Protein AF-A0A2G9SN33-F1 (afdb_monomer)

Secondary structure (DSSP, 8-state):
-HHHHHHHHHHHS-HHHHHHHHHHHHHTT-HHHHHHHHHHHHHHHTT--TTTTHHHHHHHHHSS---GGGHHHHHHHHHHHHHHHHHHHHHHHHHHHHHH-HHHHHHHHHHHHHHTT-HHHHHHHHHHHHHHHHHTT-HHHHHHHHHHHHHHHHHHPPP-HHHHHHHHHHHHHHHHHHHHHHHHHHHHHHHHHHHHHHHHHHTT--GGG--------------HHHHHHHHHHHHHH--THHHHHHHHHHHHHHHT----SHHHHHHHHHHHHHHHHHHHHTT-HHHHHHHHHHHHHHHHHTTPPPPHHHHHHHHHHHHHTT-HHHHHHHHHHHHHHHTTSHHHHHHHHHHHHHHHHHTT-HHHHHHHS-S--TTS-HHHHHHHHHHHHHHHHHTT-HHHHHHHHHHHHHHHHHTTT-GGGHHHHHHHHHHHHHHHHHHH-SSS--HHHHHHHHHHHHHHHHTTSS-TT-HHHHHHHHHHHHHH--

Solvent-accessible surface area (backbone atoms only — not comparable to full-atom values): 26130 Å² total; per-residue (Å²): 109,48,58,65,46,32,52,50,57,57,68,70,46,50,74,66,55,48,57,49,50,55,51,50,33,60,73,70,66,38,62,68,51,41,52,53,52,52,48,52,55,52,29,55,76,69,76,49,49,65,76,85,38,40,55,61,52,40,26,71,77,69,75,42,82,64,50,82,92,52,46,63,61,57,42,48,51,32,41,56,42,34,54,50,52,50,55,50,50,53,51,50,52,50,50,49,48,45,74,57,25,66,63,58,41,52,46,54,48,45,52,53,27,56,78,70,65,38,59,68,64,34,61,74,43,47,64,61,52,38,53,55,23,52,70,38,67,37,26,69,58,25,34,52,48,50,53,52,50,54,53,47,46,74,75,73,55,72,94,43,74,68,54,52,50,50,52,50,51,52,50,56,48,38,52,53,33,46,40,42,33,50,31,32,54,51,23,44,52,49,22,52,51,24,47,50,52,41,52,41,47,75,74,68,50,57,73,92,80,53,81,75,83,83,72,77,85,69,92,50,62,89,44,60,65,27,54,17,24,45,26,42,16,48,26,39,70,43,70,69,76,62,15,53,55,26,28,49,51,18,40,57,39,46,71,70,48,74,43,79,35,66,74,50,45,51,52,51,40,50,39,36,39,49,42,14,47,52,28,43,78,69,68,39,39,70,64,14,41,56,28,36,52,50,29,52,52,51,23,63,77,68,74,46,86,78,56,59,67,58,53,53,50,41,35,52,32,30,46,74,71,69,37,31,68,60,25,46,51,53,48,64,76,43,38,74,66,30,57,72,41,70,75,47,28,58,53,49,51,54,52,49,37,49,31,28,47,77,69,65,40,31,75,60,28,56,70,71,51,74,88,76,62,91,83,57,53,72,70,56,54,55,50,51,51,51,50,50,29,52,32,26,46,75,70,66,37,48,65,60,18,43,51,48,36,53,52,48,52,54,51,48,64,78,47,63,87,43,78,84,44,58,47,52,54,55,49,41,54,47,52,43,53,55,44,51,53,46,68,70,38,94,56,71,78,43,25,83,75,41,44,64,54,44,54,50,53,51,50,34,36,76,69,66,62,37,69,72,85,41,70,72,47,46,50,51,53,51,54,44,47,66,34,42,74,107

Nearest PDB structures (foldseek):
  4y6c-assembly1_A-2  TM=5.580E-01  e=1.634E-02  Podospora anserina
  4y6w-assembly1_A-2  TM=5.568E-01  e=2.562E-02  Podospora anserina
  1hz4-assembly1_A  TM=3.535E-01  e=3.274E-02  Escherichia coli
  9e8q-assembly1_X  TM=4.563E-01  e=1.028E-01  Homo sapiens
  3sf4-assembly3_C  TM=2.877E-01  e=6.559E-02  Homo sapiens

Mean predicted aligned error: 7.84 Å

Radius of gyration: 30.41 Å; Cα contacts (8 Å, |Δi|>4): 474; chains: 1; bounding box: 80×42×98 Å

Foldseek 3Di:
DLQVLLLVLLVPDDPVLLVVLLVVCVVVVVVLLNLVSVVSVVQVVVVHGCVRCVQVNCCSRPVDGDDPVCVVVVSVSSVVNSVSSVVSVVVVVVVVLCVQPPLVVLLVVLVVCLVVVVLVVNVVSLVVSLVVCVLLLVLVSNLSSLVSVLVSLVVPPDDDPVSVVVSVVSVVVSVQSVLSVVLLVLLQVLLVQLQVVLVCVVVVNDPVVDDRPPPDDSPGDDDLSSLLSNLSSQLSNDDDPSNLVSLVSSLVSLVPNPHLRPVSLVVNLVSLQVNLVNCVVVVVLVSSLVSLVVSVVSCVVSVHDDDLVSLLSNLLSCVSVVVLVVSLVSCVVCVVVLPPDPVSNLSSLLSNLLSCLSVLVLVVSVVSQDPDDPPDDPVSVLSVLLSQLSSCVSVVVLVSSLVSLVVSLVVLVVVVPDPVCQQVNVLSVLSNVLSVLCVPDPDLQDLVSLVVSLVVLVVCCVVVVHPCSDSSSVSVNVVSCVSNVD

pLDDT: mean 90.35, std 8.87, range [52.84, 98.44]

Sequence (486 aa):
MALLYVEKLFKALSVEERKQLASELRQSRSAMLLTLYEMLTEFERESKTLYCSKALAFKRLYGRAYSQKEDYLFRSECHALADKIEQFLARKAHQKEFEQNRYRRELCLLESLLERRLWKEFKSRYEKSLKTALSACEFDIAFAIERLYLKYLSQTSVQSVETLQTTRAVLGQSVRTLEHALATHYARLKSIDAVTLHYMQHYGITADELAPISLEHIASPENALTQYFLAKAQAFRQLNSIQVNAAKRALETIMQVENDTPAVLYEKMAIITNVGLTYMLKMDYAAARDYYAQAVAFCEQHALSIDTSLILNLISVEMKLEHYEAALELLKIHWSGLAETETTLLRAEVMHVFSLIFLGRSAEAQRCIPKVDANNSDFLRRYYRYAQIAIYYLAKDYEAALRETMSFAKYLRRHKTNPDTIYDVRLVSFYNRFLNTIYRATSPKQPALFAPLHKEFDTMIDNNLLPKDTQPVIWLRRELRKLTSN

Structure (mmCIF, N/CA/C/O backbone):
data_AF-A0A2G9SN33-F1
#
_entry.id   AF-A0A2G9SN33-F1
#
loop_
_atom_site.group_PDB
_atom_site.id
_atom_site.type_symbol
_atom_site.label_atom_id
_atom_site.label_alt_id
_atom_site.label_comp_id
_atom_site.label_asym_id
_atom_site.label_entity_id
_atom_site.label_seq_id
_atom_site.pdbx_PDB_ins_code
_atom_site.Cartn_x
_atom_site.Cartn_y
_atom_site.Cartn_z
_atom_site.occupancy
_atom_site.B_iso_or_equiv
_atom_site.auth_seq_id
_atom_site.auth_comp_id
_atom_site.auth_asym_id
_atom_site.auth_atom_id
_atom_site.pdbx_PDB_model_num
ATOM 1 N N . MET A 1 1 ? -24.231 14.861 -7.166 1.00 68.50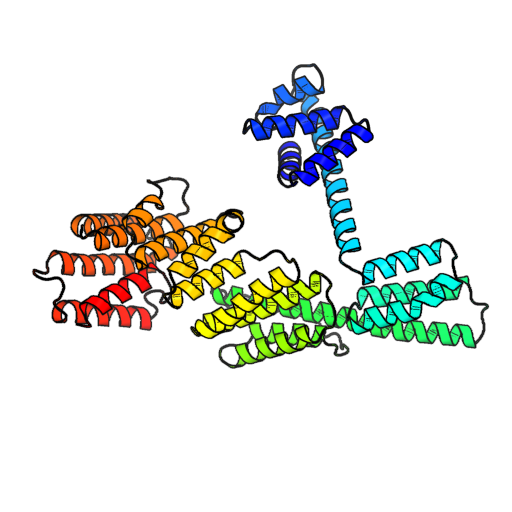 1 MET A N 1
ATOM 2 C CA . MET A 1 1 ? -23.300 14.301 -6.165 1.00 68.50 1 MET A CA 1
ATOM 3 C C . MET A 1 1 ? -23.822 13.006 -5.558 1.00 68.50 1 MET A C 1
ATOM 5 O O . MET A 1 1 ? -23.157 12.005 -5.756 1.00 68.50 1 MET A O 1
ATOM 9 N N . ALA A 1 2 ? -25.015 12.975 -4.946 1.00 77.25 2 ALA A N 1
ATOM 10 C CA . ALA A 1 2 ? -25.590 11.766 -4.325 1.00 77.25 2 ALA A CA 1
ATOM 11 C C . ALA A 1 2 ? -25.580 10.500 -5.210 1.00 77.25 2 ALA A C 1
ATOM 13 O O . ALA A 1 2 ? -25.116 9.456 -4.773 1.00 77.25 2 ALA A O 1
ATOM 14 N N . LEU A 1 3 ? -26.027 10.609 -6.472 1.00 87.31 3 LEU A N 1
ATOM 15 C CA . LEU A 1 3 ? -26.081 9.476 -7.410 1.00 87.31 3 LEU A CA 1
ATOM 16 C C . LEU A 1 3 ? -24.686 8.885 -7.664 1.00 87.31 3 LEU A C 1
ATOM 18 O O . LEU A 1 3 ? -24.469 7.699 -7.467 1.00 87.31 3 LEU A O 1
ATOM 22 N N . LEU A 1 4 ? -23.720 9.733 -8.028 1.00 88.06 4 LEU A N 1
ATOM 23 C CA . LEU A 1 4 ? -22.341 9.297 -8.272 1.00 88.06 4 LEU A CA 1
ATOM 24 C C . LEU A 1 4 ? -21.697 8.711 -7.012 1.00 88.06 4 LEU A C 1
ATOM 26 O O . LEU A 1 4 ? -20.850 7.831 -7.107 1.00 88.06 4 LEU A O 1
ATOM 30 N N . TYR A 1 5 ? -22.069 9.219 -5.837 1.00 92.44 5 TYR A N 1
ATOM 31 C CA . TYR A 1 5 ? -21.528 8.749 -4.571 1.00 92.44 5 TYR A CA 1
ATOM 32 C C . TYR A 1 5 ? -22.013 7.337 -4.230 1.00 92.44 5 TYR A C 1
ATOM 34 O O . TYR A 1 5 ? -21.183 6.458 -4.010 1.00 92.44 5 TYR A O 1
ATOM 42 N N . VAL A 1 6 ? -23.327 7.087 -4.284 1.00 94.69 6 VAL A N 1
ATOM 43 C CA . VAL A 1 6 ? -23.877 5.748 -4.015 1.00 94.69 6 VAL A CA 1
ATOM 44 C C . VAL A 1 6 ? -23.388 4.718 -5.039 1.00 94.69 6 VAL A C 1
ATOM 46 O O . VAL A 1 6 ? -23.078 3.591 -4.665 1.00 94.69 6 VAL A O 1
ATOM 49 N N . GLU A 1 7 ? -23.220 5.107 -6.309 1.00 92.56 7 GLU A N 1
ATOM 50 C CA . GLU A 1 7 ? -22.624 4.239 -7.334 1.00 92.56 7 GLU A CA 1
ATOM 51 C C . GLU A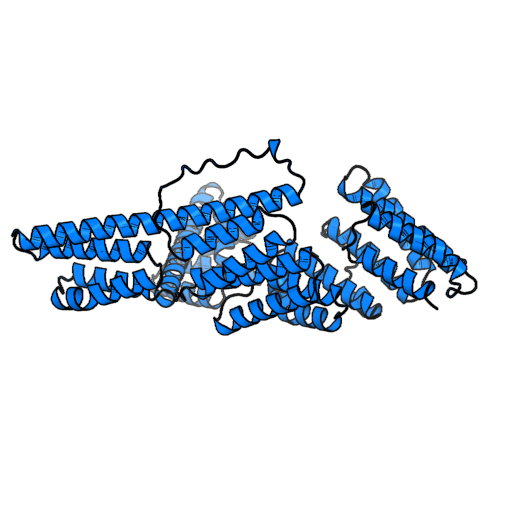 1 7 ? -21.177 3.875 -7.023 1.00 92.56 7 GLU A C 1
ATOM 53 O O . GLU A 1 7 ? -20.790 2.720 -7.178 1.00 92.56 7 GLU A O 1
ATOM 58 N N . LYS A 1 8 ? -20.367 4.850 -6.595 1.00 92.31 8 LYS A N 1
ATOM 59 C CA . LYS A 1 8 ? -18.971 4.608 -6.215 1.00 92.31 8 LYS A CA 1
ATOM 60 C C . LYS A 1 8 ? -18.881 3.666 -5.021 1.00 92.31 8 LYS A C 1
ATOM 62 O O . LYS A 1 8 ? -18.117 2.709 -5.079 1.00 92.31 8 LYS A O 1
ATOM 67 N N . LEU A 1 9 ? -19.683 3.907 -3.983 1.00 94.62 9 LEU A N 1
ATOM 68 C CA . LEU A 1 9 ? -19.740 3.037 -2.809 1.00 94.62 9 LEU A CA 1
ATOM 69 C C . LEU A 1 9 ? -20.169 1.617 -3.184 1.00 94.62 9 LEU A C 1
ATOM 71 O O . LEU A 1 9 ? -19.519 0.661 -2.781 1.00 94.62 9 LEU A O 1
ATOM 75 N N . PHE A 1 10 ? -21.214 1.471 -4.002 1.00 94.75 10 PHE A N 1
ATOM 76 C CA . PHE A 1 10 ? -21.674 0.168 -4.481 1.00 94.75 10 PHE A CA 1
ATOM 77 C C . PHE A 1 10 ? -20.594 -0.569 -5.283 1.00 94.75 10 PHE A C 1
ATOM 79 O O . PHE A 1 10 ? -20.359 -1.755 -5.057 1.00 94.75 10 PHE A O 1
ATOM 86 N N . LYS A 1 11 ? -19.905 0.136 -6.190 1.00 92.12 11 LYS A N 1
ATOM 87 C CA . LYS A 1 11 ? -18.834 -0.441 -7.012 1.00 92.12 11 LYS A CA 1
ATOM 88 C C . LYS A 1 11 ? -17.635 -0.901 -6.189 1.00 92.12 11 LYS A C 1
ATOM 90 O O . LYS A 1 11 ? -17.020 -1.893 -6.560 1.00 92.12 11 LYS A O 1
ATOM 95 N N . ALA A 1 12 ? -17.347 -0.221 -5.081 1.00 91.12 12 ALA A N 1
ATOM 96 C CA . ALA A 1 12 ? -16.264 -0.578 -4.169 1.00 91.12 12 ALA A CA 1
ATOM 97 C C . ALA A 1 12 ? -16.535 -1.860 -3.360 1.00 91.12 12 ALA A C 1
ATOM 99 O O . ALA A 1 12 ? -15.597 -2.423 -2.804 1.00 91.12 12 ALA A O 1
ATOM 100 N N . LEU A 1 13 ? -17.786 -2.333 -3.287 1.00 93.38 13 LEU A N 1
ATOM 101 C CA . LEU A 1 13 ? -18.115 -3.579 -2.595 1.00 93.38 13 LEU A CA 1
ATOM 102 C C . LEU A 1 13 ? -17.671 -4.799 -3.409 1.00 93.38 13 LEU A C 1
ATOM 104 O O . LEU A 1 13 ? -18.013 -4.922 -4.591 1.00 93.38 13 LEU A O 1
ATOM 108 N N . SER A 1 14 ? -17.021 -5.748 -2.737 1.00 91.38 14 SER A N 1
ATOM 109 C CA . SER A 1 14 ? -16.761 -7.093 -3.263 1.00 91.38 14 SER A CA 1
ATOM 110 C C . SER A 1 14 ? -18.057 -7.859 -3.554 1.00 91.38 14 SER A C 1
ATOM 112 O O . SER A 1 14 ? -19.147 -7.518 -3.083 1.00 91.38 14 SER A O 1
ATOM 114 N N . VAL A 1 15 ? -17.956 -8.942 -4.328 1.00 91.38 15 VAL A N 1
ATOM 115 C CA . VAL A 1 15 ? -19.105 -9.799 -4.666 1.00 91.38 15 VAL A CA 1
ATOM 116 C C . VAL A 1 15 ? -19.754 -10.378 -3.401 1.00 91.38 15 VAL A C 1
ATOM 118 O O . VAL A 1 15 ? -20.981 -10.442 -3.293 1.00 91.38 15 VAL A O 1
ATOM 121 N N . GLU A 1 16 ? -18.943 -10.767 -2.425 1.00 92.50 16 GLU A N 1
ATOM 122 C CA . GLU A 1 16 ? -19.363 -11.305 -1.134 1.00 92.50 16 GLU A CA 1
ATOM 123 C C . GLU A 1 16 ? -20.073 -10.238 -0.294 1.00 92.50 16 GLU A C 1
ATOM 125 O O . GLU A 1 16 ? -21.161 -10.489 0.232 1.00 92.50 16 GLU A O 1
ATOM 130 N N . GLU A 1 17 ? -19.510 -9.032 -0.214 1.00 95.06 17 GLU A N 1
ATOM 131 C CA . GLU A 1 17 ? -20.115 -7.902 0.500 1.00 95.06 17 GLU A CA 1
ATOM 132 C C . GLU A 1 17 ? -21.451 -7.490 -0.113 1.00 95.06 17 GLU A C 1
ATOM 134 O O . GLU A 1 17 ? -22.421 -7.263 0.608 1.00 95.06 17 GLU A O 1
ATOM 139 N N . ARG A 1 18 ? -21.543 -7.477 -1.445 1.00 95.31 18 ARG A N 1
ATOM 140 C CA . ARG A 1 18 ? -22.791 -7.223 -2.172 1.00 95.31 18 ARG A CA 1
ATOM 141 C C . ARG A 1 18 ? -23.870 -8.238 -1.801 1.00 95.31 18 ARG A C 1
ATOM 143 O O . ARG A 1 18 ? -24.977 -7.845 -1.436 1.00 95.31 18 ARG A O 1
ATOM 150 N N . LYS A 1 19 ? -23.547 -9.536 -1.823 1.00 94.75 19 LYS A N 1
ATOM 151 C CA . LYS A 1 19 ? -24.486 -10.601 -1.425 1.00 94.75 19 LYS A CA 1
ATOM 152 C C . LYS A 1 19 ? -24.976 -10.422 0.015 1.00 94.75 19 LYS A C 1
ATOM 154 O O . LYS A 1 19 ? -26.169 -10.585 0.275 1.00 94.75 19 LYS A O 1
ATOM 159 N N . GLN A 1 20 ? -24.077 -10.071 0.934 1.00 94.94 20 GLN A N 1
ATOM 160 C CA . GLN A 1 20 ? -24.418 -9.854 2.341 1.00 94.94 20 GLN A CA 1
ATOM 161 C C . GLN A 1 20 ? -25.300 -8.615 2.529 1.00 94.94 20 GLN A C 1
ATOM 163 O O . GLN A 1 20 ? -26.359 -8.722 3.146 1.00 94.94 20 GLN A O 1
ATOM 168 N N . LEU A 1 21 ? -24.943 -7.480 1.922 1.00 95.62 21 LEU A N 1
ATOM 169 C CA . LEU A 1 21 ? -25.746 -6.259 1.982 1.00 95.62 21 LEU A CA 1
ATOM 170 C C . LEU A 1 21 ? -27.152 -6.472 1.404 1.00 95.62 21 LEU A C 1
ATOM 172 O O . LEU A 1 21 ? -28.137 -6.050 2.007 1.00 95.62 21 LEU A O 1
ATOM 176 N N . ALA A 1 22 ? -27.275 -7.184 0.280 1.00 94.56 22 ALA A N 1
ATOM 177 C CA . ALA A 1 22 ? -28.574 -7.530 -0.295 1.00 94.56 22 ALA A CA 1
ATOM 178 C C . ALA A 1 22 ? -29.432 -8.364 0.674 1.00 94.56 22 ALA A C 1
ATOM 180 O O . ALA A 1 22 ? -30.642 -8.159 0.774 1.00 94.56 22 ALA A O 1
ATOM 181 N N . SER A 1 23 ? -28.816 -9.297 1.410 1.00 93.81 23 SER A N 1
ATOM 182 C CA . SER A 1 23 ? -29.501 -10.066 2.456 1.00 93.81 23 SER A CA 1
ATOM 183 C C . SER A 1 23 ? -29.973 -9.168 3.603 1.00 93.81 23 SER A C 1
ATOM 185 O O . SER A 1 23 ? -31.114 -9.298 4.044 1.00 93.81 23 SER A O 1
ATOM 187 N N . GLU A 1 24 ? -29.139 -8.231 4.059 1.00 94.25 24 GLU A N 1
ATOM 188 C CA . GLU A 1 24 ? -29.505 -7.288 5.122 1.00 94.25 24 GLU A CA 1
ATOM 189 C C . GLU A 1 24 ? -30.662 -6.369 4.708 1.00 94.25 24 GLU A C 1
ATOM 191 O O . GLU A 1 24 ? -31.605 -6.196 5.479 1.00 94.25 24 GLU A O 1
ATOM 196 N N . LEU A 1 25 ? -30.652 -5.851 3.474 1.00 94.50 25 LEU A N 1
ATOM 197 C CA . LEU A 1 25 ? -31.727 -5.003 2.941 1.00 94.50 25 LEU A CA 1
ATOM 198 C C . LEU A 1 25 ? -33.069 -5.747 2.833 1.00 94.50 25 LEU A C 1
ATOM 200 O O . LEU A 1 25 ? -34.130 -5.161 3.072 1.00 94.50 25 LEU A O 1
ATOM 204 N N . ARG A 1 26 ? -33.037 -7.049 2.513 1.00 92.81 26 ARG A N 1
ATOM 205 C CA . ARG A 1 26 ? -34.232 -7.911 2.531 1.00 92.81 26 ARG A CA 1
ATOM 206 C C . ARG A 1 26 ? -34.765 -8.096 3.950 1.00 92.81 26 ARG A C 1
ATOM 208 O O . ARG A 1 26 ? -35.969 -7.982 4.170 1.00 92.81 26 ARG A O 1
ATOM 215 N N . GLN A 1 27 ? -33.882 -8.349 4.916 1.00 91.19 27 GLN A N 1
ATOM 216 C CA . GLN A 1 27 ? -34.258 -8.558 6.318 1.00 91.19 27 GLN A CA 1
ATOM 217 C C . GLN A 1 27 ? -34.787 -7.279 6.980 1.00 91.19 27 GLN A C 1
ATOM 219 O O . GLN A 1 27 ? -35.760 -7.339 7.731 1.00 91.19 27 GLN A O 1
ATOM 224 N N . SER A 1 28 ? -34.219 -6.113 6.654 1.00 86.62 28 SER A N 1
ATOM 225 C CA . SER A 1 28 ? -34.659 -4.811 7.174 1.00 86.62 28 SER A CA 1
ATOM 226 C C . SER A 1 28 ? -35.971 -4.308 6.558 1.00 86.62 28 SER A C 1
ATOM 228 O O . SER A 1 28 ? -36.399 -3.195 6.868 1.00 86.62 28 SER A O 1
ATOM 230 N N . ARG A 1 29 ? -36.602 -5.094 5.667 1.00 81.00 29 ARG A N 1
ATOM 231 C CA . ARG A 1 29 ? -37.842 -4.760 4.939 1.00 81.00 29 ARG A CA 1
ATOM 232 C C . ARG A 1 29 ? -37.783 -3.403 4.223 1.00 81.00 29 ARG A C 1
ATOM 234 O O . ARG A 1 29 ? -38.801 -2.743 4.030 1.00 81.00 29 ARG A O 1
ATOM 241 N N . SER A 1 30 ? -36.591 -2.971 3.813 1.00 83.56 30 SER A N 1
ATOM 242 C CA . SER A 1 30 ? -36.369 -1.676 3.162 1.00 83.56 30 SER A CA 1
ATOM 243 C C . SER A 1 30 ? -36.603 -1.789 1.651 1.00 83.56 30 SER A C 1
ATOM 245 O O . SER A 1 30 ? -35.662 -1.732 0.865 1.00 83.56 30 SER A O 1
ATOM 247 N N . ALA A 1 31 ? -37.862 -1.989 1.242 1.00 87.88 31 ALA A N 1
ATOM 248 C CA . ALA A 1 31 ? -38.227 -2.345 -0.135 1.00 87.88 31 ALA A CA 1
ATOM 249 C C . ALA A 1 31 ? -37.713 -1.353 -1.199 1.00 87.88 31 ALA A C 1
ATOM 251 O O . ALA A 1 31 ? -37.208 -1.779 -2.238 1.00 87.88 31 ALA A O 1
ATOM 252 N N . MET A 1 32 ? -37.778 -0.041 -0.932 1.00 91.38 32 MET A N 1
ATOM 253 C CA . MET A 1 32 ? -37.268 0.981 -1.860 1.00 91.38 32 MET A CA 1
ATOM 254 C C . MET A 1 32 ? -35.742 0.918 -2.015 1.00 91.38 32 MET A C 1
ATOM 256 O O . MET A 1 32 ? -35.243 0.931 -3.139 1.00 91.38 32 MET A O 1
ATOM 260 N N . LEU A 1 33 ? -35.002 0.753 -0.914 1.00 93.94 33 LEU A N 1
ATOM 261 C CA . LEU A 1 33 ? -33.539 0.637 -0.946 1.00 93.94 33 LEU A CA 1
ATOM 262 C C . LEU A 1 33 ? -33.081 -0.651 -1.631 1.00 93.94 33 LEU A C 1
ATOM 264 O O . LEU A 1 33 ? -32.123 -0.623 -2.397 1.00 93.94 33 LEU A O 1
ATOM 268 N N . LEU A 1 34 ? -33.784 -1.763 -1.395 1.00 94.56 34 LEU A N 1
ATOM 269 C CA . LEU A 1 34 ? -33.522 -3.021 -2.090 1.00 94.56 34 LEU A CA 1
ATOM 270 C C . LEU A 1 34 ? -33.750 -2.871 -3.598 1.00 94.56 34 LEU A C 1
ATOM 272 O O . LEU A 1 34 ? -32.901 -3.278 -4.382 1.00 94.56 34 LEU A O 1
ATOM 276 N N . THR A 1 35 ? -34.840 -2.215 -4.002 1.00 93.94 35 THR A N 1
ATOM 277 C CA . THR A 1 35 ? -35.125 -1.951 -5.421 1.00 93.94 35 THR A CA 1
ATOM 278 C C . THR A 1 35 ? -34.029 -1.084 -6.049 1.00 93.94 35 THR A C 1
ATOM 280 O O . THR A 1 35 ? -33.553 -1.378 -7.144 1.00 93.94 35 THR A O 1
ATOM 283 N N . LEU A 1 36 ? -33.578 -0.031 -5.353 1.00 94.44 36 LEU A N 1
ATOM 284 C CA . LEU A 1 36 ? -32.468 0.818 -5.804 1.00 94.44 36 LEU A CA 1
ATOM 285 C C . LEU A 1 36 ? -31.147 0.043 -5.917 1.00 94.44 36 LEU A C 1
ATOM 287 O O . LEU A 1 36 ? -30.417 0.210 -6.893 1.00 94.44 36 LEU A O 1
ATOM 291 N N . TYR A 1 37 ? -30.863 -0.836 -4.959 1.00 96.06 37 TYR A N 1
ATOM 292 C CA . TYR A 1 37 ? -29.703 -1.725 -4.974 1.00 96.06 37 TYR A CA 1
ATOM 293 C C . TYR A 1 37 ? -29.741 -2.722 -6.151 1.00 96.06 37 TYR A C 1
ATOM 295 O O . TYR A 1 37 ? -28.737 -2.938 -6.837 1.00 96.06 37 TYR A O 1
ATOM 303 N N . GLU A 1 38 ? -30.901 -3.315 -6.429 1.00 94.75 38 GLU A N 1
ATOM 304 C CA . GLU A 1 38 ? -31.090 -4.231 -7.559 1.00 94.75 38 GLU A CA 1
ATOM 305 C C . GLU A 1 38 ? -30.918 -3.502 -8.898 1.00 94.75 38 GLU A C 1
ATOM 307 O O . GLU A 1 38 ? -30.240 -4.014 -9.790 1.00 94.75 38 GLU A O 1
ATOM 312 N N . MET A 1 39 ? -31.419 -2.267 -9.009 1.00 94.25 39 MET A N 1
ATOM 313 C CA . MET A 1 39 ? -31.175 -1.415 -10.178 1.00 94.25 39 MET A CA 1
ATOM 314 C C . MET A 1 39 ? -29.694 -1.087 -10.372 1.00 94.25 39 MET A C 1
ATOM 316 O O . MET A 1 39 ? -29.218 -1.119 -11.500 1.00 94.25 39 MET A O 1
ATOM 320 N N . LEU A 1 40 ? -28.950 -0.793 -9.301 1.00 94.31 40 LEU A N 1
ATOM 321 C CA . LEU A 1 40 ? -27.500 -0.581 -9.377 1.00 94.31 40 LEU A CA 1
ATOM 322 C C . LEU A 1 40 ? -26.769 -1.814 -9.921 1.00 94.31 40 LEU A C 1
ATOM 324 O O . LEU A 1 40 ? -25.884 -1.687 -10.766 1.00 94.31 40 LEU A O 1
ATOM 328 N N . THR A 1 41 ? -27.185 -3.001 -9.479 1.00 93.81 41 THR A N 1
ATOM 329 C CA . THR A 1 41 ? -26.641 -4.279 -9.955 1.00 93.81 41 THR A CA 1
ATOM 330 C C . THR A 1 41 ? -26.949 -4.503 -11.439 1.00 93.81 41 THR A C 1
ATOM 332 O O . THR A 1 41 ? -26.076 -4.914 -12.201 1.00 93.81 41 THR A O 1
ATOM 335 N N . GLU A 1 42 ? -28.180 -4.219 -11.870 1.00 93.81 42 GLU A N 1
ATOM 336 C CA . GLU A 1 42 ? -28.596 -4.299 -13.275 1.00 93.81 42 GLU A CA 1
ATOM 337 C C . GLU A 1 42 ? -27.815 -3.305 -14.146 1.00 93.81 42 GLU A C 1
ATOM 339 O O . GLU A 1 42 ? -27.230 -3.685 -15.158 1.00 93.81 42 GLU A O 1
ATOM 344 N N . PHE A 1 43 ? -27.737 -2.042 -13.723 1.00 93.00 43 PHE A N 1
ATOM 345 C CA . PHE A 1 43 ? -27.064 -0.990 -14.479 1.00 93.00 43 PHE A CA 1
ATOM 346 C C . PHE A 1 43 ? -25.573 -1.253 -14.635 1.00 93.00 43 PHE A C 1
ATOM 348 O O . PHE A 1 43 ? -25.044 -1.036 -15.720 1.00 93.00 43 PHE A O 1
ATOM 355 N N . GLU A 1 44 ? -24.897 -1.771 -13.613 1.00 89.56 44 GLU A N 1
ATOM 356 C CA . GLU A 1 44 ? -23.493 -2.152 -13.746 1.00 89.56 44 GLU A CA 1
ATOM 357 C C . GLU A 1 44 ? -23.299 -3.267 -14.787 1.00 89.56 44 GLU A C 1
ATOM 359 O O . GLU A 1 44 ? -22.410 -3.153 -15.631 1.00 89.56 44 GLU A O 1
ATOM 364 N N . ARG A 1 45 ? -24.168 -4.292 -14.807 1.00 90.00 45 ARG A N 1
ATOM 365 C CA . ARG A 1 45 ? -24.125 -5.362 -15.826 1.00 90.00 45 ARG A CA 1
ATOM 366 C C . ARG A 1 45 ? -24.348 -4.830 -17.240 1.00 90.00 45 ARG A C 1
ATOM 368 O O . ARG A 1 45 ? -23.756 -5.339 -18.186 1.00 90.00 45 ARG A O 1
ATOM 375 N N . GLU A 1 46 ? -25.182 -3.808 -17.379 1.00 91.38 46 GLU A N 1
ATOM 376 C CA . GLU A 1 46 ? -25.469 -3.144 -18.653 1.00 91.38 46 GLU A CA 1
ATOM 377 C C . GLU A 1 46 ? -24.476 -2.023 -18.999 1.00 91.38 46 GLU A C 1
ATOM 379 O O . GLU A 1 46 ? -24.666 -1.329 -19.998 1.00 91.38 46 GLU A O 1
ATOM 384 N N . SER A 1 47 ? -23.429 -1.813 -18.190 1.00 88.69 47 SER A N 1
ATOM 385 C CA . SER A 1 47 ? -22.490 -0.688 -18.334 1.00 88.69 47 SER A CA 1
ATOM 386 C C . SER A 1 47 ? -23.177 0.690 -18.361 1.00 88.69 47 SER A C 1
ATOM 388 O O . SER A 1 47 ? -22.714 1.629 -19.010 1.00 88.69 47 SER A O 1
ATOM 390 N N . LYS A 1 48 ? -24.293 0.828 -17.639 1.00 89.94 48 LYS A N 1
ATOM 391 C CA . LYS A 1 48 ? -25.053 2.068 -17.447 1.00 89.94 48 LYS A CA 1
ATOM 392 C C . LYS A 1 48 ? -24.749 2.697 -16.089 1.00 89.94 48 LYS A C 1
ATOM 394 O O . LYS A 1 48 ? -24.254 2.053 -15.168 1.00 89.94 48 LYS A O 1
ATOM 399 N N . THR A 1 49 ? -25.093 3.976 -15.958 1.00 88.81 49 THR A N 1
ATOM 400 C CA . THR A 1 49 ? -25.055 4.702 -14.682 1.00 88.81 49 THR A CA 1
ATOM 401 C C . THR A 1 49 ? -26.456 5.145 -14.268 1.00 88.81 49 THR A C 1
ATOM 403 O O . THR A 1 49 ? -27.323 5.396 -15.115 1.00 88.81 49 THR A O 1
ATOM 406 N N . LEU A 1 50 ? -26.674 5.300 -12.962 1.00 87.81 50 LEU A N 1
ATOM 407 C CA . LEU A 1 50 ? -27.829 5.964 -12.361 1.00 87.81 50 LEU A CA 1
ATOM 408 C C . LEU A 1 50 ? -27.996 7.376 -12.910 1.00 87.81 50 LEU A C 1
ATOM 410 O O . LEU A 1 50 ? -29.126 7.818 -13.098 1.00 87.81 50 LEU A O 1
ATOM 414 N N . TYR A 1 51 ? -26.897 8.087 -13.181 1.00 86.12 51 TYR A N 1
ATOM 415 C CA . TYR A 1 51 ? -26.967 9.427 -13.759 1.00 86.12 51 TYR A CA 1
ATOM 416 C C . TYR A 1 51 ? -27.592 9.407 -15.162 1.00 86.12 51 TYR A C 1
ATOM 418 O O . TYR A 1 51 ? -28.562 10.127 -15.407 1.00 86.12 51 TYR A O 1
ATOM 426 N N . CYS A 1 52 ? -27.099 8.541 -16.055 1.00 85.62 52 CYS A N 1
ATOM 427 C CA . CYS A 1 52 ? -27.619 8.414 -17.420 1.00 85.62 52 CYS A CA 1
ATOM 428 C C . CYS A 1 52 ? -29.017 7.775 -17.466 1.00 85.62 52 CYS A C 1
ATOM 430 O O . CYS A 1 52 ? -29.786 8.037 -18.387 1.00 85.62 52 CYS A O 1
ATOM 432 N N . SER A 1 53 ? -29.371 6.977 -16.456 1.00 90.50 53 SER A N 1
ATOM 433 C CA . SER A 1 53 ? -30.637 6.232 -16.389 1.00 90.50 53 SER A CA 1
ATOM 434 C C . SER A 1 53 ? -31.610 6.793 -15.348 1.00 90.50 53 SER A C 1
ATOM 436 O O . SER A 1 53 ? -32.530 6.100 -14.913 1.00 90.50 53 SER A O 1
ATOM 438 N N . LYS A 1 54 ? -31.440 8.057 -14.940 1.00 89.88 54 LYS A N 1
ATOM 439 C CA . LYS A 1 54 ? -32.175 8.654 -13.815 1.00 89.88 54 LYS A CA 1
ATOM 440 C C . LYS A 1 54 ? -33.691 8.614 -13.987 1.00 89.88 54 LYS A C 1
ATOM 442 O O . LYS A 1 54 ? -34.406 8.251 -13.059 1.00 89.88 54 LYS A O 1
ATOM 447 N N . ALA A 1 55 ? -34.191 8.972 -15.170 1.00 90.19 55 ALA A N 1
ATOM 448 C CA . ALA A 1 55 ? -35.629 8.981 -15.438 1.00 90.19 55 ALA A CA 1
ATOM 449 C C . ALA A 1 55 ? -36.240 7.569 -15.366 1.00 90.19 55 ALA A C 1
ATOM 451 O O . ALA A 1 55 ? -37.342 7.395 -14.846 1.00 90.19 55 ALA A O 1
ATOM 452 N N . LEU A 1 56 ? -35.495 6.562 -15.837 1.00 91.31 56 LEU A N 1
ATOM 453 C CA . LEU A 1 56 ? -35.881 5.156 -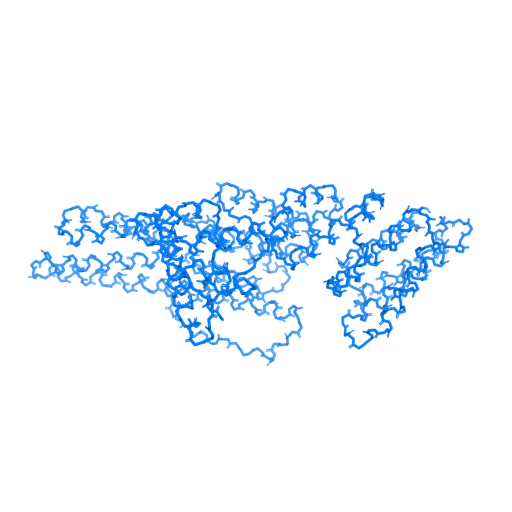15.757 1.00 91.31 56 LEU A CA 1
ATOM 454 C C . LEU A 1 56 ? -35.885 4.668 -14.302 1.00 91.31 56 LEU A C 1
ATOM 456 O O . LEU A 1 56 ? -36.868 4.074 -13.863 1.00 91.31 56 LEU A O 1
ATOM 460 N N . ALA A 1 57 ? -34.824 4.966 -13.549 1.00 91.25 57 ALA A N 1
ATOM 461 C CA . ALA A 1 57 ? -34.707 4.592 -12.142 1.00 91.25 57 ALA A CA 1
ATOM 462 C C . ALA A 1 57 ? -35.813 5.229 -11.285 1.00 91.25 57 ALA A C 1
ATOM 464 O O . ALA A 1 57 ? -36.447 4.549 -10.482 1.00 91.25 57 ALA A O 1
ATOM 465 N N . PHE A 1 58 ? -36.116 6.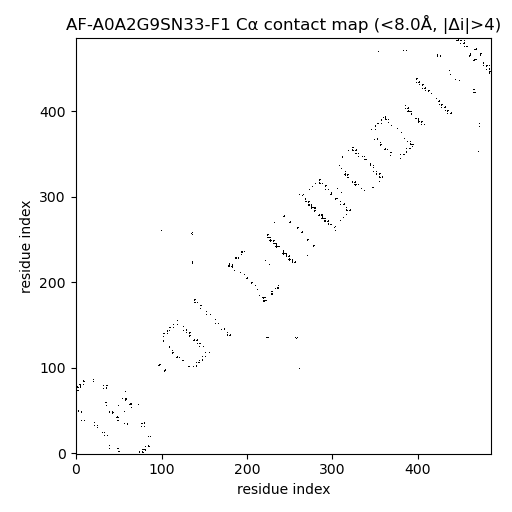510 -11.518 1.00 94.12 58 PHE A N 1
ATOM 466 C CA . PHE A 1 58 ? -37.209 7.208 -10.840 1.00 94.12 58 PHE A CA 1
ATOM 467 C C . PHE A 1 58 ? -38.561 6.540 -11.101 1.00 94.12 58 PHE A C 1
ATOM 469 O O . PHE A 1 58 ? -39.321 6.286 -10.168 1.00 94.12 58 PHE A O 1
ATOM 476 N N . LYS A 1 59 ? -38.850 6.207 -12.367 1.00 93.31 59 LYS A N 1
ATOM 477 C CA . LYS A 1 59 ? -40.100 5.541 -12.743 1.00 93.31 59 LYS A CA 1
ATOM 478 C C . LYS A 1 59 ? -40.239 4.167 -12.090 1.00 93.31 59 LYS A C 1
ATOM 480 O O . LYS A 1 59 ? -41.343 3.816 -11.689 1.00 93.31 59 LYS A O 1
ATOM 485 N N . ARG A 1 60 ? -39.147 3.407 -11.957 1.00 92.19 60 ARG A N 1
ATOM 486 C CA . ARG A 1 60 ? -39.159 2.095 -11.287 1.00 92.19 60 ARG A CA 1
ATOM 487 C C . ARG A 1 60 ? -39.361 2.208 -9.775 1.00 92.19 60 ARG A C 1
ATOM 489 O O . ARG A 1 60 ? -40.103 1.402 -9.232 1.00 92.19 60 ARG A O 1
ATOM 496 N N . LEU A 1 61 ? -38.767 3.207 -9.114 1.00 92.25 61 LEU A N 1
ATOM 497 C CA . LEU A 1 61 ? -38.960 3.415 -7.671 1.00 92.25 61 LEU A CA 1
ATOM 498 C C . LEU A 1 61 ? -40.351 3.944 -7.315 1.00 92.25 61 LEU A C 1
ATOM 500 O O . LEU A 1 61 ? -40.948 3.486 -6.348 1.00 92.25 61 LEU A O 1
ATOM 504 N N . TYR A 1 62 ? -40.858 4.918 -8.074 1.00 92.56 62 TYR A N 1
ATOM 505 C CA . TYR A 1 62 ? -42.045 5.691 -7.687 1.00 92.56 62 TYR A CA 1
ATOM 506 C C . TYR A 1 62 ? -43.280 5.433 -8.556 1.00 92.56 62 TYR A C 1
ATOM 508 O O . TYR A 1 62 ? -44.327 6.030 -8.318 1.00 92.56 62 TYR A O 1
ATOM 516 N N . GLY A 1 63 ? -43.172 4.612 -9.605 1.00 92.69 63 GLY A N 1
ATOM 517 C CA . GLY A 1 63 ? -44.281 4.293 -10.511 1.00 92.69 63 GLY A CA 1
ATOM 518 C C . GLY A 1 63 ? -44.746 5.446 -11.412 1.00 92.69 63 GLY A C 1
ATOM 519 O O . GLY A 1 63 ? -45.752 5.311 -12.103 1.00 92.69 63 GLY A O 1
ATOM 520 N N . ARG A 1 64 ? -44.035 6.583 -11.438 1.00 93.19 64 ARG A N 1
ATOM 521 C CA . ARG A 1 64 ? -44.426 7.806 -12.168 1.00 93.19 64 ARG A CA 1
ATOM 522 C C . ARG A 1 64 ? -43.254 8.464 -12.894 1.00 93.19 64 ARG A C 1
ATOM 524 O O . ARG A 1 64 ? -42.097 8.162 -12.619 1.00 93.19 64 ARG A O 1
ATOM 531 N N . ALA A 1 65 ? -43.552 9.330 -13.862 1.00 92.62 65 ALA A N 1
ATOM 532 C CA . ALA A 1 65 ? -42.527 9.994 -14.665 1.00 92.62 65 ALA A CA 1
ATOM 533 C C . ALA A 1 65 ? -41.661 10.934 -13.814 1.00 92.62 65 ALA A C 1
ATOM 535 O O . ALA A 1 65 ? -42.150 11.606 -12.910 1.00 92.62 65 ALA A O 1
ATOM 536 N N . TYR A 1 66 ? -40.370 10.985 -14.134 1.00 93.19 66 TYR A N 1
ATOM 537 C CA . TYR A 1 66 ? -39.428 11.889 -13.489 1.00 93.19 66 TYR A CA 1
ATOM 538 C C . TYR A 1 66 ? -39.777 13.355 -13.769 1.00 93.19 66 TYR A C 1
ATOM 540 O O . TYR A 1 66 ? -40.036 13.731 -14.913 1.00 93.19 66 TYR A O 1
ATOM 548 N N . SER A 1 67 ? -39.680 14.194 -12.737 1.00 91.69 67 SER A N 1
ATOM 549 C CA . SER A 1 67 ? -39.718 15.648 -12.866 1.00 91.69 67 SER A CA 1
ATOM 550 C C . SER A 1 67 ? -38.571 16.288 -12.086 1.00 91.69 67 SER A C 1
ATOM 552 O O . SER A 1 67 ? -38.147 15.790 -11.042 1.00 91.69 67 SER A O 1
ATOM 554 N N . GLN A 1 68 ? -38.072 17.431 -12.562 1.00 90.19 68 GLN A N 1
ATOM 555 C CA . GLN A 1 68 ? -36.986 18.142 -11.880 1.00 90.19 68 GLN A CA 1
ATOM 556 C C . GLN A 1 68 ? -37.385 18.613 -10.472 1.00 90.19 68 GLN A C 1
ATOM 558 O O . GLN A 1 68 ? -36.543 18.654 -9.579 1.00 90.19 68 GLN A O 1
ATOM 563 N N . LYS A 1 69 ? -38.674 18.914 -10.256 1.00 90.00 69 LYS A N 1
ATOM 564 C CA . LYS A 1 69 ? -39.213 19.314 -8.947 1.00 90.00 69 LYS A CA 1
ATOM 565 C C . LYS A 1 69 ? -39.141 18.194 -7.909 1.00 90.00 69 LYS A C 1
ATOM 567 O O . LYS A 1 69 ? -39.064 18.486 -6.726 1.00 90.00 69 LYS A O 1
ATOM 572 N N . GLU A 1 70 ? -39.130 16.937 -8.343 1.00 90.19 70 GLU A N 1
ATOM 573 C CA . GLU A 1 70 ? -39.119 15.753 -7.474 1.00 90.19 70 GLU A CA 1
ATOM 574 C C . GLU A 1 70 ? -37.747 15.069 -7.416 1.00 90.19 70 GLU A C 1
ATOM 576 O O . GLU A 1 70 ? -37.590 14.024 -6.787 1.00 90.19 70 GLU A O 1
ATOM 581 N N . ASP A 1 71 ? -36.720 15.674 -8.022 1.00 89.31 71 ASP A N 1
ATOM 582 C CA . ASP A 1 71 ? -35.346 15.159 -8.003 1.00 89.31 71 ASP A CA 1
ATOM 583 C C . ASP A 1 71 ? -34.823 14.957 -6.571 1.00 89.31 71 ASP A C 1
ATOM 585 O O . ASP A 1 71 ? -34.020 14.057 -6.326 1.00 89.31 71 ASP A O 1
ATOM 589 N N . TYR A 1 72 ? -35.310 15.759 -5.616 1.00 92.06 72 TYR A N 1
ATOM 590 C CA . TYR A 1 72 ? -34.948 15.645 -4.204 1.00 92.06 72 TYR A CA 1
ATOM 591 C C . TYR A 1 72 ? -35.376 14.304 -3.589 1.00 92.06 72 TYR A C 1
ATOM 593 O O . TYR A 1 72 ? -34.610 13.752 -2.805 1.00 92.06 72 TYR A O 1
ATOM 601 N N . LEU A 1 73 ? -36.529 13.740 -3.980 1.00 91.38 73 LEU A N 1
ATOM 602 C CA . LEU A 1 73 ? -36.992 12.433 -3.493 1.00 91.38 73 LEU A CA 1
ATOM 603 C C . LEU A 1 73 ? -36.019 11.333 -3.917 1.00 91.38 73 LEU A C 1
ATOM 605 O O . LEU A 1 73 ? -35.585 10.511 -3.118 1.00 91.38 73 LEU A O 1
ATOM 609 N N . PHE A 1 74 ? -35.599 11.360 -5.181 1.00 91.38 74 PHE A N 1
ATOM 610 C CA . PHE A 1 74 ? -34.641 10.387 -5.696 1.00 91.38 74 PHE A CA 1
ATOM 611 C C . PHE A 1 74 ? -33.261 10.520 -5.058 1.00 91.38 74 PHE A C 1
ATOM 613 O O . PHE A 1 74 ? -32.635 9.517 -4.718 1.00 91.38 74 PHE A O 1
ATOM 620 N N . ARG A 1 75 ? -32.787 11.757 -4.859 1.00 92.44 75 ARG A N 1
ATOM 621 C CA . ARG A 1 75 ? -31.532 12.005 -4.137 1.00 92.44 75 ARG A CA 1
ATOM 622 C C . ARG A 1 75 ? -31.611 11.522 -2.693 1.00 92.44 75 ARG A C 1
ATOM 624 O O . ARG A 1 75 ? -30.628 10.965 -2.223 1.00 92.44 75 ARG A O 1
ATOM 631 N N . SER A 1 76 ? -32.750 11.709 -2.029 1.00 94.00 76 SER A N 1
ATOM 632 C CA . SER A 1 76 ? -32.990 11.231 -0.664 1.00 94.00 76 SER A CA 1
ATOM 633 C C . SER A 1 76 ? -32.851 9.712 -0.572 1.00 94.00 76 SER A C 1
ATOM 635 O O . SER A 1 76 ? -32.123 9.228 0.285 1.00 94.00 76 SER A O 1
ATOM 637 N N . GLU A 1 77 ? -33.451 8.956 -1.496 1.00 94.00 77 GLU A N 1
ATOM 638 C CA . GLU A 1 77 ? -33.293 7.491 -1.529 1.00 94.00 77 GLU A CA 1
ATOM 639 C C . GLU A 1 77 ? -31.854 7.062 -1.851 1.00 94.00 77 GLU A C 1
ATOM 641 O O . GLU A 1 77 ? -31.331 6.128 -1.245 1.00 94.00 77 GLU A O 1
ATOM 646 N N . CYS A 1 78 ? -31.167 7.772 -2.755 1.00 94.56 78 CYS A N 1
ATOM 647 C CA . CYS A 1 78 ? -29.742 7.531 -3.009 1.00 94.56 78 CYS A CA 1
ATOM 648 C C . CYS A 1 78 ? -28.886 7.772 -1.757 1.00 94.56 78 CYS A C 1
ATOM 650 O O . CYS A 1 78 ? -27.966 7.000 -1.504 1.00 94.56 78 CYS A O 1
ATOM 652 N N . HIS A 1 79 ? -29.181 8.820 -0.981 1.00 95.38 79 HIS A N 1
ATOM 653 C CA . HIS A 1 79 ? -28.509 9.090 0.290 1.00 95.38 79 HIS A CA 1
ATOM 654 C C . HIS A 1 79 ? -28.803 8.002 1.318 1.00 95.38 79 HIS A C 1
ATOM 656 O O . HIS A 1 79 ? -27.871 7.453 1.887 1.00 95.38 79 HIS A O 1
ATOM 662 N N . ALA A 1 80 ? -30.064 7.604 1.479 1.00 95.06 80 ALA A N 1
ATOM 663 C CA . ALA A 1 80 ? -30.434 6.540 2.405 1.00 95.06 80 ALA A CA 1
ATOM 664 C C . ALA A 1 80 ? -29.743 5.203 2.073 1.00 95.06 80 ALA A C 1
ATOM 666 O O . ALA A 1 80 ? -29.309 4.487 2.977 1.00 95.06 80 ALA A O 1
ATOM 667 N N . LEU A 1 81 ? -29.595 4.865 0.785 1.00 95.94 81 LEU A N 1
ATOM 668 C CA . LEU A 1 81 ? -28.824 3.688 0.382 1.00 95.94 81 LEU A CA 1
ATOM 669 C C . LEU A 1 81 ? -27.319 3.876 0.627 1.00 95.94 81 LEU A C 1
ATOM 671 O O . LEU A 1 81 ? -26.674 2.941 1.098 1.00 95.94 81 LEU A O 1
ATOM 675 N N . ALA A 1 82 ? -26.762 5.057 0.342 1.00 96.75 82 ALA A N 1
ATOM 676 C CA . ALA A 1 82 ? -25.362 5.364 0.638 1.00 96.75 82 ALA A CA 1
ATOM 677 C C . ALA A 1 82 ? -25.063 5.207 2.137 1.00 96.75 82 ALA A C 1
ATOM 679 O O . ALA A 1 82 ? -24.157 4.455 2.485 1.00 96.75 82 ALA A O 1
ATOM 680 N N . ASP A 1 83 ? -25.889 5.787 3.011 1.00 95.56 83 ASP A N 1
ATOM 681 C CA . ASP A 1 83 ? -25.776 5.667 4.470 1.00 95.56 83 ASP A CA 1
ATOM 682 C C . ASP A 1 83 ? -25.827 4.197 4.917 1.00 95.56 83 ASP A C 1
ATOM 684 O O . ASP A 1 83 ? -25.108 3.777 5.828 1.00 95.56 83 ASP A O 1
ATOM 688 N N . LYS A 1 84 ? -26.658 3.369 4.265 1.00 95.38 84 LYS A N 1
ATOM 689 C CA . LYS A 1 84 ? -26.700 1.925 4.537 1.00 95.38 84 LYS A CA 1
ATOM 690 C C . LYS A 1 84 ? -25.429 1.203 4.111 1.00 95.38 84 LYS A C 1
ATOM 692 O O . LYS A 1 84 ? -24.968 0.339 4.860 1.00 95.38 84 LYS A O 1
ATOM 697 N N . ILE A 1 85 ? -24.854 1.550 2.960 1.00 96.81 85 ILE A N 1
ATOM 698 C CA . ILE A 1 85 ? -23.567 1.000 2.519 1.00 96.81 85 ILE A CA 1
ATOM 699 C C . ILE A 1 85 ? -22.449 1.435 3.478 1.00 96.81 85 ILE A C 1
ATOM 701 O O . ILE A 1 85 ? -21.652 0.599 3.894 1.00 96.81 85 ILE A O 1
ATOM 705 N N . GLU A 1 86 ? -22.422 2.697 3.905 1.00 96.38 86 GLU A N 1
ATOM 706 C CA . GLU A 1 86 ? -21.446 3.207 4.876 1.00 96.38 86 GLU A CA 1
ATOM 707 C C . GLU A 1 86 ? -21.540 2.489 6.227 1.00 96.38 86 GLU A C 1
ATOM 709 O O . GLU A 1 86 ? -20.531 2.018 6.749 1.00 96.38 86 GLU A O 1
ATOM 714 N N . GLN A 1 87 ? -22.749 2.327 6.779 1.00 95.31 87 GLN A N 1
ATOM 715 C CA . GLN A 1 87 ? -22.973 1.574 8.022 1.00 95.31 87 GLN A CA 1
ATOM 716 C C . GLN A 1 87 ? -22.545 0.108 7.896 1.00 95.31 87 GLN A C 1
ATOM 718 O O . GLN A 1 87 ? -22.073 -0.496 8.863 1.00 95.31 87 GLN A O 1
ATOM 723 N N . PHE A 1 88 ? -22.748 -0.497 6.726 1.00 95.75 88 PHE A N 1
ATOM 724 C CA . PHE A 1 88 ? -22.282 -1.849 6.440 1.00 95.75 88 PHE A CA 1
ATOM 725 C C . PHE A 1 88 ? -20.748 -1.914 6.417 1.00 95.75 88 PHE A C 1
ATOM 727 O O . PHE A 1 88 ? -20.168 -2.720 7.146 1.00 95.75 88 PHE A O 1
ATOM 734 N N . LEU A 1 89 ? -20.091 -1.019 5.674 1.00 94.75 89 LEU A N 1
ATOM 735 C CA . LEU A 1 89 ? -18.631 -0.935 5.585 1.00 94.75 89 LEU A CA 1
ATOM 736 C C . LEU A 1 89 ? -17.981 -0.661 6.948 1.00 94.75 89 LEU A C 1
ATOM 738 O O . LEU A 1 89 ? -17.024 -1.339 7.315 1.00 94.75 89 LEU A O 1
ATOM 742 N N . ALA A 1 90 ? -18.528 0.266 7.738 1.00 94.19 90 ALA A N 1
ATOM 743 C CA . ALA A 1 90 ? -18.031 0.575 9.077 1.00 94.19 90 ALA A CA 1
ATOM 744 C C . ALA A 1 90 ? -18.129 -0.636 10.021 1.00 94.19 90 ALA A C 1
ATOM 746 O O . ALA A 1 90 ? -17.172 -0.951 10.730 1.00 94.19 90 ALA A O 1
ATOM 747 N N . ARG A 1 91 ? -19.254 -1.369 9.994 1.00 94.25 91 ARG A N 1
ATOM 748 C CA . ARG A 1 91 ? -19.407 -2.612 10.770 1.00 94.25 91 ARG A CA 1
ATOM 749 C C . ARG A 1 91 ? -18.424 -3.688 10.322 1.00 94.25 91 ARG A C 1
ATOM 751 O O . ARG A 1 91 ? -17.854 -4.361 11.175 1.00 94.25 91 ARG A O 1
ATOM 758 N N . LYS A 1 92 ? -18.190 -3.835 9.015 1.00 92.38 92 LYS A N 1
ATOM 759 C CA . LYS A 1 92 ? -17.201 -4.779 8.476 1.00 92.38 92 LYS A CA 1
ATOM 760 C C . LYS A 1 92 ? -15.776 -4.430 8.875 1.00 92.38 92 LYS A C 1
ATOM 762 O O . LYS A 1 92 ? -15.044 -5.317 9.307 1.00 92.38 92 LYS A O 1
ATOM 767 N N . ALA A 1 93 ? -15.403 -3.155 8.797 1.00 89.06 93 ALA A N 1
ATOM 768 C CA . ALA A 1 93 ? -14.103 -2.680 9.250 1.00 89.06 93 ALA A CA 1
ATOM 769 C C . ALA A 1 93 ? -13.899 -2.968 10.745 1.00 89.06 93 ALA A C 1
ATOM 771 O O . ALA A 1 93 ? -12.874 -3.532 11.123 1.00 89.06 93 ALA A O 1
ATOM 772 N N . HIS A 1 94 ? -14.904 -2.677 11.577 1.00 90.56 94 HIS A N 1
ATOM 773 C CA . HIS A 1 94 ? -14.847 -2.958 13.010 1.00 90.56 94 HIS A CA 1
ATOM 774 C C . HIS A 1 94 ? -14.779 -4.460 13.318 1.00 90.56 94 HIS A C 1
ATOM 776 O O . HIS A 1 94 ? -13.981 -4.882 14.150 1.00 90.56 94 HIS A O 1
ATOM 782 N N . GLN A 1 95 ? -15.576 -5.282 12.628 1.00 90.94 95 GLN A N 1
ATOM 783 C CA . GLN A 1 95 ? -15.533 -6.738 12.772 1.00 90.94 95 GLN A CA 1
ATOM 784 C C . GLN A 1 95 ? -14.145 -7.284 12.416 1.00 90.94 95 GLN A C 1
ATOM 786 O O . GLN A 1 95 ? -13.585 -8.070 13.174 1.00 90.94 95 GLN A O 1
ATOM 791 N N . LYS A 1 96 ? -13.568 -6.829 11.299 1.00 89.19 96 LYS A N 1
ATOM 792 C CA . LYS A 1 96 ? -12.224 -7.222 10.870 1.00 89.19 96 LYS A CA 1
ATOM 793 C C . LYS A 1 96 ? -11.165 -6.814 11.894 1.00 89.19 96 LYS A C 1
ATOM 795 O O . LYS A 1 96 ? -10.324 -7.632 12.255 1.00 89.19 96 LYS A O 1
ATOM 800 N N . GLU A 1 97 ? -11.215 -5.578 12.390 1.00 86.19 97 GLU A N 1
ATOM 801 C CA . GLU A 1 97 ? -10.310 -5.104 13.442 1.00 86.19 97 GLU A CA 1
ATOM 802 C C . GLU A 1 97 ? -10.432 -5.964 14.705 1.00 86.19 97 GLU A C 1
ATOM 804 O O . GLU A 1 97 ? -9.422 -6.395 15.259 1.00 86.19 97 GLU A O 1
ATOM 809 N N . PHE A 1 98 ? -11.659 -6.270 15.130 1.00 89.50 98 PHE A N 1
ATOM 810 C CA . PHE A 1 98 ? -11.916 -7.132 16.277 1.00 89.50 98 PHE A CA 1
ATOM 811 C C . PHE A 1 98 ? -11.352 -8.542 16.057 1.00 89.50 98 PHE A C 1
ATOM 813 O O . PHE A 1 98 ? -10.652 -9.064 16.915 1.00 89.50 98 PHE A O 1
ATOM 820 N N . GLU A 1 99 ? -11.588 -9.169 14.907 1.00 90.38 99 GLU A N 1
ATOM 821 C CA . GLU A 1 99 ? -11.089 -10.518 14.613 1.00 90.38 99 GLU A CA 1
ATOM 822 C C . GLU A 1 99 ? -9.553 -10.584 14.573 1.00 90.38 99 GLU A C 1
ATOM 824 O O . GLU A 1 99 ? -8.962 -11.548 15.070 1.00 90.38 99 GLU A O 1
ATOM 829 N N . GLN A 1 100 ? -8.908 -9.545 14.037 1.00 89.06 100 GLN A N 1
ATOM 830 C CA . GLN A 1 100 ? -7.464 -9.515 13.794 1.00 89.06 100 GLN A CA 1
ATOM 831 C C . GLN A 1 100 ? -6.645 -8.942 14.962 1.00 89.06 100 GLN A C 1
ATOM 833 O O . GLN A 1 100 ? -5.470 -9.276 15.107 1.00 89.06 100 GLN A O 1
ATOM 838 N N . ASN A 1 101 ? -7.231 -8.112 15.829 1.00 92.75 101 ASN A N 1
ATOM 839 C CA . ASN A 1 101 ? -6.535 -7.503 16.961 1.00 92.75 101 ASN A CA 1
ATOM 840 C C . ASN A 1 101 ? -6.932 -8.172 18.287 1.00 92.75 101 ASN A C 1
ATOM 842 O O . ASN A 1 101 ? -7.914 -7.815 18.941 1.00 92.75 101 ASN A O 1
ATOM 846 N N . ARG A 1 102 ? -6.122 -9.145 18.729 1.00 93.56 102 ARG A N 1
ATOM 847 C CA . ARG A 1 102 ? -6.337 -9.856 20.005 1.00 93.56 102 ARG A CA 1
ATOM 848 C C . ARG A 1 102 ? -6.393 -8.930 21.223 1.00 93.56 102 ARG A C 1
ATOM 850 O O . ARG A 1 102 ? -7.177 -9.189 22.129 1.00 93.56 102 ARG A O 1
ATOM 857 N N . TYR A 1 103 ? -5.612 -7.853 21.236 1.00 95.00 103 TYR A N 1
ATOM 858 C CA . TYR A 1 103 ? -5.561 -6.922 22.362 1.00 95.00 103 TYR A CA 1
ATOM 859 C C . TYR A 1 103 ? -6.841 -6.089 22.437 1.00 95.00 103 TYR A C 1
ATOM 861 O O . TYR A 1 103 ? -7.391 -5.892 23.519 1.00 95.00 103 TYR A O 1
ATOM 869 N N . ARG A 1 104 ? -7.375 -5.679 21.278 1.00 94.81 104 ARG A N 1
ATOM 870 C CA . ARG A 1 104 ? -8.669 -4.996 21.192 1.00 94.81 104 ARG A CA 1
ATOM 871 C C . ARG A 1 104 ? -9.813 -5.893 21.665 1.00 94.81 104 ARG A C 1
ATOM 873 O O . ARG A 1 104 ? -10.684 -5.417 22.386 1.00 94.81 104 ARG A O 1
ATOM 880 N N . ARG A 1 105 ? -9.789 -7.190 21.329 1.00 94.94 105 ARG A N 1
ATOM 881 C CA . ARG A 1 105 ? -1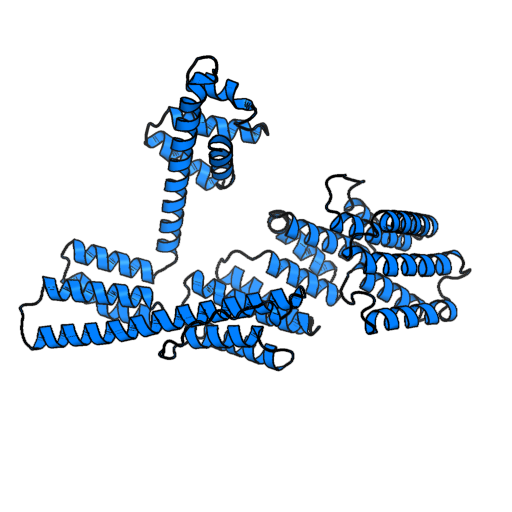0.779 -8.161 21.837 1.00 94.94 105 ARG A CA 1
ATOM 882 C C . ARG A 1 105 ? -10.764 -8.266 23.354 1.00 94.94 105 ARG A C 1
ATOM 884 O O . ARG A 1 105 ? -11.827 -8.218 23.966 1.00 94.94 105 ARG A O 1
ATOM 891 N N . GLU A 1 106 ? -9.580 -8.393 23.953 1.00 96.06 106 GLU A N 1
ATOM 892 C CA . GLU A 1 106 ? -9.460 -8.453 25.413 1.00 96.06 106 GLU A CA 1
ATOM 893 C C . GLU A 1 106 ? -9.916 -7.143 26.071 1.00 96.06 106 GLU A C 1
ATOM 895 O O . GLU A 1 106 ? -10.621 -7.193 27.076 1.00 96.06 106 GLU A O 1
ATOM 900 N N . LEU A 1 107 ? -9.613 -5.979 25.480 1.00 97.19 107 LEU A N 1
ATOM 901 C CA . LEU A 1 107 ? -10.140 -4.695 25.954 1.00 97.19 107 LEU A CA 1
ATOM 902 C C . LEU A 1 107 ? -11.676 -4.680 25.947 1.00 97.19 107 LEU A C 1
ATOM 904 O O . LEU A 1 107 ? -12.279 -4.429 26.987 1.00 97.19 107 LEU A O 1
ATOM 908 N N . CYS A 1 108 ? -12.314 -5.016 24.824 1.00 96.25 108 CYS A N 1
ATOM 909 C CA . CYS A 1 108 ? -13.778 -5.041 24.725 1.00 96.25 108 CYS A CA 1
ATOM 910 C C . CYS A 1 108 ? -14.423 -6.069 25.670 1.00 96.25 108 CYS A C 1
ATOM 912 O O . CYS A 1 108 ? -15.523 -5.847 26.188 1.00 96.25 108 CYS A O 1
ATOM 914 N N . LEU A 1 109 ? -13.747 -7.193 25.929 1.00 97.19 109 LEU A N 1
ATOM 915 C CA . LEU A 1 109 ? -14.187 -8.160 26.930 1.00 97.19 109 LEU A CA 1
ATOM 916 C C . LEU A 1 109 ? -14.119 -7.562 28.340 1.00 97.19 109 LEU A C 1
ATOM 918 O O . LEU A 1 109 ? -15.091 -7.666 29.084 1.00 97.19 109 LEU A O 1
ATOM 922 N N . LEU A 1 110 ? -13.011 -6.912 28.705 1.00 98.31 110 LEU A N 1
ATOM 923 C CA . LEU A 1 110 ? -12.867 -6.238 29.998 1.00 98.31 110 LEU A CA 1
ATOM 924 C C . LEU A 1 110 ? -13.916 -5.134 30.185 1.00 98.31 110 LEU A C 1
ATOM 926 O O . LEU A 1 110 ? -14.529 -5.068 31.251 1.00 98.31 110 LEU A O 1
ATOM 930 N N . GLU A 1 111 ? -14.181 -4.326 29.154 1.00 98.12 111 GLU A N 1
ATOM 931 C CA . GLU A 1 111 ? -15.273 -3.340 29.142 1.00 98.12 111 GLU A CA 1
ATOM 932 C C . GLU A 1 111 ? -16.618 -4.019 29.429 1.00 98.12 111 GLU A C 1
ATOM 934 O O . GLU A 1 111 ? -17.335 -3.632 30.353 1.00 98.12 111 GLU A O 1
ATOM 939 N N . SER A 1 112 ? -16.914 -5.101 28.705 1.00 97.75 112 SER A N 1
ATOM 940 C CA . SER A 1 112 ? -18.170 -5.843 28.828 1.00 97.75 112 SER A CA 1
ATOM 941 C C . SER A 1 112 ? -18.367 -6.483 30.206 1.00 97.75 112 SER A C 1
ATOM 943 O O . SER A 1 112 ? -19.493 -6.483 30.717 1.00 97.75 112 SER A O 1
ATOM 945 N N . LEU A 1 113 ? -17.301 -7.033 30.802 1.00 98.25 113 LEU A N 1
ATOM 946 C CA . LEU A 1 113 ? -17.309 -7.605 32.153 1.00 98.25 113 LEU A CA 1
ATOM 947 C C . LEU A 1 113 ? -17.559 -6.515 33.201 1.00 98.25 113 LEU A C 1
ATOM 949 O O . LEU A 1 113 ? -18.379 -6.703 34.102 1.00 98.25 113 LEU A O 1
ATOM 953 N N . LEU A 1 114 ? -16.897 -5.365 33.054 1.00 97.50 114 LEU A N 1
ATOM 954 C CA . LEU A 1 114 ? -17.036 -4.231 33.961 1.00 97.50 114 LEU A CA 1
ATOM 955 C C . LEU A 1 114 ? -18.458 -3.649 33.927 1.00 97.50 114 LEU A C 1
ATOM 957 O O . LEU A 1 114 ? -19.069 -3.440 34.973 1.00 97.50 114 LEU A O 1
ATOM 961 N N . GLU A 1 115 ? -19.022 -3.432 32.738 1.00 97.25 115 GLU A N 1
ATOM 962 C CA . GLU A 1 115 ? -20.389 -2.915 32.569 1.00 97.25 115 GLU A CA 1
ATOM 963 C C . GLU A 1 115 ? -21.451 -3.823 33.194 1.00 97.25 115 GLU A C 1
ATOM 965 O O . GLU A 1 115 ? -22.416 -3.346 33.793 1.00 97.25 115 GLU A O 1
ATOM 970 N N . ARG A 1 116 ? -21.248 -5.141 33.098 1.00 97.88 116 ARG A N 1
ATOM 971 C CA . ARG A 1 116 ? -22.146 -6.166 33.653 1.00 97.88 116 ARG A CA 1
ATOM 972 C C . ARG A 1 116 ? -21.880 -6.479 35.120 1.00 97.88 116 ARG A C 1
ATOM 974 O O . ARG A 1 116 ? -22.550 -7.340 35.681 1.00 97.88 116 ARG A O 1
ATOM 981 N N . ARG A 1 117 ? -20.937 -5.775 35.750 1.00 97.69 117 ARG A N 1
ATOM 982 C CA . ARG A 1 117 ? -20.571 -5.946 37.161 1.00 97.69 117 ARG A CA 1
ATOM 983 C C . ARG A 1 117 ? -19.992 -7.323 37.508 1.00 97.69 117 ARG A C 1
ATOM 985 O O . ARG A 1 117 ? -20.111 -7.789 38.639 1.00 97.69 117 ARG A O 1
ATOM 992 N N . LEU A 1 118 ? -19.331 -7.966 36.546 1.00 97.69 118 LEU A N 1
ATOM 993 C CA . LEU A 1 118 ? -18.652 -9.257 36.705 1.00 97.69 118 LEU A CA 1
ATOM 994 C C . LEU A 1 118 ? -17.231 -9.049 37.257 1.00 97.69 118 LEU A C 1
ATOM 996 O O . LEU A 1 118 ? -16.222 -9.162 36.560 1.00 97.69 118 LEU A O 1
ATOM 1000 N N . TRP A 1 119 ? -17.168 -8.650 38.528 1.00 96.69 119 TRP A N 1
ATOM 1001 C CA . TRP A 1 119 ? -15.960 -8.157 39.199 1.00 96.69 119 TRP A CA 1
ATOM 1002 C C . TRP A 1 119 ? -14.833 -9.181 39.319 1.00 96.69 119 TRP A C 1
ATOM 1004 O O . TRP A 1 119 ? -13.665 -8.838 39.126 1.00 96.69 119 TRP A O 1
ATOM 1014 N N . LYS A 1 120 ? -15.167 -10.435 39.643 1.00 96.81 120 LYS A N 1
ATOM 1015 C CA . LYS A 1 120 ? -14.171 -11.498 39.846 1.00 96.81 120 LYS A CA 1
ATOM 1016 C C . LYS A 1 120 ? -13.505 -11.861 38.523 1.00 96.81 120 LYS A C 1
ATOM 1018 O O . LYS A 1 120 ? -12.281 -11.947 38.446 1.00 96.81 120 LYS A O 1
ATOM 1023 N N . GLU A 1 121 ? -14.315 -12.005 37.483 1.00 97.94 121 GLU A N 1
ATOM 1024 C CA . GLU A 1 121 ? -13.905 -12.301 36.117 1.00 97.94 121 GLU A CA 1
ATOM 1025 C C . GLU A 1 121 ? -13.029 -11.170 35.575 1.00 97.94 121 GLU A C 1
ATOM 1027 O O . GLU A 1 121 ? -11.936 -11.433 35.068 1.00 97.94 121 GLU A O 1
ATOM 1032 N N . PHE A 1 122 ? -13.458 -9.916 35.760 1.00 98.19 122 PHE A N 1
ATOM 1033 C CA . PHE A 1 122 ? -12.685 -8.735 35.382 1.00 98.19 122 PHE A CA 1
ATOM 1034 C C . PHE A 1 122 ? -11.304 -8.727 36.0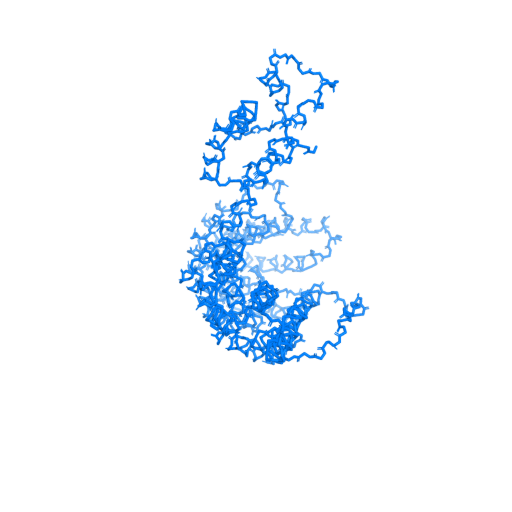55 1.00 98.19 122 PHE A C 1
ATOM 1036 O O . PHE A 1 122 ? -10.281 -8.684 35.368 1.00 98.19 122 PHE A O 1
ATOM 1043 N N . LYS A 1 123 ? -11.259 -8.850 37.392 1.00 95.50 123 LYS A N 1
ATOM 1044 C CA . LYS A 1 123 ? -10.000 -8.829 38.155 1.00 95.50 123 LYS A CA 1
ATOM 1045 C C . LYS A 1 123 ? -9.060 -9.960 37.733 1.00 95.50 123 LYS A C 1
ATOM 1047 O O . LYS A 1 123 ? -7.869 -9.721 37.572 1.00 95.50 123 LYS A O 1
ATOM 1052 N N . SER A 1 124 ? -9.588 -11.163 37.492 1.00 96.38 124 SER A N 1
ATOM 1053 C CA . SER A 1 124 ? -8.780 -12.321 37.076 1.00 96.38 124 SER A CA 1
ATOM 1054 C C . SER A 1 124 ? -8.089 -12.146 35.716 1.00 96.38 124 SER A C 1
ATOM 1056 O O . SER A 1 124 ? -7.066 -12.778 35.457 1.00 96.38 124 SER A O 1
ATOM 1058 N N . ARG A 1 125 ? -8.635 -11.292 34.839 1.00 97.38 125 ARG A N 1
ATOM 1059 C CA . ARG A 1 125 ? -8.122 -11.067 33.479 1.00 97.38 125 ARG A CA 1
ATOM 1060 C C . ARG A 1 125 ? -7.261 -9.818 33.343 1.00 97.38 125 ARG A C 1
ATOM 1062 O O . ARG A 1 125 ? -6.404 -9.786 32.458 1.00 97.38 125 ARG A O 1
ATOM 1069 N N . TYR A 1 126 ? -7.482 -8.813 34.188 1.00 97.12 126 TYR A N 1
ATOM 1070 C CA . TYR A 1 126 ? -6.851 -7.497 34.090 1.00 97.12 126 TYR A CA 1
ATOM 1071 C C . TYR A 1 126 ? -5.320 -7.567 33.978 1.00 97.12 126 TYR A C 1
ATOM 1073 O O . TYR A 1 126 ? -4.765 -7.119 32.976 1.00 97.12 126 TYR A O 1
ATOM 1081 N N . GLU A 1 127 ? -4.638 -8.175 34.954 1.00 95.81 127 GLU A N 1
ATOM 1082 C CA . GLU A 1 127 ? -3.168 -8.147 35.026 1.00 95.81 127 GLU A CA 1
ATOM 1083 C C . GLU A 1 127 ? -2.519 -8.828 33.819 1.00 95.81 127 GLU A C 1
ATOM 1085 O O . GLU A 1 127 ? -1.575 -8.305 33.223 1.00 95.81 127 GLU A O 1
ATOM 1090 N N . LYS A 1 128 ? -3.069 -9.978 33.410 1.00 97.06 128 LYS A N 1
ATOM 1091 C CA . LYS A 1 128 ? -2.600 -10.710 32.231 1.00 97.06 128 LYS A CA 1
ATOM 1092 C C . LYS A 1 128 ? -2.788 -9.883 30.960 1.00 97.06 128 LYS A C 1
ATOM 1094 O O . LYS A 1 128 ? -1.872 -9.823 30.141 1.00 97.06 128 LYS A O 1
ATOM 1099 N N . SER A 1 129 ? -3.951 -9.255 30.800 1.00 97.44 129 SER A N 1
ATOM 1100 C CA . SER A 1 129 ? -4.279 -8.457 29.612 1.00 97.44 129 SER A CA 1
ATOM 1101 C C . SER A 1 129 ? -3.389 -7.220 29.515 1.00 97.44 129 SER A C 1
ATOM 1103 O O . SER A 1 129 ? -2.816 -6.965 28.458 1.00 97.44 129 SER A O 1
ATOM 1105 N N . LEU A 1 130 ? -3.191 -6.514 30.634 1.00 97.69 130 LEU A N 1
ATOM 1106 C CA . LEU A 1 130 ? -2.306 -5.355 30.711 1.00 97.69 130 LEU A CA 1
ATOM 1107 C C . LEU A 1 130 ? -0.858 -5.731 30.377 1.00 97.69 130 LEU A C 1
ATOM 1109 O O . LEU A 1 130 ? -0.249 -5.119 29.504 1.00 97.69 130 LEU A O 1
ATOM 1113 N N . LYS A 1 131 ? -0.321 -6.778 31.018 1.00 96.50 131 LYS A N 1
ATOM 1114 C CA . LYS A 1 131 ? 1.048 -7.249 30.764 1.00 96.50 131 LYS A CA 1
ATOM 1115 C C . LYS A 1 131 ? 1.259 -7.616 29.294 1.00 96.50 131 LYS A C 1
ATOM 1117 O O . LYS A 1 131 ? 2.281 -7.259 28.722 1.00 96.50 131 LYS A O 1
ATOM 1122 N N . THR A 1 132 ? 0.282 -8.299 28.698 1.00 95.69 132 THR A N 1
ATOM 1123 C CA . THR A 1 132 ? 0.328 -8.742 27.297 1.00 95.69 132 THR A CA 1
ATOM 1124 C C . THR A 1 132 ? 0.270 -7.561 26.321 1.00 95.69 132 THR A C 1
ATOM 1126 O O . THR A 1 132 ? 0.971 -7.571 25.314 1.00 95.69 132 THR A O 1
ATOM 1129 N N . ALA A 1 133 ? -0.527 -6.527 26.611 1.00 96.12 133 ALA A N 1
ATOM 1130 C CA . ALA A 1 133 ? -0.568 -5.309 25.798 1.00 96.12 133 ALA A CA 1
ATOM 1131 C C . ALA A 1 133 ? 0.739 -4.501 25.908 1.00 96.12 133 ALA A C 1
ATOM 1133 O O . ALA A 1 133 ? 1.281 -4.067 24.893 1.00 96.12 133 ALA A O 1
ATOM 1134 N N . LEU A 1 134 ? 1.287 -4.351 27.121 1.00 95.50 134 LEU A N 1
ATOM 1135 C CA . LEU A 1 134 ? 2.548 -3.639 27.352 1.00 95.50 134 LEU A CA 1
ATOM 1136 C C . LEU A 1 134 ? 3.737 -4.318 26.658 1.00 95.50 134 LEU A C 1
ATOM 1138 O O . LEU A 1 134 ? 4.523 -3.634 26.003 1.00 95.50 134 LEU A O 1
ATOM 1142 N N . SER A 1 135 ? 3.857 -5.649 26.743 1.00 93.62 135 SER A N 1
ATOM 1143 C CA . SER A 1 135 ? 4.941 -6.387 26.073 1.00 93.62 135 SER A CA 1
ATOM 1144 C C . SER A 1 135 ? 4.864 -6.290 24.549 1.00 93.62 135 SER A C 1
ATOM 1146 O O . SER A 1 135 ? 5.890 -6.289 23.879 1.00 93.62 135 SER A O 1
ATOM 1148 N N . ALA A 1 136 ? 3.655 -6.159 24.004 1.00 94.44 136 ALA A N 1
ATOM 1149 C CA . ALA A 1 136 ? 3.413 -5.973 22.578 1.00 94.44 136 ALA A CA 1
ATOM 1150 C C . ALA A 1 136 ? 3.540 -4.513 22.104 1.00 94.44 136 ALA A C 1
ATOM 1152 O O . ALA A 1 136 ? 3.280 -4.227 20.934 1.00 94.44 136 ALA A O 1
ATOM 1153 N N . CYS A 1 137 ? 3.894 -3.586 23.001 1.00 95.56 137 CYS A N 1
ATOM 1154 C CA . CYS A 1 137 ? 3.922 -2.143 22.744 1.00 95.56 137 CYS A CA 1
ATOM 1155 C C . CYS A 1 137 ? 2.567 -1.557 22.282 1.00 95.56 137 CYS A C 1
ATOM 1157 O O . CYS A 1 137 ? 2.526 -0.531 21.607 1.00 95.56 137 CYS A O 1
ATOM 1159 N N . GLU A 1 138 ? 1.443 -2.170 22.669 1.00 95.69 138 GLU A N 1
ATOM 1160 C CA . GLU A 1 138 ? 0.081 -1.668 22.423 1.00 95.69 138 GLU A CA 1
ATOM 1161 C C . GLU A 1 138 ? -0.315 -0.657 23.511 1.00 95.69 138 GLU A C 1
ATOM 1163 O O . GLU A 1 138 ? -1.232 -0.882 24.307 1.00 95.69 138 GLU A O 1
ATOM 1168 N N . PHE A 1 139 ? 0.425 0.452 23.593 1.00 95.81 139 PHE A N 1
ATOM 1169 C CA . PHE A 1 139 ? 0.322 1.402 24.706 1.00 95.81 139 PHE A CA 1
ATOM 1170 C C . PHE A 1 139 ? -1.054 2.076 24.809 1.00 95.81 139 PHE A C 1
ATOM 1172 O O . PHE A 1 139 ? -1.551 2.261 25.917 1.00 95.81 139 PHE A O 1
ATOM 1179 N N . ASP A 1 140 ? -1.717 2.364 23.684 1.00 95.88 140 ASP A N 1
ATOM 1180 C CA . ASP A 1 140 ? -3.076 2.928 23.684 1.00 95.88 140 ASP A CA 1
ATOM 1181 C C . ASP A 1 140 ? -4.097 1.957 24.309 1.00 95.88 140 ASP A C 1
ATOM 1183 O O . ASP A 1 140 ? -4.983 2.359 25.069 1.00 95.88 140 ASP A O 1
ATOM 1187 N N . ILE A 1 141 ? -3.949 0.655 24.034 1.00 96.75 141 ILE A N 1
ATOM 1188 C CA . ILE A 1 141 ? -4.804 -0.393 24.604 1.00 96.75 141 ILE A CA 1
ATOM 1189 C C . ILE A 1 141 ? -4.464 -0.612 26.079 1.00 96.75 141 ILE A C 1
ATOM 1191 O O . ILE A 1 141 ? -5.375 -0.699 26.901 1.00 96.75 141 ILE A O 1
ATOM 1195 N N . ALA A 1 142 ? -3.178 -0.662 26.433 1.00 97.69 142 ALA A N 1
ATOM 1196 C CA . ALA A 1 142 ? -2.736 -0.781 27.821 1.00 97.69 142 ALA A CA 1
ATOM 1197 C C . ALA A 1 142 ? -3.286 0.366 28.687 1.00 97.69 142 ALA A C 1
ATOM 1199 O O . ALA A 1 142 ? -3.878 0.114 29.737 1.00 97.69 142 ALA A O 1
ATOM 1200 N N . PHE A 1 143 ? -3.204 1.606 28.195 1.00 97.94 143 PHE A N 1
ATOM 1201 C CA . PHE A 1 143 ? -3.761 2.779 28.865 1.00 97.94 143 PHE A CA 1
ATOM 1202 C C . PHE A 1 143 ? -5.285 2.675 29.040 1.00 97.94 143 PHE A C 1
ATOM 1204 O O . PHE A 1 143 ? -5.825 2.986 30.105 1.00 97.94 143 PHE A O 1
ATOM 1211 N N . ALA A 1 144 ? -6.006 2.194 28.022 1.00 98.06 144 ALA A N 1
ATOM 1212 C CA . ALA A 1 144 ? -7.443 1.955 28.131 1.00 98.06 144 ALA A CA 1
ATOM 1213 C C . ALA A 1 144 ? -7.777 0.884 29.190 1.00 98.06 144 ALA A C 1
ATOM 1215 O O . ALA A 1 144 ? -8.687 1.089 29.995 1.00 98.06 144 ALA A O 1
ATOM 1216 N N . ILE A 1 145 ? -7.012 -0.212 29.252 1.00 98.44 145 ILE A N 1
ATOM 1217 C CA . ILE A 1 145 ? -7.164 -1.269 30.266 1.00 98.44 145 ILE A CA 1
ATOM 1218 C C . ILE A 1 145 ? -6.952 -0.709 31.684 1.00 98.44 145 ILE A C 1
ATOM 1220 O O . ILE A 1 145 ? -7.747 -0.986 32.585 1.00 98.44 145 ILE A O 1
ATOM 1224 N N . GLU A 1 146 ? -5.926 0.116 31.894 1.00 98.12 146 GLU A N 1
ATOM 1225 C CA . GLU A 1 146 ? -5.646 0.754 33.190 1.00 98.12 146 GLU A CA 1
ATOM 1226 C C . GLU A 1 146 ? -6.784 1.690 33.624 1.00 98.12 146 GLU A C 1
ATOM 1228 O O . GLU A 1 146 ? -7.210 1.668 34.783 1.00 98.12 146 GLU A O 1
ATOM 1233 N N . ARG A 1 147 ? -7.370 2.446 32.685 1.00 97.75 147 ARG A N 1
ATOM 1234 C CA . ARG A 1 147 ? -8.557 3.278 32.953 1.00 97.75 147 ARG A CA 1
ATOM 1235 C C . ARG A 1 147 ? -9.770 2.455 33.383 1.00 97.75 147 ARG A C 1
ATOM 1237 O O . ARG A 1 147 ? -10.509 2.885 34.272 1.00 97.75 147 ARG A O 1
ATOM 1244 N N . LEU A 1 148 ? -9.978 1.276 32.794 1.00 98.06 148 LEU A N 1
ATOM 1245 C CA . LEU A 1 148 ? -11.035 0.362 33.238 1.00 98.06 148 LEU A CA 1
ATOM 1246 C C . LEU A 1 148 ? -10.775 -0.142 34.655 1.00 98.06 148 LEU A C 1
ATOM 1248 O O . LEU A 1 148 ? -11.714 -0.235 35.443 1.00 98.06 148 LEU A O 1
ATOM 1252 N N . TYR A 1 149 ? -9.518 -0.410 35.009 1.00 97.75 149 TYR A N 1
ATOM 1253 C CA . TYR A 1 149 ? -9.164 -0.826 36.364 1.00 97.75 149 TYR A CA 1
ATOM 1254 C C . TYR A 1 149 ? -9.375 0.289 37.393 1.00 97.75 149 TYR A C 1
ATOM 1256 O O . TYR A 1 149 ? -9.900 0.035 38.474 1.00 97.75 149 TYR A O 1
ATOM 1264 N N . LEU A 1 150 ? -9.085 1.546 37.048 1.00 96.62 150 LEU A N 1
ATOM 1265 C CA . LEU A 1 150 ? -9.427 2.695 37.897 1.00 96.62 150 LEU A CA 1
ATOM 1266 C C . LEU A 1 150 ? -10.944 2.816 38.118 1.00 96.62 150 LEU A C 1
ATOM 1268 O O . LEU A 1 150 ? -11.387 3.050 39.244 1.00 96.62 150 LEU A O 1
ATOM 1272 N N . LYS A 1 151 ? -11.751 2.603 37.068 1.00 96.44 151 LYS A N 1
ATOM 1273 C CA . LYS A 1 151 ? -13.221 2.560 37.175 1.00 96.44 151 LYS A CA 1
ATOM 1274 C C . LYS A 1 151 ? -13.703 1.375 38.021 1.00 96.44 151 LYS A C 1
ATOM 1276 O O . LYS A 1 151 ? -14.640 1.523 38.796 1.00 96.44 151 LYS A O 1
ATOM 1281 N N . TYR A 1 152 ? -13.055 0.220 37.915 1.00 96.88 152 TYR A N 1
ATOM 1282 C CA . TYR A 1 152 ? -13.313 -0.927 38.784 1.00 96.88 152 TYR A CA 1
ATOM 1283 C C . TYR A 1 152 ? -13.031 -0.601 40.256 1.00 96.88 152 TYR A C 1
ATOM 1285 O O . TYR A 1 152 ? -13.875 -0.862 41.115 1.00 96.88 152 TYR A O 1
ATOM 1293 N N . LEU A 1 153 ? -11.873 -0.000 40.554 1.00 95.00 153 LEU A N 1
ATOM 1294 C CA . LEU A 1 153 ? -11.489 0.356 41.920 1.00 95.00 153 LEU A CA 1
ATOM 1295 C C . LEU A 1 153 ? -12.503 1.323 42.534 1.00 95.00 153 LEU A C 1
ATOM 1297 O O . LEU A 1 153 ? -12.964 1.071 43.646 1.00 95.00 153 LEU A O 1
ATOM 1301 N N . SER A 1 154 ? -12.923 2.358 41.799 1.00 93.00 154 SER A N 1
ATOM 1302 C CA . SER A 1 154 ? -13.902 3.332 42.300 1.00 93.00 154 SER A CA 1
ATOM 1303 C C . SER A 1 154 ? -15.296 2.744 42.548 1.00 93.00 154 SER A C 1
ATOM 1305 O O . SER A 1 154 ? -16.033 3.266 43.379 1.00 93.00 154 SER A O 1
ATOM 1307 N N . GLN A 1 155 ? -15.659 1.658 41.858 1.00 93.25 155 GLN A N 1
ATOM 1308 C CA . GLN A 1 155 ? -16.958 0.990 41.996 1.00 93.25 155 GLN A CA 1
ATOM 1309 C C . GLN A 1 155 ? -16.981 -0.132 43.041 1.00 93.25 155 GLN A C 1
ATOM 1311 O O . GLN A 1 155 ? -18.059 -0.494 43.508 1.00 93.25 155 GLN A O 1
ATOM 1316 N N . THR A 1 156 ? -15.827 -0.711 43.383 1.00 92.00 156 THR A N 1
ATOM 1317 C CA . THR A 1 156 ? -15.753 -1.930 44.214 1.00 92.00 156 THR A CA 1
ATOM 1318 C C . THR A 1 156 ? -14.985 -1.761 45.519 1.00 92.00 156 THR A C 1
ATOM 1320 O O . THR A 1 156 ? -15.139 -2.588 46.418 1.00 92.00 156 THR A O 1
ATOM 1323 N N . SER A 1 157 ? -14.169 -0.714 45.650 1.00 87.69 157 SER A N 1
ATOM 1324 C CA . SER A 1 157 ? -13.296 -0.535 46.812 1.00 87.69 157 SER A CA 1
ATOM 1325 C C . SER A 1 157 ? -13.953 0.344 47.869 1.00 87.69 157 SER A C 1
ATOM 1327 O O . SER A 1 157 ? -14.439 1.435 47.572 1.00 87.69 157 SER A O 1
ATOM 1329 N N . VAL A 1 158 ? -13.909 -0.099 49.126 1.00 88.25 158 VAL A N 1
ATOM 1330 C CA . VAL A 1 158 ? -14.174 0.778 50.274 1.00 88.25 158 VAL A CA 1
ATOM 1331 C C . VAL A 1 158 ? -12.968 1.696 50.444 1.00 88.25 158 VAL A C 1
ATOM 1333 O O . VAL A 1 158 ? -11.831 1.223 50.407 1.00 88.25 158 VAL A O 1
ATOM 1336 N N . GLN A 1 159 ? -13.201 2.999 50.619 1.00 86.94 159 GLN A N 1
ATOM 1337 C CA . GLN A 1 159 ? -12.114 3.961 50.787 1.00 86.94 159 GLN A CA 1
ATOM 1338 C C . GLN A 1 159 ? -11.271 3.613 52.018 1.00 86.94 159 GLN A C 1
ATOM 1340 O O . GLN A 1 159 ? -11.759 3.572 53.145 1.00 86.94 159 GLN A O 1
ATOM 1345 N N . SER A 1 160 ? -9.991 3.362 51.776 1.00 91.12 160 SER A N 1
ATOM 1346 C CA . SER A 1 160 ? -8.979 3.028 52.769 1.00 91.12 160 SER A CA 1
ATOM 1347 C C . SER A 1 160 ? -7.625 3.549 52.291 1.00 91.12 160 SER A C 1
ATOM 1349 O O . SER A 1 160 ? -7.440 3.847 51.110 1.00 91.12 160 SER A O 1
ATOM 1351 N N . VAL A 1 161 ? -6.649 3.654 53.193 1.00 91.31 161 VAL A N 1
ATOM 1352 C CA . VAL A 1 161 ? -5.289 4.074 52.813 1.00 91.31 161 VAL A CA 1
ATOM 1353 C C . VAL A 1 161 ? -4.707 3.140 51.743 1.00 91.31 161 VAL A C 1
ATOM 1355 O O . VAL A 1 161 ? -4.157 3.613 50.754 1.00 91.31 161 VAL A O 1
ATOM 1358 N N . GLU A 1 162 ? -4.904 1.830 51.887 1.00 91.38 162 GLU A N 1
ATOM 1359 C CA . GLU A 1 162 ? -4.407 0.812 50.954 1.00 91.38 162 GLU A CA 1
ATOM 1360 C C . GLU A 1 162 ? -5.045 0.924 49.556 1.00 91.38 162 GLU A C 1
ATOM 1362 O O . GLU A 1 162 ? -4.360 0.864 48.530 1.00 91.38 162 GLU A O 1
ATOM 1367 N N . THR A 1 163 ? -6.361 1.145 49.489 1.00 90.06 163 THR A N 1
ATOM 1368 C CA . THR A 1 163 ? -7.083 1.279 48.211 1.00 90.06 163 THR A CA 1
ATOM 1369 C C . THR A 1 163 ? -6.739 2.591 47.506 1.00 90.06 163 THR A C 1
ATOM 1371 O O . THR A 1 163 ? -6.582 2.614 46.281 1.00 90.06 163 THR A O 1
ATOM 1374 N N . LEU A 1 164 ? -6.520 3.674 48.258 1.00 92.19 164 LEU A N 1
ATOM 1375 C CA . LEU A 1 164 ? -6.024 4.947 47.726 1.00 92.19 164 LEU A CA 1
ATOM 1376 C C . LEU A 1 164 ? -4.571 4.845 47.240 1.00 92.19 164 LEU A C 1
ATOM 1378 O O . LEU A 1 164 ? -4.247 5.383 46.181 1.00 92.19 164 LEU A O 1
ATOM 1382 N N . GLN A 1 165 ? -3.702 4.125 47.957 1.00 94.81 165 GLN A N 1
ATOM 1383 C CA . GLN A 1 165 ? -2.331 3.842 47.517 1.00 94.81 165 GLN A CA 1
ATOM 1384 C C . GLN A 1 165 ? -2.316 3.020 46.226 1.00 94.81 165 GLN A C 1
ATOM 1386 O O . GLN A 1 165 ? -1.608 3.376 45.286 1.00 94.81 165 GLN A O 1
ATOM 1391 N N . THR A 1 166 ? -3.154 1.984 46.144 1.00 93.75 166 THR A N 1
ATOM 1392 C CA . THR A 1 166 ? -3.328 1.177 44.928 1.00 93.75 166 THR A CA 1
ATOM 1393 C C . THR A 1 166 ? -3.807 2.042 43.764 1.00 93.75 166 THR A C 1
ATOM 1395 O O . THR A 1 166 ? -3.217 2.017 42.686 1.00 93.75 166 THR A O 1
ATOM 1398 N N . THR A 1 167 ? -4.827 2.875 43.988 1.00 94.88 167 THR A N 1
ATOM 1399 C CA . THR A 1 167 ? -5.349 3.804 42.973 1.00 94.88 167 THR A CA 1
ATOM 1400 C C . THR A 1 167 ? -4.260 4.764 42.490 1.00 94.88 167 THR A C 1
ATOM 1402 O O . THR A 1 167 ? -4.079 4.943 41.287 1.00 94.88 167 THR A O 1
ATOM 1405 N N . ARG A 1 168 ? -3.475 5.340 43.410 1.00 95.62 168 ARG A N 1
ATOM 1406 C CA . ARG A 1 168 ? -2.355 6.229 43.076 1.00 95.62 168 ARG A CA 1
ATOM 1407 C C . ARG A 1 168 ? -1.253 5.511 42.294 1.00 95.62 168 ARG A C 1
ATOM 1409 O O . ARG A 1 168 ? -0.698 6.101 41.371 1.00 95.62 168 ARG A O 1
ATOM 1416 N N . ALA A 1 169 ? -0.944 4.261 42.633 1.00 95.69 169 ALA A N 1
ATOM 1417 C CA . ALA A 1 169 ? 0.040 3.462 41.907 1.00 95.69 169 ALA A CA 1
ATOM 1418 C C . ALA A 1 169 ? -0.409 3.192 40.461 1.00 95.69 169 ALA A C 1
ATOM 1420 O O . ALA A 1 169 ? 0.374 3.395 39.533 1.00 95.69 169 ALA A O 1
ATOM 1421 N N . VAL A 1 170 ? -1.680 2.822 40.262 1.00 95.56 170 VAL A N 1
ATOM 1422 C CA . VAL A 1 170 ? -2.268 2.620 38.926 1.00 95.56 170 VAL A CA 1
ATOM 1423 C C . VAL A 1 170 ? -2.280 3.923 38.129 1.00 95.56 170 VAL A C 1
ATOM 1425 O O . VAL A 1 170 ? -1.924 3.910 36.955 1.00 95.56 170 VAL A O 1
ATOM 1428 N N . LEU A 1 171 ? -2.617 5.059 38.752 1.00 96.44 171 LEU A N 1
ATOM 1429 C CA . LEU A 1 171 ? -2.535 6.374 38.106 1.00 96.44 171 LEU A CA 1
ATOM 1430 C C . LEU A 1 171 ? -1.106 6.696 37.654 1.00 96.44 171 LEU A C 1
ATOM 1432 O O . LEU A 1 171 ? -0.902 7.089 36.510 1.00 96.44 171 LEU A O 1
ATOM 1436 N N . GLY A 1 172 ? -0.111 6.489 38.522 1.00 95.44 172 GLY A N 1
ATOM 1437 C CA . GLY A 1 172 ? 1.295 6.704 38.174 1.00 95.44 172 GLY A CA 1
ATOM 1438 C C . GLY A 1 172 ? 1.771 5.798 37.035 1.00 95.44 172 GLY A C 1
ATOM 1439 O O . GLY A 1 172 ? 2.530 6.240 36.177 1.00 95.44 172 GLY A O 1
ATOM 1440 N N . GLN A 1 173 ? 1.299 4.550 36.991 1.00 94.94 173 GLN A N 1
ATOM 1441 C CA . GLN A 1 173 ? 1.551 3.654 35.865 1.00 94.94 173 GLN A CA 1
ATOM 1442 C C . GLN A 1 173 ? 0.850 4.136 34.584 1.00 94.94 173 GLN A C 1
ATOM 1444 O O . GLN A 1 173 ? 1.491 4.176 33.540 1.00 94.94 173 GLN A O 1
ATOM 1449 N N . SER A 1 174 ? -0.404 4.590 34.679 1.00 95.81 174 SER A N 1
ATOM 1450 C CA . SER A 1 174 ? -1.179 5.100 33.537 1.00 95.81 174 SER A CA 1
ATOM 1451 C C . SER A 1 174 ? -0.517 6.307 32.877 1.00 95.81 174 SER A C 1
ATOM 1453 O O . SER A 1 174 ? -0.521 6.420 31.654 1.00 95.81 174 SER A O 1
ATOM 1455 N N . VAL A 1 175 ? 0.082 7.197 33.677 1.00 94.31 175 VAL A N 1
ATOM 1456 C CA . VAL A 1 175 ? 0.865 8.333 33.165 1.00 94.31 175 VAL A CA 1
ATOM 1457 C C . VAL A 1 175 ? 2.065 7.838 32.355 1.00 94.31 175 VAL A C 1
ATOM 1459 O O . VAL A 1 175 ? 2.231 8.270 31.220 1.00 94.31 175 VAL A O 1
ATOM 1462 N N . ARG A 1 176 ? 2.837 6.871 32.869 1.00 93.00 176 ARG A N 1
ATOM 1463 C CA . ARG A 1 176 ? 3.971 6.287 32.128 1.00 93.00 176 ARG A CA 1
ATOM 1464 C C . ARG A 1 176 ? 3.532 5.603 30.833 1.00 93.00 176 ARG A C 1
ATOM 1466 O O . ARG A 1 176 ? 4.165 5.778 29.796 1.00 93.00 176 ARG A O 1
ATOM 1473 N N . THR A 1 177 ? 2.443 4.836 30.866 1.00 95.25 177 THR A N 1
ATOM 1474 C CA . THR A 1 177 ? 1.891 4.183 29.668 1.00 95.25 177 THR A CA 1
ATOM 1475 C C . THR A 1 177 ? 1.485 5.219 28.614 1.00 95.25 177 THR A C 1
ATOM 1477 O O . THR A 1 177 ? 1.792 5.051 27.433 1.00 95.25 177 THR A O 1
ATOM 1480 N N . LEU A 1 178 ? 0.861 6.325 29.033 1.00 93.38 178 LEU A N 1
ATOM 1481 C CA . LEU A 1 178 ? 0.509 7.435 28.148 1.00 93.38 178 LEU A CA 1
ATOM 1482 C C . LEU A 1 178 ? 1.751 8.127 27.561 1.00 93.38 178 LEU A C 1
ATOM 1484 O O . LEU A 1 178 ? 1.768 8.427 26.369 1.00 93.38 178 LEU A O 1
ATOM 1488 N N . GLU A 1 179 ? 2.802 8.336 28.356 1.00 92.69 179 GLU A N 1
ATOM 1489 C CA . GLU A 1 179 ? 4.086 8.866 27.873 1.00 92.69 179 GLU A CA 1
ATOM 1490 C C . GLU A 1 179 ? 4.690 7.964 26.783 1.00 92.69 179 GLU A C 1
ATOM 1492 O O . GLU A 1 179 ? 5.110 8.464 25.740 1.00 92.69 179 GLU A O 1
ATOM 1497 N N . HIS A 1 180 ? 4.667 6.637 26.958 1.00 93.50 180 HIS A N 1
ATOM 1498 C CA . HIS A 1 180 ? 5.107 5.688 25.925 1.00 93.50 180 HIS A CA 1
ATOM 1499 C C . HIS A 1 180 ? 4.250 5.744 24.649 1.00 93.50 180 HIS A C 1
ATOM 1501 O O . HIS A 1 180 ? 4.797 5.679 23.541 1.00 93.50 180 HIS A O 1
ATOM 1507 N N . ALA A 1 181 ? 2.925 5.875 24.775 1.00 93.44 181 ALA A N 1
ATOM 1508 C CA . ALA A 1 181 ? 2.028 6.018 23.628 1.00 93.44 181 ALA A CA 1
ATOM 1509 C C . ALA A 1 181 ? 2.349 7.295 22.833 1.00 93.44 181 ALA A C 1
ATOM 1511 O O . ALA A 1 181 ? 2.590 7.238 21.624 1.00 93.44 181 ALA A O 1
ATOM 1512 N N . LEU A 1 182 ? 2.441 8.437 23.522 1.00 91.69 182 LEU A N 1
ATOM 1513 C CA . LEU A 1 182 ? 2.775 9.730 22.921 1.00 91.69 182 LEU A CA 1
ATOM 1514 C C . LEU A 1 182 ? 4.151 9.707 22.246 1.00 91.69 182 LEU A C 1
ATOM 1516 O O . LEU A 1 182 ? 4.275 10.153 21.105 1.00 91.69 182 LEU A O 1
ATOM 1520 N N . ALA A 1 183 ? 5.158 9.126 22.903 1.00 90.88 183 ALA A N 1
ATOM 1521 C CA . ALA A 1 183 ? 6.500 8.944 22.355 1.00 90.88 183 ALA A CA 1
ATOM 1522 C C . ALA A 1 183 ? 6.490 8.185 21.023 1.00 90.88 183 ALA A C 1
ATOM 1524 O O . ALA A 1 183 ? 7.143 8.581 20.053 1.00 90.88 183 ALA A O 1
ATOM 1525 N N . THR A 1 184 ? 5.718 7.100 20.977 1.00 92.56 184 THR A N 1
ATOM 1526 C CA . THR A 1 184 ? 5.618 6.223 19.810 1.00 92.56 184 THR A CA 1
ATOM 1527 C C . THR A 1 184 ? 4.945 6.943 18.643 1.00 92.56 184 THR A C 1
ATOM 1529 O O . THR A 1 184 ? 5.472 6.940 17.529 1.00 92.56 184 THR A O 1
ATOM 1532 N N . HIS A 1 185 ? 3.820 7.624 18.896 1.00 92.00 185 HIS A N 1
ATOM 1533 C CA . HIS A 1 185 ? 3.118 8.420 17.880 1.00 92.00 185 HIS A CA 1
ATOM 1534 C C . HIS A 1 185 ? 3.984 9.567 17.358 1.00 92.00 185 HIS A C 1
ATOM 1536 O O . HIS A 1 185 ? 4.072 9.784 16.150 1.00 92.00 185 HIS A O 1
ATOM 1542 N N . TYR A 1 186 ? 4.694 10.254 18.250 1.00 89.94 186 TYR A N 1
ATOM 1543 C CA . TYR A 1 186 ? 5.627 11.315 17.890 1.00 89.94 186 TYR A CA 1
ATOM 1544 C C . TYR A 1 186 ? 6.767 10.810 16.993 1.00 89.94 186 TYR A C 1
ATOM 1546 O O . TYR A 1 186 ? 7.056 11.401 15.949 1.00 89.94 186 TYR A O 1
ATOM 1554 N N . ALA A 1 187 ? 7.399 9.689 17.354 1.00 90.94 187 ALA A N 1
ATOM 1555 C CA . ALA A 1 187 ? 8.450 9.082 16.543 1.00 90.94 187 ALA A CA 1
ATOM 1556 C C . ALA A 1 187 ? 7.918 8.630 15.173 1.00 90.94 187 ALA A C 1
ATOM 1558 O O . ALA A 1 187 ? 8.574 8.849 14.150 1.00 90.94 187 ALA A O 1
ATOM 1559 N N . ARG A 1 188 ? 6.703 8.069 15.125 1.00 92.81 188 ARG A N 1
ATOM 1560 C CA . ARG A 1 188 ? 6.036 7.696 13.873 1.00 92.81 188 ARG A CA 1
ATOM 1561 C C . ARG A 1 188 ? 5.841 8.901 12.958 1.00 92.81 188 ARG A C 1
ATOM 1563 O O . ARG A 1 188 ? 6.223 8.824 11.790 1.00 92.81 188 ARG A O 1
ATOM 1570 N N . LEU A 1 189 ? 5.326 10.015 13.479 1.00 91.38 189 LEU A N 1
ATOM 1571 C CA . LEU A 1 189 ? 5.166 11.256 12.714 1.00 91.38 189 LEU A CA 1
ATOM 1572 C C . LEU A 1 189 ? 6.507 11.774 12.184 1.00 91.38 189 LEU A C 1
ATOM 1574 O O . LEU A 1 189 ? 6.600 12.101 11.004 1.00 91.38 189 LEU A O 1
ATOM 1578 N N . LYS A 1 190 ? 7.573 11.745 12.996 1.00 88.25 190 LYS A N 1
ATOM 1579 C CA . LYS A 1 190 ? 8.935 12.069 12.532 1.00 88.25 190 LYS A CA 1
ATOM 1580 C C . LYS A 1 190 ? 9.411 11.179 11.388 1.00 88.25 190 LYS A C 1
ATOM 1582 O O . LYS A 1 190 ? 10.116 11.652 10.500 1.00 88.25 190 LYS A O 1
ATOM 1587 N N . SER A 1 191 ? 9.062 9.895 11.411 1.00 90.62 191 SER A N 1
ATOM 1588 C CA . SER A 1 191 ? 9.421 8.980 10.326 1.00 90.62 191 SER A CA 1
ATOM 1589 C C . SER A 1 191 ? 8.676 9.305 9.029 1.00 90.62 191 SER A C 1
ATOM 1591 O O . SER A 1 191 ? 9.285 9.276 7.964 1.00 90.62 191 SER A O 1
ATOM 1593 N N . ILE A 1 192 ? 7.398 9.687 9.113 1.00 90.88 192 ILE A N 1
ATOM 1594 C CA . ILE A 1 192 ? 6.586 10.095 7.956 1.00 90.88 192 ILE A CA 1
ATOM 1595 C C . ILE A 1 192 ? 7.103 11.417 7.377 1.00 90.88 192 ILE A C 1
ATOM 1597 O O . ILE A 1 192 ? 7.253 11.534 6.162 1.00 90.88 192 ILE A O 1
ATOM 1601 N N . ASP A 1 193 ? 7.432 12.383 8.236 1.00 87.00 193 ASP A N 1
ATOM 1602 C CA . ASP A 1 193 ? 8.081 13.642 7.855 1.00 87.00 193 ASP A CA 1
ATOM 1603 C C . ASP A 1 193 ? 9.392 13.380 7.096 1.00 87.00 193 ASP A C 1
ATOM 1605 O O . ASP A 1 193 ? 9.573 13.848 5.975 1.00 87.00 193 ASP A O 1
ATOM 1609 N N . ALA A 1 194 ? 10.264 12.525 7.639 1.00 87.00 194 ALA A N 1
ATOM 1610 C CA . ALA A 1 194 ? 11.518 12.159 6.986 1.00 87.00 194 ALA A CA 1
ATOM 1611 C C . ALA A 1 194 ? 11.316 11.512 5.602 1.00 87.00 194 ALA A C 1
ATOM 1613 O O . ALA A 1 194 ? 12.026 11.861 4.661 1.00 87.00 194 ALA A O 1
ATOM 1614 N N . VAL A 1 195 ? 10.348 10.598 5.463 1.00 86.62 195 VAL A N 1
ATOM 1615 C CA . VAL A 1 195 ? 9.990 9.982 4.170 1.00 86.62 195 VAL A CA 1
ATOM 1616 C C . VAL A 1 195 ? 9.493 11.038 3.182 1.00 86.62 195 VAL A C 1
ATOM 1618 O O . VAL A 1 195 ? 9.885 11.036 2.017 1.00 86.62 195 VAL A O 1
ATOM 1621 N N . THR A 1 196 ? 8.647 11.954 3.647 1.00 85.69 196 THR A N 1
ATOM 1622 C CA . THR A 1 196 ? 8.074 13.018 2.816 1.00 85.69 196 THR A CA 1
ATOM 1623 C C . THR A 1 196 ? 9.175 13.931 2.287 1.00 85.69 196 THR A C 1
ATOM 1625 O O . THR A 1 196 ? 9.288 14.112 1.076 1.00 85.69 196 THR A O 1
ATOM 1628 N N . LEU A 1 197 ? 10.051 14.421 3.171 1.00 82.88 197 LEU A N 1
ATOM 1629 C CA . LEU A 1 197 ? 11.196 15.255 2.802 1.00 82.88 197 LEU A CA 1
ATOM 1630 C C . LEU A 1 197 ? 12.127 14.543 1.813 1.00 82.88 197 LEU A C 1
ATOM 1632 O O . LEU A 1 197 ? 12.563 15.155 0.840 1.00 82.88 197 LEU A O 1
ATOM 1636 N N . HIS A 1 198 ? 12.382 13.246 2.015 1.00 83.25 198 HIS A N 1
ATOM 1637 C CA . HIS A 1 198 ? 13.195 12.442 1.103 1.00 83.25 198 HIS A CA 1
ATOM 1638 C C . HIS A 1 198 ? 12.632 12.444 -0.326 1.00 83.25 198 HIS A C 1
ATOM 1640 O O . HIS A 1 198 ? 13.358 12.704 -1.286 1.00 83.25 198 HIS A O 1
ATOM 1646 N N . TYR A 1 199 ? 11.330 12.196 -0.484 1.00 81.19 199 TYR A N 1
ATOM 1647 C CA . TYR A 1 199 ? 10.711 12.206 -1.809 1.00 81.19 199 TYR A CA 1
ATOM 1648 C C . TYR A 1 199 ? 10.612 13.612 -2.401 1.00 81.19 199 TYR A C 1
ATOM 1650 O O . TYR A 1 199 ? 10.838 13.772 -3.596 1.00 81.19 199 TYR A O 1
ATOM 1658 N N . MET A 1 200 ? 10.341 14.640 -1.596 1.00 80.31 200 MET A N 1
ATOM 1659 C CA . MET A 1 200 ? 10.327 16.027 -2.077 1.00 80.31 200 MET A CA 1
ATOM 1660 C C . MET A 1 200 ? 11.689 16.440 -2.650 1.00 80.31 200 MET A C 1
ATOM 1662 O O . MET A 1 200 ? 11.747 16.988 -3.750 1.00 80.31 200 MET A O 1
ATOM 1666 N N . GLN A 1 201 ? 12.782 16.078 -1.972 1.00 78.19 201 GLN A N 1
ATOM 1667 C CA . GLN A 1 201 ? 14.143 16.271 -2.480 1.00 78.19 201 GLN A CA 1
ATOM 1668 C C . GLN A 1 201 ? 14.392 15.484 -3.771 1.00 78.19 201 GLN A C 1
ATOM 1670 O O . GLN A 1 201 ? 14.996 16.009 -4.705 1.00 78.19 201 GLN A O 1
ATOM 1675 N N . HIS A 1 202 ? 13.897 14.245 -3.860 1.00 73.25 202 HIS A N 1
ATOM 1676 C CA . HIS A 1 202 ? 14.000 13.439 -5.078 1.00 73.25 202 HIS A CA 1
ATOM 1677 C C . HIS A 1 202 ? 13.286 14.084 -6.278 1.00 73.25 202 HIS A C 1
ATOM 1679 O O . HIS A 1 202 ? 13.767 13.984 -7.405 1.00 73.25 202 HIS A O 1
ATOM 1685 N N . TYR A 1 203 ? 12.177 14.789 -6.040 1.00 72.69 203 TYR A N 1
ATOM 1686 C CA . TYR A 1 203 ? 11.451 15.551 -7.060 1.00 72.69 203 TYR A CA 1
ATOM 1687 C C . TYR A 1 203 ? 12.003 16.968 -7.298 1.00 72.69 203 TYR A C 1
ATOM 1689 O O . TYR A 1 203 ? 11.415 17.726 -8.067 1.00 72.69 203 TYR A O 1
ATOM 1697 N N . GLY A 1 204 ? 13.141 17.327 -6.694 1.00 72.12 204 GLY A N 1
ATOM 1698 C CA . GLY A 1 204 ? 13.833 18.593 -6.950 1.00 72.12 204 GLY A CA 1
ATOM 1699 C C . GLY A 1 204 ? 13.301 19.798 -6.171 1.00 72.12 204 GLY A C 1
ATOM 1700 O O . GLY A 1 204 ? 13.673 20.922 -6.499 1.00 72.12 204 GLY A O 1
ATOM 1701 N N . ILE A 1 205 ? 12.468 19.585 -5.146 1.00 76.31 205 ILE A N 1
ATOM 1702 C CA . ILE A 1 205 ? 12.049 20.646 -4.220 1.00 76.31 205 ILE A CA 1
ATOM 1703 C C . ILE A 1 205 ? 13.220 20.944 -3.277 1.00 76.31 205 ILE A C 1
ATOM 1705 O O . ILE A 1 205 ? 13.767 20.034 -2.643 1.00 76.31 205 ILE A O 1
ATOM 1709 N N . THR A 1 206 ? 13.644 22.206 -3.209 1.00 68.12 206 THR A N 1
ATOM 1710 C CA . THR A 1 206 ? 14.810 22.615 -2.418 1.00 68.12 206 THR A CA 1
ATOM 1711 C C . THR A 1 206 ? 14.472 22.700 -0.929 1.00 68.12 206 THR A C 1
ATOM 1713 O O . THR A 1 206 ? 13.339 22.962 -0.531 1.00 68.12 206 THR A O 1
ATOM 1716 N N . ALA A 1 207 ? 15.477 22.475 -0.077 1.00 63.53 207 ALA A N 1
ATOM 1717 C CA . ALA A 1 207 ? 15.315 22.511 1.378 1.00 63.53 207 ALA A CA 1
ATOM 1718 C C . ALA A 1 207 ? 14.838 23.877 1.910 1.00 63.53 207 ALA A C 1
ATOM 1720 O O . ALA A 1 207 ? 14.189 23.922 2.949 1.00 63.53 207 ALA A O 1
ATOM 1721 N N . ASP A 1 208 ? 15.108 24.967 1.185 1.00 60.56 208 ASP A N 1
ATOM 1722 C CA . ASP A 1 208 ? 14.713 26.328 1.568 1.00 60.56 208 ASP A CA 1
ATOM 1723 C C . ASP A 1 208 ? 13.195 26.569 1.451 1.00 60.56 208 ASP A C 1
ATOM 1725 O O . ASP A 1 208 ? 12.654 27.456 2.107 1.00 60.56 208 ASP A O 1
ATOM 1729 N N . GLU A 1 209 ? 12.488 25.752 0.662 1.00 60.00 209 GLU A N 1
ATOM 1730 C CA . GLU A 1 209 ? 11.023 25.784 0.524 1.00 60.00 209 GLU A CA 1
ATOM 1731 C C . GLU A 1 209 ? 10.313 24.918 1.584 1.00 60.00 209 GLU A C 1
ATOM 1733 O O . GLU A 1 209 ? 9.085 24.913 1.687 1.00 60.00 209 GLU A O 1
ATOM 1738 N N . LEU A 1 210 ? 11.083 24.184 2.394 1.00 64.31 210 LEU A N 1
ATOM 1739 C CA . LEU A 1 210 ? 10.597 23.189 3.341 1.00 64.31 210 LEU A CA 1
ATOM 1740 C C . LEU A 1 210 ? 10.759 23.703 4.772 1.00 64.31 210 LEU A C 1
ATOM 1742 O O . LEU A 1 210 ? 11.775 23.469 5.424 1.00 64.31 210 LEU A O 1
ATOM 1746 N N . ALA A 1 211 ? 9.735 24.380 5.296 1.00 60.12 211 ALA A N 1
ATOM 1747 C CA . ALA A 1 211 ? 9.687 24.672 6.725 1.00 60.12 211 ALA A CA 1
ATOM 1748 C C . ALA A 1 211 ? 9.611 23.342 7.504 1.00 60.12 211 ALA A C 1
ATOM 1750 O O . ALA A 1 211 ? 8.654 22.586 7.307 1.00 60.12 211 ALA A O 1
ATOM 1751 N N . PRO A 1 212 ? 10.581 23.019 8.381 1.00 60.31 212 PRO A N 1
ATOM 1752 C CA . PRO A 1 212 ? 10.510 21.801 9.171 1.00 60.31 212 PRO A CA 1
ATOM 1753 C C . PRO A 1 212 ? 9.286 21.862 10.081 1.00 60.31 212 PRO A C 1
ATOM 1755 O O . PRO A 1 212 ? 9.040 22.870 10.749 1.00 60.31 212 PRO A O 1
ATOM 1758 N N . ILE A 1 213 ? 8.533 20.765 10.150 1.00 67.19 213 ILE A N 1
ATOM 1759 C CA . ILE A 1 213 ? 7.473 20.637 11.146 1.00 67.19 213 ILE A CA 1
ATOM 1760 C C . ILE A 1 213 ? 8.164 20.575 12.511 1.00 67.19 213 ILE A C 1
ATOM 1762 O O . ILE A 1 213 ? 8.770 19.564 12.877 1.00 67.19 213 ILE A O 1
ATOM 1766 N N . SER A 1 214 ? 8.106 21.679 13.260 1.00 63.03 214 SER A N 1
ATOM 1767 C CA . SER A 1 214 ? 8.620 21.733 14.626 1.00 63.03 214 SER A CA 1
ATOM 1768 C C . SER A 1 214 ? 7.694 20.928 15.529 1.00 63.03 214 SER A C 1
ATOM 1770 O O . SER A 1 214 ? 6.723 21.434 16.084 1.00 63.03 214 SER A O 1
ATOM 1772 N N . LEU A 1 215 ? 7.973 19.635 15.637 1.00 63.72 215 LEU A N 1
ATOM 1773 C CA . LEU A 1 215 ? 7.368 18.794 16.652 1.00 63.72 215 LEU A CA 1
ATOM 1774 C C . LEU A 1 215 ? 8.168 19.018 17.943 1.00 63.72 215 LEU A C 1
ATOM 1776 O O . LEU A 1 215 ? 9.290 18.511 18.055 1.00 63.72 215 LEU A O 1
ATOM 1780 N N . GLU A 1 216 ? 7.626 19.786 18.895 1.00 62.44 216 GLU A N 1
ATOM 1781 C CA . GLU A 1 216 ? 8.256 20.023 20.205 1.00 62.44 216 GLU A CA 1
ATOM 1782 C C . GLU A 1 216 ? 8.741 18.706 20.821 1.00 62.44 216 GLU A C 1
ATOM 1784 O O . GLU A 1 216 ? 8.061 17.681 20.749 1.00 62.44 216 GLU A O 1
ATOM 1789 N N . HIS A 1 217 ? 9.955 18.698 21.376 1.00 62.69 217 HIS A N 1
ATOM 1790 C CA . HIS A 1 217 ? 10.511 17.487 21.965 1.00 62.69 217 HIS A CA 1
ATOM 1791 C C . HIS A 1 217 ? 9.726 17.122 23.225 1.00 62.69 217 HIS A C 1
ATOM 1793 O O . HIS A 1 217 ? 9.925 17.707 24.287 1.00 62.69 217 HIS A O 1
ATOM 1799 N N . ILE A 1 218 ? 8.851 16.127 23.111 1.00 64.75 218 ILE A N 1
ATOM 1800 C CA . ILE A 1 218 ? 8.258 15.481 24.275 1.00 64.75 218 ILE A CA 1
ATOM 1801 C C . ILE A 1 218 ? 9.367 14.619 24.879 1.00 64.75 218 ILE A C 1
ATOM 1803 O O . ILE A 1 218 ? 9.767 13.629 24.261 1.00 64.75 218 ILE A O 1
ATOM 1807 N N . ALA A 1 219 ? 9.888 15.000 26.050 1.00 61.62 219 ALA A N 1
ATOM 1808 C CA . ALA A 1 219 ? 10.782 14.143 26.827 1.00 61.62 219 ALA A CA 1
ATOM 1809 C C . ALA A 1 219 ? 10.059 12.811 27.054 1.00 61.62 219 ALA A C 1
ATOM 1811 O O . ALA A 1 219 ? 9.000 12.774 27.673 1.00 61.62 219 ALA A O 1
ATOM 1812 N N . SER A 1 220 ? 10.570 11.749 26.442 1.00 63.66 220 SER A N 1
ATOM 1813 C CA . SER A 1 220 ? 9.781 10.547 26.197 1.00 63.66 220 SER A CA 1
ATOM 1814 C C . SER A 1 220 ? 10.566 9.295 26.556 1.00 63.66 220 SER A C 1
ATOM 1816 O O . SER A 1 220 ? 11.751 9.211 26.229 1.00 63.66 220 SER A O 1
ATOM 1818 N N . PRO A 1 221 ? 9.923 8.302 27.182 1.00 74.69 221 PRO A N 1
ATOM 1819 C CA . PRO A 1 221 ? 10.579 7.055 27.528 1.00 74.69 221 PRO A CA 1
ATOM 1820 C C . PRO A 1 221 ? 10.911 6.237 26.271 1.00 74.69 221 PRO A C 1
ATOM 1822 O O . PRO A 1 221 ? 10.106 6.118 25.340 1.00 74.69 221 PRO A O 1
ATOM 1825 N N . GLU A 1 222 ? 12.107 5.647 26.249 1.00 83.00 222 GLU A N 1
ATOM 1826 C CA . GLU A 1 222 ? 12.516 4.757 25.164 1.00 83.00 222 GLU A CA 1
ATOM 1827 C C . GLU A 1 222 ? 11.709 3.455 25.195 1.00 83.00 222 GLU A C 1
ATOM 1829 O O . GLU A 1 222 ? 11.540 2.815 26.232 1.00 83.00 222 GLU A O 1
ATOM 1834 N N . ASN A 1 223 ? 11.204 3.057 24.031 1.00 90.94 223 ASN A N 1
ATOM 1835 C CA . ASN A 1 223 ? 10.597 1.752 23.801 1.00 90.94 223 ASN A CA 1
ATOM 1836 C C . ASN A 1 223 ? 10.946 1.273 22.383 1.00 90.94 223 ASN A C 1
ATOM 1838 O O . ASN A 1 223 ? 11.393 2.070 21.553 1.00 90.94 223 ASN A O 1
ATOM 1842 N N . ALA A 1 224 ? 10.728 -0.013 22.101 1.00 92.50 224 ALA A N 1
ATOM 1843 C CA . ALA A 1 224 ? 11.122 -0.628 20.835 1.00 92.50 224 ALA A CA 1
ATOM 1844 C C . ALA A 1 224 ? 10.479 0.043 19.606 1.00 92.50 224 ALA A C 1
ATOM 1846 O O . ALA A 1 224 ? 11.165 0.281 18.613 1.00 92.50 224 ALA A O 1
ATOM 1847 N N . LEU A 1 225 ? 9.197 0.424 19.668 1.00 93.81 225 LEU A N 1
ATOM 1848 C CA . LEU A 1 225 ? 8.536 1.116 18.555 1.00 93.81 225 LEU A CA 1
ATOM 1849 C C . LEU A 1 225 ? 9.083 2.534 18.355 1.00 93.81 225 LEU A C 1
ATOM 1851 O O . LEU A 1 225 ? 9.321 2.941 17.219 1.00 93.81 225 LEU A O 1
ATOM 1855 N N . THR A 1 226 ? 9.350 3.271 19.435 1.00 92.75 226 THR A N 1
ATOM 1856 C CA . THR A 1 226 ? 10.022 4.577 19.356 1.00 92.75 226 THR A CA 1
ATOM 1857 C C . THR A 1 226 ? 11.403 4.445 18.710 1.00 92.75 226 THR A C 1
ATOM 1859 O O . THR A 1 226 ? 11.715 5.189 17.780 1.00 92.75 226 THR A O 1
ATOM 1862 N N . GLN A 1 227 ? 12.216 3.476 19.143 1.00 92.50 227 GLN A N 1
ATOM 1863 C CA . GLN A 1 227 ? 13.543 3.221 18.569 1.00 92.50 227 GLN A CA 1
ATOM 1864 C C . GLN A 1 227 ? 13.455 2.851 17.080 1.00 92.50 227 GLN A C 1
ATOM 1866 O O . GLN A 1 227 ? 14.200 3.406 16.269 1.00 92.50 227 GLN A O 1
ATOM 1871 N N . TYR A 1 228 ? 12.498 1.997 16.703 1.00 94.88 228 TYR A N 1
ATOM 1872 C CA . TYR A 1 228 ? 12.220 1.651 15.308 1.00 94.88 228 TYR A CA 1
ATOM 1873 C C . TYR A 1 228 ? 11.895 2.887 14.465 1.00 94.88 228 TYR A C 1
ATOM 1875 O O . TYR A 1 228 ? 12.547 3.125 13.447 1.00 94.88 228 TYR A O 1
ATOM 1883 N N . PHE A 1 229 ? 10.914 3.698 14.873 1.00 93.81 229 PHE A N 1
ATOM 1884 C CA . PHE A 1 229 ? 10.486 4.844 14.074 1.00 93.81 229 PHE A CA 1
ATOM 1885 C C . PHE A 1 229 ? 11.567 5.928 13.977 1.00 93.81 229 PHE A C 1
ATOM 1887 O O . PHE A 1 229 ? 11.712 6.549 12.923 1.00 93.81 229 PHE A O 1
ATOM 1894 N N . LEU A 1 230 ? 12.373 6.126 15.024 1.00 90.31 230 LEU A N 1
ATOM 1895 C CA . LEU A 1 230 ? 13.525 7.030 14.971 1.00 90.31 230 LEU A CA 1
ATOM 1896 C C . LEU A 1 230 ? 14.619 6.510 14.026 1.00 90.31 230 LEU A C 1
ATOM 1898 O O . LEU A 1 230 ? 15.139 7.282 13.218 1.00 90.31 230 LEU A O 1
ATOM 1902 N N . ALA A 1 231 ? 14.929 5.210 14.061 1.00 90.50 231 ALA A N 1
ATOM 1903 C CA . ALA A 1 231 ? 15.873 4.594 13.128 1.00 90.50 231 ALA A CA 1
ATOM 1904 C C . ALA A 1 231 ? 15.362 4.657 11.676 1.00 90.50 231 ALA A C 1
ATOM 1906 O O . ALA A 1 231 ? 16.122 4.989 10.764 1.00 90.50 231 ALA A O 1
ATOM 1907 N N . LYS A 1 232 ? 14.058 4.436 11.464 1.00 92.25 232 LYS A N 1
ATOM 1908 C CA . LYS A 1 232 ? 13.385 4.617 10.171 1.00 92.25 232 LYS A CA 1
ATOM 1909 C C . LYS A 1 232 ? 13.515 6.061 9.687 1.00 92.25 232 LYS A C 1
ATOM 1911 O O . LYS A 1 232 ? 13.926 6.280 8.555 1.00 92.25 232 LYS A O 1
ATOM 1916 N N . ALA A 1 233 ? 13.249 7.051 10.541 1.00 90.06 233 ALA A N 1
ATOM 1917 C CA . ALA A 1 233 ? 13.419 8.464 10.193 1.00 90.06 233 ALA A CA 1
ATOM 1918 C C . ALA A 1 233 ? 14.869 8.785 9.785 1.00 90.06 233 ALA A C 1
ATOM 1920 O O . ALA A 1 233 ? 15.109 9.471 8.791 1.00 90.06 233 ALA A O 1
ATOM 1921 N N . GLN A 1 234 ? 15.848 8.248 10.518 1.00 87.62 234 GLN A N 1
ATOM 1922 C CA . GLN A 1 234 ? 17.264 8.399 10.191 1.00 87.62 234 GLN A CA 1
ATOM 1923 C C . GLN A 1 234 ? 17.605 7.793 8.819 1.00 87.62 234 GLN A C 1
ATOM 1925 O O . GLN A 1 234 ? 18.341 8.412 8.049 1.00 87.62 234 GLN A O 1
ATOM 1930 N N . ALA A 1 235 ? 17.032 6.634 8.484 1.00 88.06 235 ALA A N 1
ATOM 1931 C CA . ALA A 1 235 ? 17.227 5.975 7.195 1.00 88.06 235 ALA A CA 1
ATOM 1932 C C . ALA A 1 235 ? 16.693 6.782 5.997 1.00 88.06 235 ALA A C 1
ATOM 1934 O O . ALA A 1 235 ? 17.155 6.580 4.883 1.00 88.06 235 ALA A O 1
ATOM 1935 N N . PHE A 1 236 ? 15.759 7.713 6.188 1.00 83.94 236 PHE A N 1
ATOM 1936 C CA . PHE A 1 236 ? 15.293 8.586 5.101 1.00 83.94 236 PHE A CA 1
ATOM 1937 C C . PHE A 1 236 ? 16.019 9.938 5.046 1.00 83.94 236 PHE A C 1
ATOM 1939 O O . PHE A 1 236 ? 16.069 10.559 3.988 1.00 83.94 236 PHE A O 1
ATOM 1946 N N . ARG A 1 237 ? 16.640 10.374 6.153 1.00 81.88 237 ARG A N 1
ATOM 1947 C CA . ARG A 1 237 ? 17.410 11.633 6.222 1.00 81.88 237 ARG A CA 1
ATOM 1948 C C . ARG A 1 237 ? 18.862 11.503 5.764 1.00 81.88 237 ARG A C 1
ATOM 1950 O O . ARG A 1 237 ? 19.485 12.508 5.435 1.00 81.88 237 ARG A O 1
ATOM 1957 N N . GLN A 1 238 ? 19.434 10.303 5.809 1.00 74.62 238 GLN A N 1
ATOM 1958 C CA . GLN A 1 238 ? 20.850 10.083 5.513 1.00 74.62 238 GLN A CA 1
ATOM 1959 C C . GLN A 1 238 ? 21.079 9.637 4.068 1.00 74.62 238 GLN A C 1
ATOM 1961 O O . GLN A 1 238 ? 20.299 8.877 3.505 1.00 74.62 238 GLN A O 1
ATOM 1966 N N . LEU A 1 239 ? 22.199 10.075 3.493 1.00 62.72 239 LEU A N 1
ATOM 1967 C CA . LEU A 1 239 ? 22.671 9.634 2.183 1.00 62.72 239 LEU A CA 1
ATOM 1968 C C . LEU A 1 239 ? 23.634 8.438 2.327 1.00 62.72 239 LEU A C 1
ATOM 1970 O O . LEU A 1 239 ? 24.329 8.281 3.335 1.00 62.72 239 LEU A O 1
ATOM 1974 N N . ASN A 1 240 ? 23.747 7.633 1.270 1.00 64.38 240 ASN A N 1
ATOM 1975 C CA . ASN A 1 240 ? 24.816 6.644 1.067 1.00 64.38 240 ASN A CA 1
ATOM 1976 C C . ASN A 1 240 ? 24.860 5.485 2.091 1.00 64.38 240 ASN A C 1
ATOM 1978 O O . ASN A 1 240 ? 23.841 4.906 2.461 1.00 64.38 240 ASN A O 1
ATOM 1982 N N . SER A 1 241 ? 26.056 5.004 2.457 1.00 61.59 241 SER A N 1
ATOM 1983 C CA . SER A 1 241 ? 26.306 3.820 3.311 1.00 61.59 241 SER A CA 1
ATOM 1984 C C . SER A 1 241 ? 25.563 3.858 4.646 1.00 61.59 241 SER A C 1
ATOM 1986 O O . SER A 1 241 ? 25.016 2.837 5.059 1.00 61.59 241 SER A O 1
ATOM 1988 N N . ILE A 1 242 ? 25.458 5.038 5.255 1.00 71.50 242 ILE A N 1
ATOM 1989 C CA . ILE A 1 242 ? 24.810 5.244 6.555 1.00 71.50 242 ILE A CA 1
ATOM 1990 C C . ILE A 1 242 ? 23.303 4.940 6.482 1.00 71.50 242 ILE A C 1
ATOM 1992 O O . ILE A 1 242 ? 22.738 4.372 7.415 1.00 71.50 242 ILE A O 1
ATOM 1996 N N . GLN A 1 243 ? 22.690 5.186 5.320 1.00 79.75 243 GLN A N 1
ATOM 1997 C CA . GLN A 1 243 ? 21.284 4.902 5.039 1.00 79.75 243 GLN A CA 1
ATOM 1998 C C . GLN A 1 243 ? 20.923 3.415 5.202 1.00 79.75 243 GLN A C 1
ATOM 2000 O O . GLN A 1 243 ? 19.936 3.079 5.854 1.00 79.75 243 GLN A O 1
ATOM 2005 N N . VAL A 1 244 ? 21.753 2.511 4.660 1.00 84.31 244 VAL A N 1
ATOM 2006 C CA . VAL A 1 244 ? 21.509 1.053 4.725 1.00 84.31 244 VAL A CA 1
ATOM 2007 C C . VAL A 1 244 ? 21.626 0.554 6.157 1.00 84.31 244 VAL A C 1
ATOM 2009 O O . VAL A 1 244 ? 20.793 -0.230 6.598 1.00 84.31 244 VAL A O 1
ATOM 2012 N N . ASN A 1 245 ? 22.626 1.027 6.902 1.00 87.81 245 ASN A N 1
ATOM 2013 C CA . ASN A 1 245 ? 22.814 0.614 8.291 1.00 87.81 245 ASN A CA 1
ATOM 2014 C C . ASN A 1 245 ? 21.666 1.103 9.184 1.00 87.81 245 ASN A C 1
ATOM 2016 O O . ASN A 1 245 ? 21.206 0.356 10.042 1.00 87.81 245 ASN A O 1
ATOM 2020 N N . ALA A 1 246 ? 21.168 2.323 8.961 1.00 87.62 246 ALA A N 1
ATOM 2021 C CA . ALA A 1 246 ? 19.992 2.833 9.661 1.00 87.62 246 ALA A CA 1
ATOM 2022 C C . ALA A 1 246 ? 18.727 2.020 9.326 1.00 87.62 246 ALA A C 1
ATOM 2024 O O . ALA A 1 246 ? 17.987 1.645 10.234 1.00 87.62 246 ALA A O 1
ATOM 2025 N N . ALA A 1 247 ? 18.514 1.677 8.049 1.00 90.44 247 ALA A N 1
ATOM 2026 C CA . ALA A 1 247 ? 17.383 0.853 7.621 1.00 90.44 247 ALA A CA 1
ATOM 2027 C C . ALA A 1 247 ? 17.446 -0.573 8.203 1.00 90.44 247 ALA A C 1
ATOM 2029 O O . ALA A 1 247 ? 16.438 -1.084 8.688 1.00 90.44 247 ALA A O 1
ATOM 2030 N N . LYS A 1 248 ? 18.633 -1.196 8.224 1.00 93.31 248 LYS A N 1
ATOM 2031 C CA . LYS A 1 248 ? 18.847 -2.512 8.847 1.00 93.31 248 LYS A CA 1
ATOM 2032 C C . LYS A 1 248 ? 18.623 -2.486 10.352 1.00 93.31 248 LYS A C 1
ATOM 2034 O O . LYS A 1 248 ? 17.952 -3.369 10.866 1.00 93.31 248 LYS A O 1
ATOM 2039 N N . ARG A 1 249 ? 19.099 -1.448 11.044 1.00 92.19 249 ARG A N 1
ATOM 2040 C CA . ARG A 1 249 ? 18.824 -1.269 12.475 1.00 92.19 249 ARG A CA 1
ATOM 2041 C C . ARG A 1 249 ? 17.324 -1.157 12.740 1.00 92.19 249 ARG A C 1
ATOM 2043 O O . ARG A 1 249 ? 16.823 -1.805 13.646 1.00 92.19 249 ARG A O 1
ATOM 2050 N N . ALA A 1 250 ? 16.603 -0.374 11.936 1.00 94.62 250 ALA A N 1
ATOM 2051 C CA . ALA A 1 250 ? 15.150 -0.281 12.050 1.00 94.62 250 ALA A CA 1
ATOM 2052 C C . ALA A 1 250 ? 14.480 -1.654 11.844 1.00 94.62 250 ALA A C 1
ATOM 2054 O O . ALA A 1 250 ? 13.600 -2.021 12.621 1.00 94.62 250 ALA A O 1
ATOM 2055 N N . LEU A 1 251 ? 14.929 -2.429 10.848 1.00 96.38 251 LEU A N 1
ATOM 2056 C CA . LEU A 1 251 ? 14.459 -3.797 10.619 1.00 96.38 251 LEU A CA 1
ATOM 2057 C C . LEU A 1 251 ? 14.714 -4.696 11.838 1.00 96.38 251 LEU A C 1
ATOM 2059 O O . LEU A 1 251 ? 13.786 -5.329 12.327 1.00 96.38 251 LEU A O 1
ATOM 2063 N N . GLU A 1 252 ? 15.938 -4.718 12.363 1.00 95.62 252 GLU A N 1
ATOM 2064 C CA . GLU A 1 252 ? 16.298 -5.498 13.554 1.00 95.62 252 GLU A CA 1
ATOM 2065 C C . GLU A 1 252 ? 15.410 -5.141 14.753 1.00 95.62 252 GLU A C 1
ATOM 2067 O O . GLU A 1 252 ? 14.878 -6.034 15.411 1.00 95.62 252 GLU A O 1
ATOM 2072 N N . THR A 1 253 ? 15.184 -3.847 15.004 1.00 94.69 253 THR A N 1
ATOM 2073 C CA . THR A 1 253 ? 14.357 -3.384 16.124 1.00 94.69 253 THR A CA 1
ATOM 2074 C C . THR A 1 253 ? 12.894 -3.809 15.985 1.00 94.69 253 THR A C 1
ATOM 2076 O O . THR A 1 253 ? 12.328 -4.337 16.940 1.00 94.69 253 THR A O 1
ATOM 2079 N N . ILE A 1 254 ? 12.255 -3.615 14.823 1.00 95.88 254 ILE A N 1
ATOM 2080 C CA . ILE A 1 254 ? 10.828 -3.963 14.678 1.00 95.88 254 ILE A CA 1
ATOM 2081 C C . ILE A 1 254 ? 10.596 -5.476 14.661 1.00 95.88 254 ILE A C 1
ATOM 2083 O O . ILE A 1 254 ? 9.547 -5.942 15.104 1.00 95.88 254 ILE A O 1
ATOM 2087 N N . MET A 1 255 ? 11.573 -6.260 14.196 1.00 95.19 255 MET A N 1
ATOM 2088 C CA . MET A 1 255 ? 11.477 -7.722 14.199 1.00 95.19 255 MET A CA 1
ATOM 2089 C C . MET A 1 255 ? 11.523 -8.316 15.613 1.00 95.19 255 MET A C 1
ATOM 2091 O O . MET A 1 255 ? 10.995 -9.404 15.818 1.00 95.19 255 MET A O 1
ATOM 2095 N N . GLN A 1 256 ? 12.076 -7.592 16.592 1.00 93.00 256 GLN A N 1
ATOM 2096 C CA . GLN A 1 256 ? 12.044 -7.975 18.010 1.00 93.00 256 GLN A CA 1
ATOM 2097 C C . GLN A 1 256 ? 10.711 -7.648 18.700 1.00 93.00 256 GLN A C 1
ATOM 2099 O O . GLN A 1 256 ? 10.469 -8.110 19.812 1.00 93.00 256 GLN A O 1
ATOM 2104 N N . VAL A 1 257 ? 9.834 -6.858 18.071 1.00 93.44 257 VAL A N 1
ATOM 2105 C CA . VAL A 1 257 ? 8.522 -6.540 18.644 1.00 93.44 257 VAL A CA 1
ATOM 2106 C C . VAL A 1 257 ? 7.595 -7.744 18.474 1.00 93.44 257 VAL A C 1
ATOM 2108 O O . VAL A 1 257 ? 7.168 -8.071 17.361 1.00 93.44 257 VAL A O 1
ATOM 2111 N N . GLU A 1 258 ? 7.241 -8.377 19.596 1.00 90.25 258 GLU A N 1
ATOM 2112 C CA . GLU A 1 258 ? 6.300 -9.506 19.697 1.00 90.25 258 GLU A CA 1
ATOM 2113 C C . GLU A 1 258 ? 4.836 -9.053 19.533 1.00 90.25 258 GLU A C 1
ATOM 2115 O O . GLU A 1 258 ? 3.966 -9.252 20.387 1.00 90.25 258 GLU A O 1
ATOM 2120 N N . ASN A 1 259 ? 4.562 -8.388 18.416 1.00 92.56 259 ASN A N 1
ATOM 2121 C CA . ASN A 1 259 ? 3.242 -7.925 18.039 1.00 92.56 259 ASN A CA 1
ATOM 2122 C C . ASN A 1 259 ? 2.942 -8.308 16.587 1.00 92.56 259 ASN A C 1
ATOM 2124 O O . ASN A 1 259 ? 3.681 -7.952 15.663 1.00 92.56 259 ASN A O 1
ATOM 2128 N N . ASP A 1 260 ? 1.835 -9.032 16.429 1.00 91.44 260 ASP A N 1
ATOM 2129 C CA . ASP A 1 260 ? 1.346 -9.572 15.163 1.00 91.44 260 ASP A CA 1
ATOM 2130 C C . ASP A 1 260 ? -0.002 -8.950 14.766 1.00 91.44 260 ASP A C 1
ATOM 2132 O O . ASP A 1 260 ? -0.765 -9.537 13.999 1.00 91.44 260 ASP A O 1
ATOM 2136 N N . THR A 1 261 ? -0.347 -7.770 15.297 1.00 92.38 261 THR A N 1
ATOM 2137 C CA . THR A 1 261 ? -1.481 -7.018 14.751 1.00 92.38 261 THR A CA 1
ATOM 2138 C C . THR A 1 261 ? -1.184 -6.625 13.305 1.00 92.38 261 THR A C 1
ATOM 2140 O O . THR A 1 261 ? -0.028 -6.343 12.969 1.00 92.38 261 THR A O 1
ATOM 2143 N N . PRO A 1 262 ? -2.209 -6.537 12.434 1.00 91.00 262 PRO A N 1
ATOM 2144 C CA . PRO A 1 262 ? -2.006 -6.147 11.042 1.00 91.00 262 PRO A CA 1
ATOM 2145 C C . PRO A 1 262 ? -1.193 -4.857 10.896 1.00 91.00 262 PRO A C 1
ATOM 2147 O O . PRO A 1 262 ? -0.313 -4.788 10.049 1.00 91.00 262 PRO A O 1
ATOM 2150 N N . ALA A 1 263 ? -1.424 -3.861 11.758 1.00 91.00 263 ALA A N 1
ATOM 2151 C CA . ALA A 1 263 ? -0.687 -2.600 11.736 1.00 91.00 263 ALA A CA 1
ATOM 2152 C C . ALA A 1 263 ? 0.831 -2.791 11.923 1.00 91.00 263 ALA A C 1
ATOM 2154 O O . ALA A 1 263 ? 1.611 -2.225 11.159 1.00 91.00 263 ALA A O 1
ATOM 2155 N N . VAL A 1 264 ? 1.258 -3.611 12.891 1.00 94.31 264 VAL A N 1
ATOM 2156 C CA . VAL A 1 264 ? 2.686 -3.886 13.123 1.00 94.31 264 VAL A CA 1
ATOM 2157 C C . VAL A 1 264 ? 3.263 -4.799 12.044 1.00 94.31 264 VAL A C 1
ATOM 2159 O O . VAL A 1 264 ? 4.387 -4.578 11.599 1.00 94.31 264 VAL A O 1
ATOM 2162 N N . LEU A 1 265 ? 2.497 -5.782 11.565 1.00 95.44 265 LEU A N 1
ATOM 2163 C CA . LEU A 1 265 ? 2.918 -6.640 10.456 1.00 95.44 265 LEU A CA 1
ATOM 2164 C C . LEU A 1 265 ? 3.147 -5.835 9.165 1.00 95.44 265 LEU A C 1
ATOM 2166 O O . LEU A 1 265 ? 4.147 -6.054 8.483 1.00 95.44 265 LEU A O 1
ATOM 2170 N N . TYR A 1 266 ? 2.295 -4.851 8.860 1.00 94.19 266 TYR A N 1
ATOM 2171 C CA . TYR A 1 266 ? 2.525 -3.934 7.739 1.00 94.19 266 TYR A CA 1
ATOM 2172 C C . TYR A 1 266 ? 3.775 -3.071 7.936 1.00 94.19 266 TYR A C 1
ATOM 2174 O O . TYR A 1 266 ? 4.499 -2.846 6.971 1.00 94.19 266 TYR A O 1
ATOM 2182 N N . GLU A 1 267 ? 4.081 -2.622 9.158 1.00 94.94 267 GLU A N 1
ATOM 2183 C CA . GLU A 1 267 ? 5.334 -1.901 9.433 1.00 94.94 267 GLU A CA 1
ATOM 2184 C C . GLU A 1 267 ? 6.570 -2.801 9.257 1.00 94.94 267 GLU A C 1
ATOM 2186 O O . GLU A 1 267 ? 7.544 -2.367 8.641 1.00 94.94 267 GLU A O 1
ATOM 2191 N N . LYS A 1 268 ? 6.516 -4.065 9.710 1.00 96.31 268 LYS A N 1
ATOM 2192 C CA . LYS A 1 268 ? 7.567 -5.076 9.469 1.00 96.31 268 LYS A CA 1
ATOM 2193 C C . LYS A 1 268 ? 7.791 -5.283 7.965 1.00 96.31 268 LYS A C 1
ATOM 2195 O O . LYS A 1 268 ? 8.917 -5.166 7.488 1.00 96.31 268 LYS A O 1
ATOM 2200 N N . MET A 1 269 ? 6.721 -5.490 7.197 1.00 96.25 269 MET A N 1
ATOM 2201 C CA . MET A 1 269 ? 6.789 -5.618 5.735 1.00 96.25 269 MET A CA 1
ATOM 2202 C C . MET A 1 269 ? 7.357 -4.355 5.066 1.00 96.25 269 MET A C 1
ATOM 2204 O O . MET A 1 269 ? 8.239 -4.436 4.202 1.00 96.25 269 MET A O 1
ATOM 2208 N N . ALA A 1 270 ? 6.897 -3.175 5.488 1.00 93.56 270 ALA A N 1
ATOM 2209 C CA . ALA A 1 270 ? 7.321 -1.905 4.914 1.00 93.56 270 ALA A CA 1
ATOM 2210 C C . ALA A 1 270 ? 8.821 -1.662 5.115 1.00 93.56 270 ALA A C 1
ATOM 2212 O O . ALA A 1 270 ? 9.492 -1.192 4.195 1.00 93.56 270 ALA A O 1
ATOM 2213 N N . ILE A 1 271 ? 9.385 -1.995 6.284 1.00 95.12 271 ILE A N 1
ATOM 2214 C CA . ILE A 1 271 ? 10.823 -1.811 6.498 1.00 95.12 271 ILE A CA 1
ATOM 2215 C C . ILE A 1 271 ? 11.669 -2.813 5.703 1.00 95.12 271 ILE A C 1
ATOM 2217 O O . ILE A 1 271 ? 12.693 -2.400 5.162 1.00 95.12 271 ILE A O 1
ATOM 2221 N N . ILE A 1 272 ? 11.232 -4.070 5.534 1.00 96.69 272 ILE A N 1
ATOM 2222 C CA . ILE A 1 272 ? 11.910 -5.042 4.651 1.00 96.69 272 ILE A CA 1
ATOM 2223 C C . ILE A 1 272 ? 11.980 -4.469 3.226 1.00 96.69 272 ILE A C 1
ATOM 2225 O O . ILE A 1 272 ? 13.052 -4.404 2.619 1.00 96.69 272 ILE A O 1
ATOM 2229 N N . THR A 1 273 ? 10.852 -3.950 2.736 1.00 94.94 273 THR A N 1
ATOM 2230 C CA . THR A 1 273 ? 10.750 -3.300 1.421 1.00 94.94 273 THR A CA 1
ATOM 2231 C C . THR A 1 273 ? 11.664 -2.073 1.314 1.00 94.94 273 THR A C 1
ATOM 2233 O O . THR A 1 273 ? 12.346 -1.891 0.305 1.00 94.94 273 THR A O 1
ATOM 2236 N N . ASN A 1 274 ? 11.745 -1.244 2.358 1.00 91.94 274 ASN A N 1
ATOM 2237 C CA . ASN A 1 274 ? 12.602 -0.054 2.370 1.00 91.94 274 ASN A CA 1
ATOM 2238 C C . ASN A 1 274 ? 14.100 -0.391 2.387 1.00 91.94 274 ASN A C 1
ATOM 2240 O O . ASN A 1 274 ? 14.897 0.318 1.766 1.00 91.94 274 ASN A O 1
ATOM 2244 N N . VAL A 1 275 ? 14.505 -1.478 3.051 1.00 93.94 275 VAL A N 1
ATOM 2245 C CA . VAL A 1 275 ? 15.889 -1.969 2.968 1.00 93.94 275 VAL A CA 1
ATOM 2246 C C . VAL A 1 275 ? 16.202 -2.384 1.527 1.00 93.94 275 VAL A C 1
ATOM 2248 O O . VAL A 1 275 ? 17.217 -1.944 0.983 1.00 93.94 275 VAL A O 1
ATOM 2251 N N . GLY A 1 276 ? 15.297 -3.126 0.876 1.00 94.50 276 GLY A N 1
ATOM 2252 C CA . GLY A 1 276 ? 15.410 -3.471 -0.545 1.00 94.50 276 GLY A CA 1
ATOM 2253 C C . GLY A 1 276 ? 15.523 -2.239 -1.450 1.00 94.50 276 GLY A C 1
ATOM 2254 O O . GLY A 1 276 ? 16.428 -2.159 -2.279 1.00 94.50 276 GLY A O 1
ATOM 2255 N N . LEU A 1 277 ? 14.688 -1.220 -1.220 1.00 90.19 277 LEU A N 1
ATOM 2256 C CA . LEU A 1 277 ? 14.746 0.059 -1.938 1.00 90.19 277 LEU A CA 1
ATOM 2257 C C . LEU A 1 277 ? 16.097 0.756 -1.766 1.00 90.19 277 LEU A C 1
ATOM 2259 O O . LEU A 1 277 ? 16.666 1.254 -2.735 1.00 90.19 277 LEU A O 1
ATOM 2263 N N . THR A 1 278 ? 16.645 0.750 -0.553 1.00 89.44 278 THR A N 1
ATOM 2264 C CA . THR A 1 278 ? 17.942 1.376 -0.277 1.00 89.44 278 THR A CA 1
ATOM 2265 C C . THR A 1 278 ? 19.072 0.686 -1.051 1.00 89.44 278 THR A C 1
ATOM 2267 O O . THR A 1 278 ? 19.958 1.356 -1.583 1.00 89.44 278 THR A O 1
ATOM 2270 N N . TYR A 1 279 ? 19.038 -0.645 -1.163 1.00 91.94 279 TYR A N 1
ATOM 2271 C CA . TYR A 1 279 ? 19.981 -1.396 -1.997 1.00 91.94 279 TYR A CA 1
ATOM 2272 C C . TYR A 1 279 ? 19.779 -1.131 -3.493 1.00 91.94 279 TYR A C 1
ATOM 2274 O O . TYR A 1 279 ? 20.753 -0.899 -4.213 1.00 91.94 279 TYR A O 1
ATOM 2282 N N . MET A 1 280 ? 18.526 -1.059 -3.949 1.00 90.25 280 MET A N 1
ATOM 2283 C CA . MET A 1 280 ? 18.195 -0.747 -5.340 1.00 90.25 280 MET A CA 1
ATOM 2284 C C . MET A 1 280 ? 18.722 0.634 -5.755 1.00 90.25 280 MET A C 1
ATOM 2286 O O . MET A 1 280 ? 19.319 0.762 -6.823 1.00 90.25 280 MET A O 1
ATOM 2290 N N . LEU A 1 281 ? 18.572 1.655 -4.902 1.00 85.69 281 LEU A N 1
ATOM 2291 C CA . LEU A 1 281 ? 19.097 3.009 -5.142 1.00 85.69 281 LEU A CA 1
ATOM 2292 C C . LEU A 1 281 ? 20.631 3.053 -5.201 1.00 85.69 281 LEU A C 1
ATOM 2294 O O . LEU A 1 281 ? 21.204 3.929 -5.845 1.00 85.69 281 LEU A O 1
ATOM 2298 N N . LYS A 1 282 ? 21.306 2.087 -4.572 1.00 86.00 282 LYS A N 1
ATOM 2299 C CA . LYS A 1 282 ? 22.762 1.900 -4.661 1.00 86.00 282 LYS A CA 1
ATOM 2300 C C . LYS A 1 282 ? 23.203 1.032 -5.833 1.00 86.00 282 LYS A C 1
ATOM 2302 O O . LYS A 1 282 ? 24.395 0.769 -5.962 1.00 86.00 282 LYS A O 1
ATOM 2307 N N . MET A 1 283 ? 22.265 0.607 -6.678 1.00 88.75 283 MET A N 1
ATOM 2308 C CA . MET A 1 283 ? 22.495 -0.317 -7.788 1.00 88.75 283 MET A CA 1
ATOM 2309 C C . MET A 1 283 ? 22.997 -1.706 -7.346 1.00 88.75 283 MET A C 1
ATOM 2311 O O . MET A 1 283 ? 23.510 -2.461 -8.168 1.00 88.75 283 MET A O 1
ATOM 2315 N N . ASP A 1 284 ? 22.825 -2.072 -6.071 1.00 93.38 284 ASP A N 1
ATOM 2316 C CA . ASP A 1 284 ? 23.056 -3.434 -5.578 1.00 93.38 284 ASP A CA 1
ATOM 2317 C C . ASP A 1 284 ? 21.757 -4.234 -5.719 1.00 93.38 284 ASP A C 1
ATOM 2319 O O . ASP A 1 284 ? 20.986 -4.448 -4.778 1.00 93.38 284 ASP A O 1
ATOM 2323 N N . TYR A 1 285 ? 21.466 -4.595 -6.966 1.00 95.38 285 TYR A N 1
ATOM 2324 C CA . TYR A 1 285 ? 20.207 -5.233 -7.335 1.00 95.38 285 TYR A CA 1
ATOM 2325 C C . TYR A 1 285 ? 20.081 -6.653 -6.774 1.00 95.38 285 TYR A C 1
ATOM 2327 O O . TYR A 1 285 ? 18.966 -7.094 -6.513 1.00 95.38 285 TYR A O 1
ATOM 2335 N N . ALA A 1 286 ? 21.198 -7.350 -6.540 1.00 97.00 286 ALA A N 1
ATOM 2336 C CA . ALA A 1 286 ? 21.186 -8.684 -5.946 1.00 97.00 286 ALA A CA 1
ATOM 2337 C C . ALA A 1 286 ? 20.682 -8.629 -4.497 1.00 97.00 286 ALA A C 1
ATOM 2339 O O . ALA A 1 286 ? 19.708 -9.300 -4.165 1.00 97.00 286 ALA A O 1
ATOM 2340 N N . ALA A 1 287 ? 21.251 -7.746 -3.668 1.00 96.38 287 ALA A N 1
ATOM 2341 C CA . ALA A 1 287 ? 20.765 -7.564 -2.303 1.00 96.38 287 ALA A CA 1
ATOM 2342 C C . ALA A 1 287 ? 19.321 -7.031 -2.275 1.00 96.38 287 ALA A C 1
ATOM 2344 O O . ALA A 1 287 ? 18.508 -7.479 -1.467 1.00 96.38 287 ALA A O 1
ATOM 2345 N N . ALA A 1 288 ? 18.971 -6.101 -3.172 1.00 97.19 288 ALA A N 1
ATOM 2346 C CA . ALA A 1 288 ? 17.606 -5.583 -3.270 1.00 97.19 288 ALA A CA 1
ATOM 2347 C C . ALA A 1 288 ? 16.581 -6.693 -3.555 1.00 97.19 288 ALA A C 1
ATOM 2349 O O . ALA A 1 288 ? 15.525 -6.734 -2.919 1.00 97.19 288 ALA A O 1
ATOM 2350 N N . ARG A 1 289 ? 16.913 -7.609 -4.475 1.00 98.00 289 ARG A N 1
ATOM 2351 C CA . ARG A 1 289 ? 16.086 -8.767 -4.832 1.00 98.00 289 ARG A CA 1
ATOM 2352 C C . ARG A 1 289 ? 15.797 -9.638 -3.618 1.00 98.00 289 ARG A C 1
ATOM 2354 O O . ARG A 1 289 ? 14.638 -9.970 -3.389 1.00 98.00 289 ARG A O 1
ATOM 2361 N N . ASP A 1 290 ? 16.822 -9.959 -2.831 1.00 97.88 290 ASP A N 1
ATOM 2362 C CA . ASP A 1 290 ? 16.679 -10.829 -1.662 1.00 97.88 290 ASP A CA 1
ATOM 2363 C C . ASP A 1 290 ? 15.716 -10.232 -0.628 1.00 97.88 290 ASP A C 1
ATOM 2365 O O . ASP A 1 290 ? 14.884 -10.949 -0.073 1.00 97.88 290 ASP A O 1
ATOM 2369 N N . TYR A 1 291 ? 15.777 -8.918 -0.392 1.00 98.06 291 TYR A N 1
ATOM 2370 C CA . TYR A 1 291 ? 14.848 -8.242 0.518 1.00 98.06 291 TYR A CA 1
ATOM 2371 C C . TYR A 1 291 ? 13.427 -8.149 -0.046 1.00 98.06 291 TYR A C 1
ATOM 2373 O O . TYR A 1 291 ? 12.466 -8.358 0.690 1.00 98.06 291 TYR A O 1
ATOM 2381 N N . TYR A 1 292 ? 13.255 -7.878 -1.340 1.00 98.19 292 TYR A N 1
ATOM 2382 C CA . TYR A 1 292 ? 11.918 -7.877 -1.938 1.00 98.19 292 TYR A CA 1
ATOM 2383 C C . TYR A 1 292 ? 11.283 -9.272 -1.952 1.00 98.19 292 TYR A C 1
ATOM 2385 O O . TYR A 1 292 ? 10.103 -9.396 -1.634 1.00 98.19 292 TYR A O 1
ATOM 2393 N N . ALA A 1 293 ? 12.057 -10.324 -2.225 1.00 96.62 293 ALA A N 1
ATOM 2394 C CA . ALA A 1 293 ? 11.589 -11.704 -2.117 1.00 96.62 293 ALA A CA 1
ATOM 2395 C C . ALA A 1 293 ? 11.193 -12.056 -0.672 1.00 96.62 293 ALA A C 1
ATOM 2397 O O . ALA A 1 293 ? 10.139 -12.650 -0.451 1.00 96.62 293 ALA A O 1
ATOM 2398 N N . GLN A 1 294 ? 11.982 -11.621 0.319 1.00 97.69 294 GLN A N 1
ATOM 2399 C CA . GLN A 1 294 ? 11.623 -11.748 1.736 1.00 97.69 294 GLN A CA 1
ATOM 2400 C C . GLN A 1 294 ? 10.317 -11.017 2.072 1.00 97.69 294 GLN A C 1
ATOM 2402 O O . GLN A 1 294 ? 9.498 -11.561 2.805 1.00 97.69 294 GLN A O 1
ATOM 2407 N N . ALA A 1 295 ? 10.090 -9.814 1.534 1.00 97.75 295 ALA A N 1
ATOM 2408 C CA . ALA A 1 295 ? 8.852 -9.069 1.767 1.00 97.75 295 ALA A CA 1
ATOM 2409 C C . ALA A 1 295 ? 7.625 -9.781 1.170 1.00 97.75 295 ALA A C 1
ATOM 2411 O O . ALA A 1 295 ? 6.586 -9.847 1.825 1.00 97.75 295 ALA A O 1
ATOM 2412 N N . VAL A 1 296 ? 7.750 -10.358 -0.032 1.00 96.69 296 VAL A N 1
ATOM 2413 C CA . VAL A 1 296 ? 6.684 -11.165 -0.654 1.00 96.69 296 VAL A CA 1
ATOM 2414 C C . VAL A 1 296 ? 6.378 -12.402 0.193 1.00 96.69 296 VAL A C 1
ATOM 2416 O O . VAL A 1 296 ? 5.224 -12.611 0.564 1.00 96.69 296 VAL A O 1
ATOM 2419 N N . ALA A 1 297 ? 7.403 -13.162 0.591 1.00 96.62 297 ALA A N 1
ATOM 2420 C CA . ALA A 1 297 ? 7.234 -14.332 1.454 1.00 96.62 297 ALA A CA 1
ATOM 2421 C C . ALA A 1 297 ? 6.615 -13.964 2.816 1.00 96.62 297 ALA A C 1
ATOM 2423 O O . ALA A 1 297 ? 5.775 -14.693 3.340 1.00 96.62 297 ALA A O 1
ATOM 2424 N N . PHE A 1 298 ? 6.980 -12.806 3.376 1.00 96.94 298 PHE A N 1
ATOM 2425 C CA . PHE A 1 298 ? 6.394 -12.293 4.614 1.00 96.94 298 PHE A CA 1
ATOM 2426 C C . PHE A 1 298 ? 4.897 -11.987 4.453 1.00 96.94 298 PHE A C 1
ATOM 2428 O O . PHE A 1 298 ? 4.099 -12.337 5.325 1.00 96.94 298 PHE A O 1
ATOM 2435 N N . CYS A 1 299 ? 4.491 -11.377 3.333 1.00 95.81 299 CYS A N 1
ATOM 2436 C CA . CYS A 1 299 ? 3.076 -11.166 3.025 1.00 95.81 299 CYS A CA 1
ATOM 2437 C C . CYS A 1 299 ? 2.308 -12.489 2.935 1.00 95.81 299 CYS A C 1
ATOM 2439 O O . CYS A 1 299 ? 1.233 -12.598 3.522 1.00 95.81 299 CYS A O 1
ATOM 2441 N N . GLU A 1 300 ? 2.859 -13.494 2.253 1.00 94.38 300 GLU A N 1
ATOM 2442 C CA . GLU A 1 300 ? 2.243 -14.821 2.123 1.00 94.38 300 GLU A CA 1
ATOM 2443 C C . GLU A 1 300 ? 2.108 -15.521 3.482 1.00 94.38 300 GLU A C 1
ATOM 2445 O O . GLU A 1 300 ? 1.022 -15.983 3.836 1.00 94.38 300 GLU A O 1
ATOM 2450 N N . GLN A 1 301 ? 3.180 -15.532 4.280 1.00 95.81 301 GLN A N 1
ATOM 2451 C CA . GLN A 1 301 ? 3.212 -16.143 5.612 1.00 95.81 301 GLN A CA 1
ATOM 2452 C C . GLN A 1 301 ? 2.155 -15.553 6.555 1.00 95.81 301 GLN A C 1
ATOM 2454 O O . GLN A 1 301 ? 1.563 -16.276 7.358 1.00 95.81 301 GLN A O 1
ATOM 2459 N N . HIS A 1 302 ? 1.924 -14.243 6.472 1.00 94.00 302 HIS A N 1
ATOM 2460 C CA . HIS A 1 302 ? 1.027 -13.514 7.368 1.00 94.00 302 HIS A CA 1
ATOM 2461 C C . HIS A 1 302 ? -0.328 -13.158 6.736 1.00 94.00 302 HIS A C 1
ATOM 2463 O O . HIS A 1 302 ? -1.102 -12.415 7.342 1.00 94.00 302 HIS A O 1
ATOM 2469 N N . ALA A 1 303 ? -0.627 -13.683 5.541 1.00 92.12 303 ALA A N 1
ATOM 2470 C CA . ALA A 1 303 ? -1.840 -13.385 4.775 1.00 92.12 303 ALA A CA 1
ATOM 2471 C C . ALA A 1 303 ? -2.112 -11.871 4.618 1.00 92.12 303 ALA A C 1
ATOM 2473 O O . ALA A 1 303 ? -3.253 -11.406 4.718 1.00 92.12 303 ALA A O 1
ATOM 2474 N N . LEU A 1 304 ? -1.053 -11.089 4.394 1.00 92.00 304 LEU A N 1
ATOM 2475 C CA . LEU A 1 304 ? -1.138 -9.655 4.117 1.00 92.00 304 LEU A CA 1
ATOM 2476 C C . LEU A 1 304 ? -1.369 -9.423 2.623 1.00 92.00 304 LEU A C 1
ATOM 2478 O O . LEU A 1 304 ? -0.874 -10.173 1.781 1.00 92.00 304 LEU A O 1
ATOM 2482 N N . SER A 1 305 ? -2.066 -8.339 2.278 1.00 90.19 305 SER A N 1
ATOM 2483 C CA . SER A 1 305 ? -2.141 -7.912 0.881 1.00 90.19 305 SER A CA 1
ATOM 2484 C C . SER A 1 305 ? -0.766 -7.446 0.412 1.00 90.19 305 SER A C 1
ATOM 2486 O O . SER A 1 305 ? -0.141 -6.603 1.060 1.00 90.19 305 SER A O 1
ATOM 2488 N N . ILE A 1 306 ? -0.319 -7.974 -0.722 1.00 91.62 306 ILE A N 1
ATOM 2489 C CA . ILE A 1 306 ? 0.925 -7.555 -1.361 1.00 91.62 306 ILE A CA 1
ATOM 2490 C C . ILE A 1 306 ? 0.697 -6.197 -2.032 1.00 91.62 306 ILE A C 1
ATOM 2492 O O . ILE A 1 306 ? -0.200 -6.049 -2.860 1.00 91.62 306 ILE A O 1
ATOM 2496 N N . ASP A 1 307 ? 1.522 -5.213 -1.682 1.00 89.81 307 ASP A N 1
ATOM 2497 C CA . ASP A 1 307 ? 1.486 -3.886 -2.290 1.00 89.81 307 ASP A CA 1
ATOM 2498 C C . ASP A 1 307 ? 2.011 -3.935 -3.740 1.00 89.81 307 ASP A C 1
ATOM 2500 O O . ASP A 1 307 ? 3.048 -4.538 -4.035 1.00 89.81 307 ASP A O 1
ATOM 2504 N N . THR A 1 308 ? 1.311 -3.282 -4.666 1.00 92.56 308 THR A N 1
ATOM 2505 C CA . THR A 1 308 ? 1.691 -3.247 -6.088 1.00 92.56 308 THR A CA 1
ATOM 2506 C C . THR A 1 308 ? 3.044 -2.572 -6.318 1.00 92.56 308 THR A C 1
ATOM 2508 O O . THR A 1 308 ? 3.773 -2.949 -7.237 1.00 92.56 308 THR A O 1
ATOM 2511 N N . SER A 1 309 ? 3.434 -1.617 -5.470 1.00 92.12 309 SER A N 1
ATOM 2512 C CA . SER A 1 309 ? 4.744 -0.966 -5.519 1.00 92.12 309 SER A CA 1
ATOM 2513 C C . SER A 1 309 ? 5.888 -1.922 -5.171 1.00 92.12 309 SER A C 1
ATOM 2515 O O . SER A 1 309 ? 6.932 -1.856 -5.821 1.00 92.12 309 SER A O 1
ATOM 2517 N N . LEU A 1 310 ? 5.687 -2.852 -4.226 1.00 95.31 310 LEU A N 1
ATOM 2518 C CA . LEU A 1 310 ? 6.657 -3.906 -3.906 1.00 95.31 310 LEU A CA 1
ATOM 2519 C C . LEU A 1 310 ? 6.901 -4.788 -5.137 1.00 95.31 310 LEU A C 1
ATOM 2521 O O . LEU A 1 310 ? 8.050 -4.978 -5.538 1.00 95.31 310 LEU A O 1
ATOM 2525 N N . ILE A 1 311 ? 5.829 -5.250 -5.787 1.00 96.50 311 ILE A N 1
ATOM 2526 C CA . ILE A 1 311 ? 5.923 -6.083 -6.993 1.00 96.50 311 ILE A CA 1
ATOM 2527 C C . ILE A 1 311 ? 6.589 -5.338 -8.152 1.00 96.50 311 ILE A C 1
ATOM 2529 O O . ILE A 1 311 ? 7.488 -5.882 -8.788 1.00 96.50 311 ILE A O 1
ATOM 2533 N N . LEU A 1 312 ? 6.223 -4.078 -8.408 1.00 95.94 312 LEU A N 1
ATOM 2534 C CA . LEU A 1 312 ? 6.865 -3.271 -9.454 1.00 95.94 312 LEU A CA 1
ATOM 2535 C C . LEU A 1 312 ? 8.361 -3.058 -9.195 1.00 95.94 312 LEU A C 1
ATOM 2537 O O . LEU A 1 312 ? 9.154 -3.067 -10.138 1.00 95.94 312 LEU A O 1
ATOM 2541 N N . ASN A 1 313 ? 8.758 -2.863 -7.937 1.00 95.69 313 ASN A N 1
ATOM 2542 C CA . ASN A 1 313 ? 10.166 -2.725 -7.582 1.00 95.69 313 ASN A CA 1
ATOM 2543 C C . ASN A 1 313 ? 10.921 -4.048 -7.769 1.00 95.69 313 ASN A C 1
ATOM 2545 O O . ASN A 1 313 ? 12.017 -4.036 -8.327 1.00 95.69 313 ASN A O 1
ATOM 2549 N N . LEU A 1 314 ? 10.322 -5.185 -7.397 1.00 97.56 314 LEU A N 1
ATOM 2550 C CA . LEU A 1 314 ? 10.902 -6.505 -7.645 1.00 97.56 314 LEU A CA 1
ATOM 2551 C C . LEU A 1 314 ? 11.056 -6.785 -9.148 1.00 97.56 314 LEU A C 1
ATOM 2553 O O . LEU A 1 314 ? 12.147 -7.140 -9.580 1.00 97.56 314 LEU A O 1
ATOM 2557 N N . ILE A 1 315 ? 10.023 -6.537 -9.962 1.00 97.69 315 ILE A N 1
ATOM 2558 C CA . ILE A 1 315 ? 10.093 -6.657 -11.432 1.00 97.69 315 ILE A CA 1
ATOM 2559 C C . ILE A 1 315 ? 11.222 -5.782 -11.985 1.00 97.69 315 ILE A C 1
ATOM 2561 O O . ILE A 1 315 ? 12.027 -6.239 -12.796 1.00 97.69 315 ILE A O 1
ATOM 2565 N N . SER A 1 316 ? 11.316 -4.530 -11.525 1.00 96.00 316 SER A N 1
ATOM 2566 C CA . SER A 1 316 ? 12.392 -3.622 -11.923 1.00 96.00 316 SER A CA 1
ATOM 2567 C C . SER A 1 316 ? 13.769 -4.201 -11.596 1.00 96.00 316 SER A C 1
ATOM 2569 O O . SER A 1 316 ? 14.663 -4.150 -12.437 1.00 96.00 316 SER A O 1
ATOM 2571 N N . VAL A 1 317 ? 13.948 -4.762 -10.399 1.00 97.06 317 VAL A N 1
ATOM 2572 C CA . VAL A 1 317 ? 15.198 -5.406 -9.978 1.00 97.06 317 VAL A CA 1
ATOM 2573 C C . VAL A 1 317 ? 15.518 -6.634 -10.833 1.00 97.06 317 VAL A C 1
ATOM 2575 O O . VAL A 1 317 ? 16.646 -6.743 -11.310 1.00 97.06 317 VAL A O 1
ATOM 2578 N N . GLU A 1 318 ? 14.546 -7.506 -11.107 1.00 98.06 318 GLU A N 1
ATOM 2579 C CA . GLU A 1 318 ? 14.745 -8.669 -11.984 1.00 98.06 318 GLU A CA 1
ATOM 2580 C C . GLU A 1 318 ? 15.181 -8.234 -13.392 1.00 98.06 318 GLU A C 1
ATOM 2582 O O . GLU A 1 318 ? 16.138 -8.773 -13.944 1.00 98.06 318 GLU A O 1
ATOM 2587 N N . MET A 1 319 ? 14.572 -7.183 -13.953 1.00 97.25 319 MET A N 1
ATOM 2588 C CA . MET A 1 319 ? 15.004 -6.625 -15.241 1.00 97.25 319 MET A CA 1
ATOM 2589 C C . MET A 1 319 ? 16.436 -6.066 -15.197 1.00 97.25 319 MET A C 1
ATOM 2591 O O . MET A 1 319 ? 17.167 -6.184 -16.182 1.00 97.25 319 MET A O 1
ATOM 2595 N N . LYS A 1 320 ? 16.849 -5.445 -14.083 1.00 94.50 320 LYS A N 1
ATOM 2596 C CA . LYS A 1 320 ? 18.209 -4.897 -13.898 1.00 94.50 320 LYS A CA 1
ATOM 2597 C C . LYS A 1 320 ? 19.270 -5.981 -13.730 1.00 94.50 320 LYS A C 1
ATOM 2599 O O . LYS A 1 320 ? 20.414 -5.756 -14.110 1.00 94.50 320 LYS A O 1
ATOM 2604 N N . LEU A 1 321 ? 18.879 -7.141 -13.210 1.00 95.94 321 LEU A N 1
ATOM 2605 C CA . LEU A 1 321 ? 19.689 -8.359 -13.156 1.00 95.94 321 LEU A CA 1
ATOM 2606 C C . LEU A 1 321 ? 19.637 -9.170 -14.462 1.00 95.94 321 LEU A C 1
ATOM 2608 O O . LEU A 1 321 ? 20.192 -10.260 -14.530 1.00 95.94 321 LEU A O 1
ATOM 2612 N N . GLU A 1 322 ? 18.977 -8.649 -15.501 1.00 96.06 322 GLU A N 1
ATOM 2613 C CA . GLU A 1 322 ? 18.760 -9.323 -16.787 1.00 96.06 322 GLU A CA 1
ATOM 2614 C C . GLU A 1 322 ? 17.919 -10.617 -16.696 1.00 96.06 322 GLU A C 1
ATOM 2616 O O . GLU A 1 322 ? 17.857 -11.403 -17.643 1.00 96.06 322 GLU A O 1
ATOM 2621 N N . HIS A 1 323 ? 17.189 -10.822 -15.596 1.00 97.75 323 HIS A N 1
ATOM 2622 C CA . HIS A 1 323 ? 16.258 -11.935 -15.391 1.00 97.75 323 HIS A CA 1
ATOM 2623 C C . HIS A 1 323 ? 14.878 -11.650 -16.014 1.00 97.75 323 HIS A C 1
ATOM 2625 O O . HIS A 1 323 ? 13.838 -11.672 -15.352 1.00 97.75 323 HIS A O 1
ATOM 2631 N N . TYR A 1 324 ? 14.843 -11.366 -17.317 1.00 97.94 324 TYR A N 1
ATOM 2632 C CA . TYR A 1 324 ? 13.628 -10.890 -17.991 1.00 97.94 324 TYR A CA 1
ATOM 2633 C C . TYR A 1 324 ? 12.468 -11.902 -17.998 1.00 97.94 324 TYR A C 1
ATOM 2635 O O . TYR A 1 324 ? 11.314 -11.490 -17.938 1.00 97.94 324 TYR A O 1
ATOM 2643 N N . GLU A 1 325 ? 12.735 -13.214 -18.033 1.00 98.19 325 GLU A N 1
ATOM 2644 C CA . GLU A 1 325 ? 11.668 -14.229 -17.924 1.00 98.19 325 GLU A CA 1
ATOM 2645 C C . GLU A 1 325 ? 11.019 -14.224 -16.533 1.00 98.19 325 GLU A C 1
ATOM 2647 O O . GLU A 1 325 ? 9.800 -14.318 -16.422 1.00 98.19 325 GLU A O 1
ATOM 2652 N N . ALA A 1 326 ? 11.814 -14.053 -15.470 1.00 97.94 326 ALA A N 1
ATOM 2653 C CA . ALA A 1 326 ? 11.289 -13.947 -14.110 1.00 97.94 326 ALA A CA 1
ATOM 2654 C C . ALA A 1 326 ? 10.431 -12.681 -13.949 1.00 97.94 326 ALA A C 1
ATOM 2656 O O . ALA A 1 326 ? 9.348 -12.734 -13.369 1.00 97.94 326 ALA A O 1
ATOM 2657 N N . ALA A 1 327 ? 10.872 -11.562 -14.534 1.00 98.19 327 ALA A N 1
ATOM 2658 C CA . ALA A 1 327 ? 10.093 -10.327 -14.589 1.00 98.19 327 ALA A CA 1
ATOM 2659 C C . ALA A 1 327 ? 8.736 -10.519 -15.301 1.00 98.19 327 ALA A C 1
ATOM 2661 O O . ALA A 1 327 ? 7.717 -10.028 -14.812 1.00 98.19 327 ALA A O 1
ATOM 2662 N N . LEU A 1 328 ? 8.701 -11.254 -16.422 1.00 98.19 328 LEU A N 1
ATOM 2663 C CA . LEU A 1 328 ? 7.458 -11.572 -17.138 1.00 98.19 328 LEU A CA 1
ATOM 2664 C C . LEU A 1 328 ? 6.515 -12.462 -16.326 1.00 98.19 328 LEU A C 1
ATOM 2666 O O . LEU A 1 328 ? 5.309 -12.212 -16.319 1.00 98.19 328 LEU A O 1
ATOM 2670 N N . GLU A 1 329 ? 7.037 -13.471 -15.628 1.00 97.88 329 GLU A N 1
ATOM 2671 C CA . GLU A 1 329 ? 6.190 -14.339 -14.806 1.00 97.88 329 GLU A CA 1
ATOM 2672 C C . GLU A 1 329 ? 5.597 -13.571 -13.615 1.00 97.88 329 GLU A C 1
ATOM 2674 O O . GLU A 1 329 ? 4.400 -13.679 -13.358 1.00 97.88 329 GLU A O 1
ATOM 2679 N N . LEU A 1 330 ? 6.378 -12.702 -12.959 1.00 96.88 330 LEU A N 1
ATOM 2680 C CA . LEU A 1 330 ? 5.866 -11.807 -11.913 1.00 96.88 330 LEU A CA 1
ATOM 2681 C C . LEU A 1 330 ? 4.761 -10.879 -12.437 1.00 96.88 330 LEU A C 1
ATOM 2683 O O . LEU A 1 330 ? 3.718 -10.737 -11.798 1.00 96.88 330 LEU A O 1
ATOM 2687 N N . LEU A 1 331 ? 4.960 -10.272 -13.612 1.00 97.12 331 LEU A N 1
ATOM 2688 C CA . LEU A 1 331 ? 3.946 -9.434 -14.259 1.00 97.12 331 LEU A CA 1
ATOM 2689 C C . LEU A 1 331 ? 2.654 -10.208 -14.517 1.00 97.12 331 LEU A C 1
ATOM 2691 O O . LEU A 1 331 ? 1.575 -9.687 -14.260 1.00 97.12 331 LEU A O 1
ATOM 2695 N N . LYS A 1 332 ? 2.759 -11.445 -15.001 1.00 96.38 332 LYS A N 1
ATOM 2696 C CA . LYS A 1 332 ? 1.614 -12.311 -15.291 1.00 96.38 332 LYS A CA 1
ATOM 2697 C C . LYS A 1 332 ? 0.861 -12.714 -14.024 1.00 96.38 332 LYS A C 1
ATOM 2699 O O . LYS A 1 332 ? -0.364 -12.627 -14.013 1.00 96.38 332 LYS A O 1
ATOM 2704 N N . ILE A 1 333 ? 1.571 -13.123 -12.970 1.00 95.81 333 ILE A N 1
ATOM 2705 C CA . ILE A 1 333 ? 0.972 -13.526 -11.687 1.00 95.81 333 ILE A CA 1
ATOM 2706 C C . ILE A 1 333 ? 0.216 -12.353 -11.051 1.00 95.81 333 ILE A C 1
ATOM 2708 O O . ILE A 1 333 ? -0.892 -12.531 -10.551 1.00 95.81 333 ILE A O 1
ATOM 2712 N N . HIS A 1 334 ? 0.787 -11.147 -11.101 1.00 95.44 334 HIS A N 1
ATOM 2713 C CA . HIS A 1 334 ? 0.260 -9.983 -10.384 1.00 95.44 334 HIS A CA 1
ATOM 2714 C C . HIS A 1 334 ? -0.493 -8.975 -11.267 1.00 95.44 334 HIS A C 1
ATOM 2716 O O . HIS A 1 334 ? -0.856 -7.900 -10.785 1.00 95.44 334 HIS A O 1
ATOM 2722 N N . TRP A 1 335 ? -0.766 -9.299 -12.537 1.00 94.7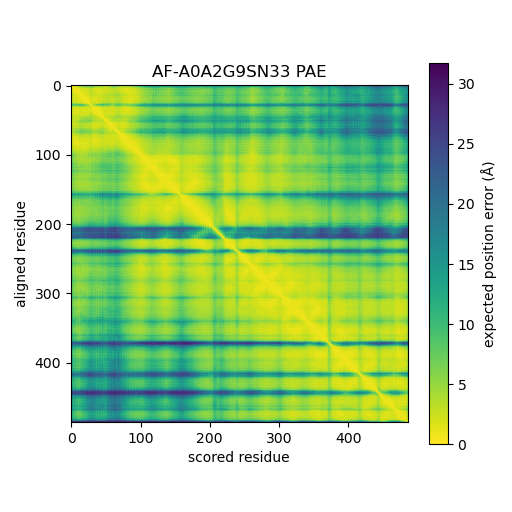5 335 TRP A N 1
ATOM 2723 C CA . TRP A 1 335 ? -1.332 -8.352 -13.507 1.00 94.75 335 TRP A CA 1
ATOM 2724 C C . TRP A 1 335 ? -2.635 -7.708 -13.029 1.00 94.75 335 TRP A C 1
ATOM 2726 O O . TRP A 1 335 ? -2.810 -6.501 -13.171 1.00 94.75 335 TRP A O 1
ATOM 2736 N N . SER A 1 336 ? -3.537 -8.495 -12.433 1.00 91.44 336 SER A N 1
ATOM 2737 C CA . SER A 1 336 ? -4.841 -8.001 -11.977 1.00 91.44 336 SER A CA 1
ATOM 2738 C C . SER A 1 336 ? -4.709 -6.890 -10.936 1.00 91.44 336 SER A C 1
ATOM 2740 O O . SER A 1 336 ? -5.405 -5.890 -11.052 1.00 91.44 336 SER A O 1
ATOM 2742 N N . GLY A 1 337 ? -3.791 -7.036 -9.974 1.00 90.81 337 GLY A N 1
ATOM 2743 C CA . GLY A 1 337 ? -3.521 -6.007 -8.966 1.00 90.81 337 GLY A CA 1
ATOM 2744 C C . GLY A 1 337 ? -2.791 -4.801 -9.559 1.00 90.81 337 GLY A C 1
ATOM 2745 O O . GLY A 1 337 ? -3.121 -3.655 -9.272 1.00 90.81 337 GLY A O 1
ATOM 2746 N N . LEU A 1 338 ? -1.830 -5.037 -10.457 1.00 92.44 338 LEU A N 1
ATOM 2747 C CA . LEU A 1 338 ? -1.107 -3.960 -11.144 1.00 92.44 338 LEU A CA 1
ATOM 2748 C C . LEU A 1 338 ? -2.027 -3.102 -12.030 1.00 92.44 338 LEU A C 1
ATOM 2750 O O . LEU A 1 338 ? -1.760 -1.913 -12.202 1.00 92.44 338 LEU A O 1
ATOM 2754 N N . ALA A 1 339 ? -3.109 -3.679 -12.550 1.00 89.25 339 ALA A N 1
ATOM 2755 C CA . ALA A 1 339 ? -4.099 -3.012 -13.390 1.00 89.25 339 ALA A CA 1
ATOM 2756 C C . ALA A 1 339 ? -5.164 -2.205 -12.615 1.00 89.25 339 ALA A C 1
ATOM 2758 O O . ALA A 1 339 ? -6.015 -1.581 -13.247 1.00 89.25 339 ALA A O 1
ATOM 2759 N N . GLU A 1 340 ? -5.131 -2.180 -11.277 1.00 86.56 340 GLU A N 1
ATOM 2760 C CA . GLU A 1 340 ? -6.135 -1.467 -10.467 1.00 86.56 340 GLU A CA 1
ATOM 2761 C C . GLU A 1 340 ? -6.037 0.060 -10.574 1.00 86.56 340 GLU A C 1
ATOM 2763 O O . GLU A 1 340 ? -7.053 0.755 -10.506 1.00 86.56 340 GLU A O 1
ATOM 2768 N N . THR A 1 341 ? -4.825 0.597 -10.750 1.00 84.81 341 THR A N 1
ATOM 2769 C CA . THR A 1 341 ? -4.602 2.038 -10.921 1.00 84.81 341 THR A CA 1
ATOM 2770 C C . THR A 1 341 ? -3.901 2.327 -12.237 1.00 84.81 341 THR A C 1
ATOM 2772 O O . THR A 1 341 ? -3.050 1.557 -12.683 1.00 84.81 341 THR A O 1
ATOM 2775 N N . GLU A 1 342 ? -4.212 3.474 -12.843 1.00 84.50 342 GLU A N 1
ATOM 2776 C CA . GLU A 1 342 ? -3.560 3.900 -14.083 1.00 84.50 342 GLU A CA 1
ATOM 2777 C C . GLU A 1 342 ? -2.036 3.972 -13.895 1.00 84.50 342 GLU A C 1
ATOM 2779 O O . GLU A 1 342 ? -1.289 3.361 -14.648 1.00 84.50 342 GLU A O 1
ATOM 2784 N N . THR A 1 343 ? -1.550 4.613 -12.830 1.00 83.88 343 THR A N 1
ATOM 2785 C CA . THR A 1 343 ? -0.108 4.773 -12.580 1.00 83.88 343 THR A CA 1
ATOM 2786 C C . THR A 1 343 ? 0.648 3.442 -12.499 1.00 83.88 343 THR A C 1
ATOM 2788 O O . THR A 1 343 ? 1.752 3.327 -13.042 1.00 83.88 343 THR A O 1
ATOM 2791 N N . THR A 1 344 ? 0.087 2.434 -11.826 1.00 88.94 344 THR A N 1
ATOM 2792 C CA . THR A 1 344 ? 0.715 1.107 -11.717 1.00 88.94 344 THR A CA 1
ATOM 2793 C C . THR A 1 344 ? 0.643 0.345 -13.032 1.00 88.94 344 THR A C 1
ATOM 2795 O O . THR A 1 344 ? 1.648 -0.244 -13.436 1.00 88.94 344 THR A O 1
ATOM 2798 N N . LEU A 1 345 ? -0.490 0.432 -13.736 1.00 89.31 345 LEU A N 1
ATOM 2799 C CA . LEU A 1 345 ? -0.693 -0.200 -15.035 1.00 89.31 345 LEU A CA 1
ATOM 2800 C C . LEU A 1 345 ? 0.315 0.320 -16.061 1.00 89.31 345 LEU A C 1
ATOM 2802 O O . LEU A 1 345 ? 1.016 -0.472 -16.684 1.00 89.31 345 LEU A O 1
ATOM 2806 N N . LEU A 1 346 ? 0.469 1.644 -16.168 1.00 87.69 346 LEU A N 1
ATOM 2807 C CA . LEU A 1 346 ? 1.407 2.273 -17.102 1.00 87.69 346 LEU A CA 1
ATOM 2808 C C . LEU A 1 346 ? 2.843 1.763 -16.899 1.00 87.69 346 LEU A C 1
ATOM 2810 O O . LEU A 1 346 ? 3.560 1.491 -17.862 1.00 87.69 346 LEU A O 1
ATOM 2814 N N . ARG A 1 347 ? 3.282 1.614 -15.642 1.00 90.12 347 ARG A N 1
ATOM 2815 C CA . ARG A 1 347 ? 4.617 1.081 -15.321 1.00 90.12 347 ARG A CA 1
ATOM 2816 C C . ARG A 1 347 ? 4.729 -0.405 -15.666 1.00 90.12 347 ARG A C 1
ATOM 2818 O O . ARG A 1 347 ? 5.740 -0.804 -16.246 1.00 90.12 347 ARG A O 1
ATOM 2825 N N . ALA A 1 348 ? 3.712 -1.199 -15.334 1.00 94.00 348 ALA A N 1
ATOM 2826 C CA . ALA A 1 348 ? 3.672 -2.632 -15.616 1.00 94.00 348 ALA A CA 1
ATOM 2827 C C . ALA A 1 348 ? 3.710 -2.919 -17.126 1.00 94.00 348 ALA A C 1
ATOM 2829 O O . ALA A 1 348 ? 4.486 -3.764 -17.569 1.00 94.00 348 ALA A O 1
ATOM 2830 N N . GLU A 1 349 ? 2.951 -2.170 -17.928 1.00 93.00 349 GLU A N 1
ATOM 2831 C CA . GLU A 1 349 ? 2.941 -2.284 -19.390 1.00 93.00 349 GLU A CA 1
ATOM 2832 C C . GLU A 1 349 ? 4.314 -1.988 -20.004 1.00 93.00 349 GLU A C 1
ATOM 2834 O O . GLU A 1 349 ? 4.814 -2.762 -20.824 1.00 93.00 349 GLU A O 1
ATOM 2839 N N . VAL A 1 350 ? 4.969 -0.905 -19.568 1.00 92.88 350 VAL A N 1
ATOM 2840 C CA . VAL A 1 350 ? 6.326 -0.569 -20.026 1.00 92.88 350 VAL A CA 1
ATOM 2841 C C . VAL A 1 350 ? 7.311 -1.689 -19.682 1.00 92.88 350 VAL A C 1
ATOM 2843 O O . VAL A 1 350 ? 8.098 -2.097 -20.539 1.00 92.88 350 VAL A O 1
ATOM 2846 N N . MET A 1 351 ? 7.271 -2.207 -18.452 1.00 95.81 351 MET A N 1
ATOM 2847 C CA . MET A 1 351 ? 8.144 -3.305 -18.017 1.00 95.81 351 MET A CA 1
ATOM 2848 C C . MET A 1 351 ? 7.879 -4.596 -18.802 1.00 95.81 351 MET A C 1
ATOM 2850 O O . MET A 1 351 ? 8.832 -5.269 -19.199 1.00 95.81 351 MET A O 1
ATOM 2854 N N . HIS A 1 352 ? 6.614 -4.907 -19.092 1.00 96.75 352 HIS A N 1
ATOM 2855 C CA . HIS A 1 352 ? 6.213 -6.065 -19.891 1.00 96.75 352 HIS A CA 1
ATOM 2856 C C . HIS A 1 352 ? 6.785 -5.983 -21.310 1.00 96.75 352 HIS A C 1
ATOM 2858 O O . HIS A 1 352 ? 7.517 -6.877 -21.742 1.00 96.75 352 HIS A O 1
ATOM 2864 N N . VAL A 1 353 ? 6.523 -4.880 -22.018 1.00 96.62 353 VAL A N 1
ATOM 2865 C CA . VAL A 1 353 ? 6.987 -4.692 -23.399 1.00 96.62 353 VAL A CA 1
ATOM 2866 C C . VAL A 1 353 ? 8.512 -4.742 -23.479 1.00 96.62 353 VAL A C 1
ATOM 2868 O O . VAL A 1 353 ? 9.060 -5.445 -24.328 1.00 96.62 353 VAL A O 1
ATOM 2871 N N . PHE A 1 354 ? 9.219 -4.049 -22.582 1.00 97.19 354 PHE A N 1
ATOM 2872 C CA . PHE A 1 354 ? 10.681 -4.054 -22.611 1.00 97.19 354 PHE A CA 1
ATOM 2873 C C . PHE A 1 354 ? 11.285 -5.405 -22.219 1.00 97.19 354 PHE A C 1
ATOM 2875 O O . PHE A 1 354 ? 12.288 -5.787 -22.815 1.00 97.19 354 PHE A O 1
ATOM 2882 N N . SER A 1 355 ? 10.673 -6.168 -21.310 1.00 98.06 355 SER A N 1
ATOM 2883 C CA . SER A 1 355 ? 11.134 -7.531 -21.001 1.00 98.06 355 SER A CA 1
ATOM 2884 C C . SER A 1 355 ? 11.074 -8.437 -22.238 1.00 98.06 355 SER A C 1
ATOM 2886 O O . SER A 1 355 ? 12.054 -9.113 -22.550 1.00 98.06 355 SER A O 1
ATOM 2888 N N . LEU A 1 356 ? 9.988 -8.370 -23.020 1.00 98.25 356 LEU A N 1
ATOM 2889 C CA . LEU A 1 356 ? 9.871 -9.092 -24.295 1.00 98.25 356 LEU A CA 1
ATOM 2890 C C . LEU A 1 356 ? 10.923 -8.636 -25.320 1.00 98.25 356 LEU A C 1
ATOM 2892 O O . LEU A 1 356 ? 11.537 -9.469 -25.991 1.00 98.25 356 LEU A O 1
ATOM 2896 N N . ILE A 1 357 ? 11.176 -7.326 -25.418 1.00 98.00 357 ILE A N 1
ATOM 2897 C CA . ILE A 1 357 ? 12.214 -6.759 -26.295 1.00 98.00 357 ILE A CA 1
ATOM 2898 C C . ILE A 1 357 ? 13.603 -7.281 -25.909 1.00 98.00 357 ILE A C 1
ATOM 2900 O O . ILE A 1 357 ? 14.361 -7.705 -26.781 1.00 98.00 357 ILE A O 1
ATOM 2904 N N . PHE A 1 358 ? 13.947 -7.290 -24.619 1.00 97.25 358 PHE A N 1
ATOM 2905 C CA . PHE A 1 358 ? 15.247 -7.771 -24.146 1.00 97.25 358 PHE A CA 1
ATOM 2906 C C . PHE A 1 358 ? 15.462 -9.276 -24.352 1.00 97.25 358 PHE A C 1
ATOM 2908 O O . PHE A 1 358 ? 16.612 -9.704 -24.486 1.00 97.25 358 PHE A O 1
ATOM 2915 N N . LEU A 1 359 ? 14.380 -10.054 -24.424 1.00 97.00 359 LEU A N 1
ATOM 2916 C CA . LEU A 1 359 ? 14.380 -11.476 -24.783 1.00 97.00 359 LEU A CA 1
ATOM 2917 C C . LEU A 1 359 ? 14.392 -11.723 -26.301 1.00 97.00 359 LEU A C 1
ATOM 2919 O O . LEU A 1 359 ? 14.448 -12.869 -26.737 1.00 97.00 359 LEU A O 1
ATOM 2923 N N . GLY A 1 360 ? 14.320 -10.673 -27.125 1.00 96.00 360 GLY A N 1
ATOM 2924 C CA . GLY A 1 360 ? 14.238 -10.802 -28.582 1.00 96.00 360 GLY A CA 1
ATOM 2925 C C . GLY A 1 360 ? 12.869 -11.264 -29.099 1.00 96.00 360 GLY A C 1
ATOM 2926 O O . GLY A 1 360 ? 12.733 -11.536 -30.291 1.00 96.00 360 GLY A O 1
ATOM 2927 N N . ARG A 1 361 ? 11.834 -11.312 -28.247 1.00 97.06 361 ARG A N 1
ATOM 2928 C CA . ARG A 1 361 ? 10.451 -11.693 -28.593 1.00 97.06 361 ARG A CA 1
ATOM 2929 C C . ARG A 1 361 ? 9.698 -10.517 -29.234 1.00 97.06 361 ARG A C 1
ATOM 2931 O O . ARG A 1 361 ? 8.651 -10.079 -28.758 1.00 97.06 361 ARG A O 1
ATOM 2938 N N . SER A 1 362 ? 10.245 -9.971 -30.321 1.00 94.81 362 SER A N 1
ATOM 2939 C CA . SER A 1 362 ? 9.770 -8.728 -30.954 1.00 94.81 362 SER A CA 1
ATOM 2940 C C . SER A 1 362 ? 8.324 -8.810 -31.464 1.00 94.81 362 SER A C 1
ATOM 2942 O O . SER A 1 362 ? 7.573 -7.844 -31.339 1.00 94.81 362 SER A O 1
ATOM 2944 N N . ALA A 1 363 ? 7.900 -9.971 -31.973 1.00 95.25 363 ALA A N 1
ATOM 2945 C CA . ALA A 1 363 ? 6.528 -10.191 -32.432 1.00 95.25 363 ALA A CA 1
ATOM 2946 C C . ALA A 1 363 ? 5.501 -10.168 -31.285 1.00 95.25 363 ALA A C 1
ATOM 2948 O O . ALA A 1 363 ? 4.393 -9.667 -31.465 1.00 95.25 363 ALA A O 1
ATOM 2949 N N . GLU A 1 364 ? 5.859 -10.689 -30.109 1.00 96.50 364 GLU A N 1
ATOM 2950 C CA . GLU A 1 364 ? 5.011 -10.629 -28.912 1.00 96.50 364 GLU A CA 1
ATOM 2951 C C . GLU A 1 364 ? 4.963 -9.205 -28.361 1.00 96.50 364 GLU A C 1
ATOM 2953 O 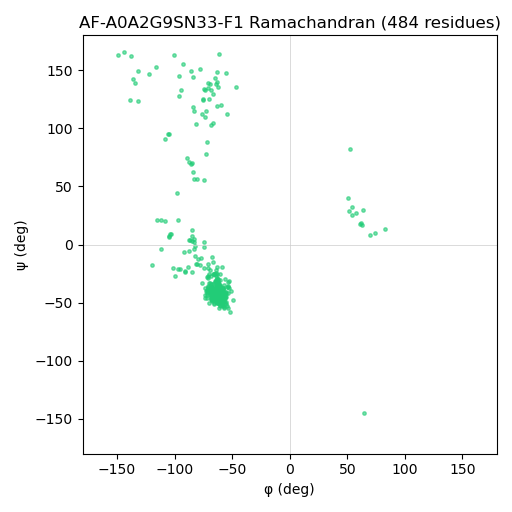O . GLU A 1 364 ? 3.876 -8.677 -28.139 1.00 96.50 364 GLU A O 1
ATOM 2958 N N . ALA A 1 365 ? 6.120 -8.540 -28.261 1.00 96.00 365 ALA A N 1
ATOM 2959 C CA . ALA A 1 365 ? 6.201 -7.144 -27.839 1.00 96.00 365 ALA A CA 1
ATOM 2960 C C . ALA A 1 365 ? 5.317 -6.231 -28.708 1.00 96.00 365 ALA A C 1
ATOM 2962 O O . ALA A 1 365 ? 4.610 -5.374 -28.184 1.00 96.00 365 ALA A O 1
ATOM 2963 N N . GLN A 1 366 ? 5.288 -6.457 -30.028 1.00 94.69 366 GLN A N 1
ATOM 2964 C CA . GLN A 1 366 ? 4.447 -5.700 -30.958 1.00 94.69 366 GLN A CA 1
ATOM 2965 C C . GLN A 1 366 ? 2.947 -5.840 -30.672 1.00 94.69 366 GLN A C 1
ATOM 2967 O O . GLN A 1 366 ? 2.205 -4.880 -30.875 1.00 94.69 366 GLN A O 1
ATOM 2972 N N . ARG A 1 367 ? 2.488 -7.020 -30.230 1.00 93.75 367 ARG A N 1
ATOM 2973 C CA . ARG A 1 367 ? 1.069 -7.268 -29.912 1.00 93.75 367 ARG A CA 1
ATOM 2974 C C . ARG A 1 367 ? 0.628 -6.546 -28.642 1.00 93.75 367 ARG A C 1
ATOM 2976 O O . ARG A 1 367 ? -0.547 -6.216 -28.528 1.00 93.75 367 ARG A O 1
ATOM 2983 N N . CYS A 1 368 ? 1.561 -6.295 -27.727 1.00 90.88 368 CYS A N 1
ATOM 2984 C CA . CYS A 1 368 ? 1.309 -5.564 -26.488 1.00 90.88 368 CYS A CA 1
ATOM 2985 C C . CYS A 1 368 ? 1.229 -4.043 -26.695 1.00 90.88 368 CYS A C 1
ATOM 2987 O O . CYS A 1 368 ? 0.709 -3.347 -25.831 1.00 90.88 368 CYS A O 1
ATOM 2989 N N . ILE A 1 369 ? 1.723 -3.511 -27.821 1.00 88.38 369 ILE A N 1
ATOM 2990 C CA . ILE A 1 369 ? 1.638 -2.076 -28.116 1.00 88.38 369 ILE A CA 1
ATOM 2991 C C . ILE A 1 369 ? 0.268 -1.770 -28.747 1.00 88.38 369 ILE A C 1
ATOM 2993 O O . ILE A 1 369 ? -0.019 -2.259 -29.847 1.00 88.38 369 ILE A O 1
ATOM 2997 N N . PRO A 1 370 ? -0.581 -0.938 -28.115 1.00 79.69 370 PRO A N 1
ATOM 2998 C CA . PRO A 1 370 ? -1.869 -0.569 -28.682 1.00 79.69 370 PRO A CA 1
ATOM 2999 C C . PRO A 1 370 ? -1.680 0.207 -29.990 1.00 79.69 370 PRO A C 1
ATOM 3001 O O . PRO A 1 370 ? -0.813 1.079 -30.109 1.00 79.69 370 PRO A O 1
ATOM 3004 N N . LYS A 1 371 ? -2.527 -0.085 -30.982 1.00 67.19 371 LYS A N 1
ATOM 3005 C CA . LYS A 1 371 ? -2.552 0.616 -32.273 1.00 67.19 371 LYS A CA 1
ATOM 3006 C C . LYS A 1 371 ? -3.156 2.013 -32.090 1.00 67.19 371 LYS A C 1
ATOM 3008 O O . LYS A 1 371 ? -4.311 2.224 -32.418 1.00 67.19 371 LYS A O 1
ATOM 3013 N N . VAL A 1 372 ? -2.358 2.942 -31.561 1.00 55.09 372 VAL A N 1
ATOM 3014 C CA . VAL A 1 372 ? -2.641 4.386 -31.458 1.00 55.09 372 VAL A CA 1
ATOM 3015 C C . VAL A 1 372 ? -3.994 4.688 -30.800 1.00 55.09 372 VAL A C 1
ATOM 3017 O O . VAL A 1 372 ? -4.974 4.979 -31.478 1.00 55.09 372 VAL A O 1
ATOM 3020 N N . ASP A 1 373 ? -4.030 4.678 -29.467 1.00 55.59 373 ASP A N 1
ATOM 3021 C CA . ASP A 1 373 ? -5.168 5.219 -28.720 1.00 55.59 373 ASP A CA 1
ATOM 3022 C C . ASP A 1 373 ? -4.878 6.667 -28.286 1.00 55.59 373 ASP A C 1
ATOM 3024 O O . ASP A 1 373 ? -3.832 6.964 -27.693 1.00 55.59 373 ASP A O 1
ATOM 3028 N N . ALA A 1 374 ? -5.797 7.585 -28.599 1.00 56.25 374 ALA A N 1
ATOM 3029 C CA . ALA A 1 374 ? -5.730 8.987 -28.180 1.00 56.25 374 ALA A CA 1
ATOM 3030 C C . ALA A 1 374 ? -5.800 9.136 -26.649 1.00 56.25 374 ALA A C 1
ATOM 3032 O O . ALA A 1 374 ? -5.363 10.158 -26.117 1.00 56.25 374 ALA A O 1
ATOM 3033 N N . ASN A 1 375 ? -6.289 8.100 -25.961 1.00 62.72 375 ASN A N 1
ATOM 3034 C CA . ASN A 1 375 ? -6.481 8.071 -24.515 1.00 62.72 375 ASN A CA 1
ATOM 3035 C C . ASN A 1 375 ? -5.214 7.731 -23.712 1.00 62.72 375 ASN A C 1
ATOM 3037 O O . ASN A 1 375 ? -5.218 7.885 -22.496 1.00 62.72 375 ASN A O 1
ATOM 3041 N N . ASN A 1 376 ? -4.120 7.307 -24.355 1.00 68.62 376 ASN A N 1
ATOM 3042 C CA . ASN A 1 376 ? -2.890 6.985 -23.630 1.00 68.62 376 ASN A CA 1
ATOM 3043 C C . ASN A 1 376 ? -2.200 8.244 -23.091 1.00 68.62 376 ASN A C 1
ATOM 3045 O O . ASN A 1 376 ? -2.053 9.241 -23.810 1.00 68.62 376 ASN A O 1
ATOM 3049 N N . SER A 1 377 ? -1.696 8.157 -21.856 1.00 78.75 377 SER A N 1
ATOM 3050 C CA . SER A 1 377 ? -0.880 9.209 -21.249 1.00 78.75 377 SER A CA 1
ATOM 3051 C C . SER A 1 377 ? 0.334 9.545 -22.123 1.00 78.75 377 SER A C 1
ATOM 3053 O O . SER A 1 377 ? 0.897 8.690 -22.817 1.00 78.75 377 SER A O 1
ATOM 3055 N N . ASP A 1 378 ? 0.761 10.812 -22.100 1.00 83.00 378 ASP A N 1
ATOM 3056 C CA . ASP A 1 378 ? 1.882 11.262 -22.930 1.00 83.00 378 ASP A CA 1
ATOM 3057 C C . ASP A 1 378 ? 3.166 10.474 -22.644 1.00 83.00 378 ASP A C 1
ATOM 3059 O O . ASP A 1 378 ? 3.887 10.094 -23.563 1.00 83.00 378 ASP A O 1
ATOM 3063 N N . PHE A 1 379 ? 3.388 10.159 -21.367 1.00 82.88 379 PHE A N 1
ATOM 3064 C CA . PHE A 1 379 ? 4.468 9.303 -20.895 1.00 82.88 379 PHE A CA 1
ATOM 3065 C C . PHE A 1 379 ? 4.480 7.945 -21.612 1.00 82.88 379 PHE A C 1
ATOM 3067 O O . PHE A 1 379 ? 5.482 7.579 -22.230 1.00 82.88 379 PHE A O 1
ATOM 3074 N N . LEU A 1 380 ? 3.357 7.223 -21.596 1.00 84.38 380 LEU A N 1
ATOM 3075 C CA . LEU A 1 380 ? 3.263 5.888 -22.185 1.00 84.38 380 LEU A CA 1
ATOM 3076 C C . LEU A 1 380 ? 3.443 5.920 -23.702 1.00 84.38 380 LEU A C 1
ATOM 3078 O O . LEU A 1 380 ? 4.153 5.087 -24.265 1.00 84.38 380 LEU A O 1
ATOM 3082 N N . ARG A 1 381 ? 2.866 6.932 -24.364 1.00 87.69 381 ARG A N 1
ATOM 3083 C CA . ARG A 1 381 ? 3.056 7.133 -25.806 1.00 87.69 381 ARG A CA 1
ATOM 3084 C C . ARG A 1 381 ? 4.535 7.253 -26.154 1.00 87.69 381 ARG A C 1
ATOM 3086 O O . ARG A 1 381 ? 4.973 6.609 -27.101 1.00 87.69 381 ARG A O 1
ATOM 3093 N N . ARG A 1 382 ? 5.323 8.022 -25.395 1.00 89.81 382 ARG A N 1
ATOM 3094 C CA . ARG A 1 382 ? 6.773 8.149 -25.640 1.00 89.81 382 ARG A CA 1
ATOM 3095 C C . ARG A 1 382 ? 7.496 6.809 -25.467 1.00 89.81 382 ARG A C 1
ATOM 3097 O O . ARG A 1 382 ? 8.289 6.440 -26.332 1.00 89.81 382 ARG A O 1
ATOM 3104 N N . TYR A 1 383 ? 7.169 6.039 -24.429 1.00 91.44 383 TYR A N 1
ATOM 3105 C CA . TYR A 1 383 ? 7.755 4.711 -24.212 1.00 91.44 383 TYR A CA 1
ATOM 3106 C C . TYR A 1 383 ? 7.428 3.709 -25.321 1.00 91.44 383 TYR A C 1
ATOM 3108 O O . TYR A 1 383 ? 8.334 3.026 -25.803 1.00 91.44 383 TYR A O 1
ATOM 3116 N N . TYR A 1 384 ? 6.177 3.650 -25.783 1.00 92.12 384 TYR A N 1
ATOM 3117 C CA . TYR A 1 384 ? 5.803 2.758 -26.882 1.00 92.12 384 TYR A CA 1
ATOM 3118 C C . TYR A 1 384 ? 6.503 3.098 -28.191 1.00 92.12 384 TYR A C 1
ATOM 3120 O O . TYR A 1 384 ? 6.812 2.198 -28.964 1.00 92.12 384 TYR A O 1
ATOM 3128 N N . ARG A 1 385 ? 6.840 4.366 -28.426 1.00 94.00 385 ARG A N 1
ATOM 3129 C CA . ARG A 1 385 ? 7.625 4.745 -29.605 1.00 94.00 385 ARG A CA 1
ATOM 3130 C C . ARG A 1 385 ? 9.065 4.257 -29.528 1.00 94.00 385 ARG A C 1
ATOM 3132 O O . ARG A 1 385 ? 9.566 3.733 -30.518 1.00 94.00 385 ARG A O 1
ATOM 3139 N N . TYR A 1 386 ? 9.711 4.336 -28.363 1.00 96.06 386 TYR A N 1
ATOM 3140 C CA . TYR A 1 386 ? 11.016 3.689 -28.173 1.00 96.06 386 TYR A CA 1
ATOM 3141 C C . TYR A 1 386 ? 10.936 2.174 -28.363 1.00 96.06 386 TYR A C 1
ATOM 3143 O O . TYR A 1 386 ? 11.768 1.600 -29.063 1.00 96.06 386 TYR A O 1
ATOM 3151 N N . ALA A 1 387 ? 9.917 1.536 -27.783 1.00 96.31 387 ALA A N 1
ATOM 3152 C CA . ALA A 1 387 ? 9.682 0.109 -27.953 1.00 96.31 387 ALA A CA 1
ATOM 3153 C C . ALA A 1 387 ? 9.490 -0.261 -29.432 1.00 96.31 387 ALA A C 1
ATOM 3155 O O . ALA A 1 387 ? 10.094 -1.216 -29.908 1.00 96.31 387 ALA A O 1
ATOM 3156 N N . GLN A 1 388 ? 8.731 0.536 -30.186 1.00 96.00 388 GLN A N 1
ATOM 3157 C CA . GLN A 1 388 ? 8.494 0.332 -31.612 1.00 96.00 388 GLN A CA 1
ATOM 3158 C C . GLN A 1 388 ? 9.787 0.424 -32.436 1.00 96.00 388 GLN A C 1
ATOM 3160 O O . GLN A 1 388 ? 10.018 -0.408 -33.314 1.00 96.00 388 GLN A O 1
ATOM 3165 N N . ILE A 1 389 ? 10.658 1.392 -32.126 1.00 97.31 389 ILE A N 1
ATOM 3166 C CA . ILE A 1 389 ? 11.983 1.507 -32.751 1.00 97.31 389 ILE A CA 1
ATOM 3167 C C . ILE A 1 389 ? 12.818 0.249 -32.474 1.00 97.31 389 ILE A C 1
ATOM 3169 O O . ILE A 1 389 ? 13.397 -0.323 -33.400 1.00 97.31 389 ILE A O 1
ATOM 3173 N N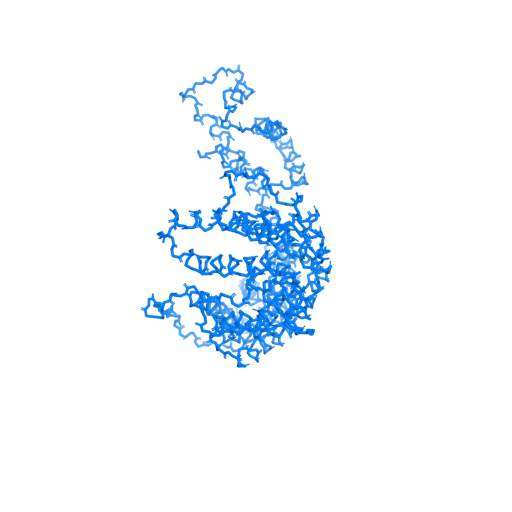 . ALA A 1 390 ? 12.849 -0.207 -31.219 1.00 97.56 390 ALA A N 1
ATOM 3174 C CA . ALA A 1 390 ? 13.572 -1.411 -30.821 1.00 97.56 390 ALA A CA 1
ATOM 3175 C C . ALA A 1 390 ? 13.016 -2.682 -31.489 1.00 97.56 390 ALA A C 1
ATOM 3177 O O . ALA A 1 390 ? 13.786 -3.518 -31.956 1.00 97.56 390 ALA A O 1
ATOM 3178 N N . ILE A 1 391 ? 11.691 -2.813 -31.599 1.00 97.44 391 ILE A N 1
ATOM 3179 C CA . ILE A 1 391 ? 11.021 -3.936 -32.270 1.00 97.44 391 ILE A CA 1
ATOM 3180 C C . ILE A 1 391 ? 11.406 -3.999 -33.750 1.00 97.44 391 ILE A C 1
ATOM 3182 O O . ILE A 1 391 ? 11.813 -5.063 -34.218 1.00 97.44 391 ILE A O 1
ATOM 3186 N N . TYR A 1 392 ? 11.338 -2.876 -34.476 1.00 96.81 392 TYR A N 1
ATOM 3187 C CA . TYR A 1 392 ? 11.740 -2.829 -35.887 1.00 96.81 392 TYR A CA 1
ATOM 3188 C C . TYR A 1 392 ? 13.223 -3.155 -36.071 1.00 96.81 392 TYR A C 1
ATOM 3190 O O . TYR A 1 392 ? 13.581 -3.929 -36.959 1.00 96.81 392 TYR A O 1
ATOM 3198 N N . TYR A 1 393 ? 14.081 -2.638 -35.189 1.00 96.25 393 TYR A N 1
ATOM 3199 C CA . TYR A 1 393 ? 15.500 -2.979 -35.182 1.00 96.25 393 TYR A CA 1
ATOM 3200 C C . TYR A 1 393 ? 15.732 -4.489 -34.997 1.00 96.25 393 TYR A C 1
ATOM 3202 O O . TYR A 1 393 ? 16.489 -5.091 -35.759 1.00 96.25 393 TYR A O 1
ATOM 3210 N N . LEU A 1 394 ? 15.060 -5.120 -34.027 1.00 95.25 394 LEU A N 1
ATOM 3211 C CA . LEU A 1 394 ? 15.177 -6.561 -33.770 1.00 95.25 394 LEU A CA 1
ATOM 3212 C C . LEU A 1 394 ? 14.634 -7.401 -34.933 1.00 95.25 394 LEU A C 1
ATOM 3214 O O . LEU A 1 394 ? 15.177 -8.463 -35.232 1.00 95.25 394 LEU A O 1
ATOM 3218 N N . ALA A 1 395 ? 13.603 -6.908 -35.622 1.00 94.38 395 ALA A N 1
ATOM 3219 C CA . ALA A 1 395 ? 13.073 -7.500 -36.848 1.00 94.38 395 ALA A CA 1
ATOM 3220 C C . ALA A 1 395 ? 13.970 -7.271 -38.083 1.00 94.38 395 ALA A C 1
ATOM 3222 O O . ALA A 1 395 ? 13.659 -7.780 -39.157 1.00 94.38 395 ALA A O 1
ATOM 3223 N N . LYS A 1 396 ? 15.083 -6.534 -37.939 1.00 93.38 396 LYS A N 1
ATOM 3224 C CA . LYS A 1 396 ? 15.992 -6.103 -39.018 1.00 93.38 396 LYS A CA 1
ATOM 3225 C C . LYS A 1 396 ? 15.336 -5.209 -40.077 1.00 93.38 396 LYS A C 1
ATOM 3227 O O . LYS A 1 396 ? 15.904 -5.009 -41.149 1.00 93.38 396 LYS A O 1
ATOM 3232 N N . ASP A 1 397 ? 14.187 -4.615 -39.767 1.00 95.25 397 ASP A N 1
ATOM 3233 C CA . ASP A 1 397 ? 13.561 -3.576 -40.584 1.00 95.25 397 ASP A CA 1
ATOM 3234 C C . ASP A 1 397 ? 14.120 -2.205 -40.173 1.00 95.25 397 ASP A C 1
ATOM 3236 O O . ASP A 1 397 ? 13.485 -1.389 -39.498 1.00 95.25 397 ASP A O 1
ATOM 3240 N N . TYR A 1 398 ? 15.386 -1.974 -40.530 1.00 93.81 398 TYR A N 1
ATOM 3241 C CA . TYR A 1 398 ? 16.096 -0.746 -40.170 1.00 93.81 398 TYR A CA 1
ATOM 3242 C C . TYR A 1 398 ? 15.476 0.499 -40.811 1.00 93.81 398 TYR A C 1
ATOM 3244 O O . TYR A 1 398 ? 15.566 1.590 -40.247 1.00 93.81 398 TYR A O 1
ATOM 3252 N N . GLU A 1 399 ? 14.819 0.343 -41.961 1.00 94.94 399 GLU A N 1
ATOM 3253 C CA . GLU A 1 399 ? 14.120 1.436 -42.626 1.00 94.94 399 GLU A CA 1
ATOM 3254 C C . GLU A 1 399 ? 12.891 1.871 -41.813 1.00 94.94 399 GLU A C 1
ATOM 3256 O O . GLU A 1 399 ? 12.723 3.062 -41.540 1.00 94.94 399 GLU A O 1
ATOM 3261 N N . ALA A 1 400 ? 12.063 0.927 -41.347 1.00 95.81 400 ALA A N 1
ATOM 3262 C CA . ALA A 1 400 ? 10.943 1.240 -40.462 1.00 95.81 400 ALA A CA 1
ATOM 3263 C C . ALA A 1 400 ? 11.409 1.821 -39.122 1.00 95.81 400 ALA A C 1
ATOM 3265 O O . ALA A 1 400 ? 10.833 2.810 -38.660 1.00 95.81 400 ALA A O 1
ATOM 3266 N N . ALA A 1 401 ? 12.482 1.279 -38.534 1.00 96.81 401 ALA A N 1
ATOM 3267 C CA . ALA A 1 401 ? 13.076 1.819 -37.311 1.00 96.81 401 ALA A CA 1
ATOM 3268 C C . ALA A 1 401 ? 13.506 3.288 -37.490 1.00 96.81 401 ALA A C 1
ATOM 3270 O O . ALA A 1 401 ? 13.227 4.140 -36.638 1.00 96.81 401 ALA A O 1
ATOM 3271 N N . LEU A 1 402 ? 14.145 3.609 -38.620 1.00 96.00 402 LEU A N 1
ATOM 3272 C CA . LEU A 1 402 ? 14.583 4.965 -38.941 1.00 96.00 402 LEU A CA 1
ATOM 3273 C C . LEU A 1 402 ? 13.393 5.906 -39.179 1.00 96.00 402 LEU A C 1
ATOM 3275 O O . LEU A 1 402 ? 13.360 7.005 -38.618 1.00 96.00 402 LEU A O 1
ATOM 3279 N N . ARG A 1 403 ? 12.383 5.467 -39.944 1.00 96.50 403 ARG A N 1
ATOM 3280 C CA . ARG A 1 403 ? 11.143 6.232 -40.169 1.00 96.50 403 ARG A CA 1
ATOM 3281 C C . ARG A 1 403 ? 10.429 6.550 -38.857 1.00 96.50 403 ARG A C 1
ATOM 3283 O O . ARG A 1 403 ? 10.031 7.699 -38.651 1.00 96.50 403 ARG A O 1
ATOM 3290 N N . GLU A 1 404 ? 10.305 5.573 -37.959 1.00 96.25 404 GLU A N 1
ATOM 3291 C CA . GLU A 1 404 ? 9.686 5.784 -36.648 1.00 96.25 404 GLU A CA 1
ATOM 3292 C C . GLU A 1 404 ? 10.494 6.777 -35.805 1.00 96.25 404 GLU A C 1
ATOM 3294 O O . GLU A 1 404 ? 9.929 7.715 -35.245 1.00 96.25 404 GLU A O 1
ATOM 3299 N N . THR A 1 405 ? 11.824 6.662 -35.803 1.00 96.56 405 THR A N 1
ATOM 3300 C CA . THR A 1 405 ? 12.711 7.595 -35.091 1.00 96.56 405 THR A CA 1
ATOM 3301 C C . THR A 1 405 ? 12.573 9.032 -35.611 1.00 96.56 405 THR A C 1
ATOM 3303 O O . THR A 1 405 ? 12.468 9.978 -34.827 1.00 96.56 405 THR A O 1
ATOM 3306 N N . MET A 1 406 ? 12.507 9.226 -36.933 1.00 95.12 406 MET A N 1
ATOM 3307 C CA . MET A 1 406 ? 12.286 10.543 -37.546 1.00 95.12 406 MET A CA 1
ATOM 3308 C C . MET A 1 406 ? 10.897 11.105 -37.220 1.00 95.12 406 MET A C 1
ATOM 3310 O O . MET A 1 406 ? 10.757 12.291 -36.898 1.00 95.12 406 MET A O 1
ATOM 3314 N N . SER A 1 407 ? 9.868 10.255 -37.265 1.00 94.88 407 SER A N 1
ATOM 3315 C CA . SER A 1 407 ? 8.511 10.603 -36.838 1.00 94.88 407 SER A CA 1
ATOM 3316 C C . SER A 1 407 ? 8.487 11.016 -35.361 1.00 94.88 407 SER A C 1
ATOM 3318 O O . SER A 1 407 ? 7.809 11.981 -34.990 1.00 94.88 407 SER A O 1
ATOM 3320 N N . PHE A 1 408 ? 9.271 10.343 -34.515 1.00 94.62 408 PHE A N 1
ATOM 3321 C CA . PHE A 1 408 ? 9.341 10.628 -33.087 1.00 94.62 408 PHE A CA 1
ATOM 3322 C C . PHE A 1 408 ? 10.063 11.939 -32.804 1.00 94.62 408 PHE A C 1
ATOM 3324 O O . PHE A 1 408 ? 9.555 12.779 -32.062 1.00 94.62 408 PHE A O 1
ATOM 3331 N N . ALA A 1 409 ? 11.157 12.213 -33.511 1.00 93.19 409 ALA A N 1
ATOM 3332 C CA . ALA A 1 409 ? 11.816 13.511 -33.454 1.00 93.19 409 ALA A CA 1
ATOM 3333 C C . ALA A 1 409 ? 10.864 14.654 -33.856 1.00 93.19 409 ALA A C 1
ATOM 3335 O O . ALA A 1 409 ? 10.849 15.710 -33.218 1.00 93.19 409 ALA A O 1
ATOM 3336 N N . LYS A 1 410 ? 10.033 14.456 -34.892 1.00 91.94 410 LYS A N 1
ATOM 3337 C CA . LYS A 1 410 ? 9.031 15.447 -35.325 1.00 91.94 410 LYS A CA 1
ATOM 3338 C C . LYS A 1 410 ? 7.956 15.680 -34.263 1.00 91.94 410 LYS A C 1
ATOM 3340 O O . LYS A 1 410 ? 7.557 16.824 -34.056 1.00 91.94 410 LYS A O 1
ATOM 3345 N N . TYR A 1 411 ? 7.513 14.621 -33.591 1.00 90.56 411 TYR A N 1
ATOM 3346 C CA . TYR A 1 411 ? 6.588 14.712 -32.463 1.00 90.56 411 TYR A CA 1
ATOM 3347 C C . TYR A 1 411 ? 7.174 15.527 -31.311 1.00 90.56 411 TYR A C 1
ATOM 3349 O O . TYR A 1 411 ? 6.586 16.529 -30.919 1.00 90.56 411 TYR A O 1
ATOM 3357 N N . LEU A 1 412 ? 8.377 15.184 -30.844 1.00 90.25 412 LEU A N 1
ATOM 3358 C CA . LEU A 1 412 ? 9.023 15.890 -29.734 1.00 90.25 412 LEU A CA 1
ATOM 3359 C C . LEU A 1 412 ? 9.269 17.372 -30.050 1.00 90.25 412 LEU A C 1
ATOM 3361 O O . LEU A 1 412 ? 9.087 18.226 -29.191 1.00 90.25 412 LEU A O 1
ATOM 3365 N N . ARG A 1 413 ? 9.593 17.717 -31.306 1.00 86.62 413 ARG A N 1
ATOM 3366 C CA . ARG A 1 413 ? 9.715 19.125 -31.735 1.00 86.62 413 ARG A CA 1
ATOM 3367 C C . ARG A 1 413 ? 8.420 19.920 -31.575 1.00 86.62 413 ARG A C 1
ATOM 3369 O O . ARG A 1 413 ? 8.498 21.105 -31.272 1.00 86.62 413 ARG A O 1
ATOM 3376 N N . ARG A 1 414 ? 7.258 19.292 -31.781 1.00 84.50 414 ARG A N 1
ATOM 3377 C CA . ARG A 1 414 ? 5.941 19.927 -31.595 1.00 84.50 414 ARG A CA 1
ATOM 3378 C C . ARG A 1 414 ? 5.579 20.102 -30.118 1.00 84.50 414 ARG A C 1
ATOM 3380 O O . ARG A 1 414 ? 4.767 20.963 -29.811 1.00 84.50 414 ARG A O 1
ATOM 3387 N N . HIS A 1 415 ? 6.214 19.341 -29.227 1.00 80.06 415 HIS A N 1
ATOM 3388 C CA . HIS A 1 415 ? 5.988 19.357 -27.777 1.00 80.06 415 HIS A CA 1
ATOM 3389 C C . HIS A 1 415 ? 7.183 19.917 -26.979 1.00 80.06 415 HIS A C 1
ATOM 3391 O O . HIS A 1 415 ? 7.298 19.681 -25.781 1.00 80.06 415 HIS A O 1
ATOM 3397 N N . LYS A 1 416 ? 8.059 20.695 -27.633 1.00 67.25 416 LYS A N 1
ATOM 3398 C CA . LYS A 1 416 ? 9.327 21.213 -27.081 1.00 67.25 416 LYS A CA 1
ATOM 3399 C C . LYS A 1 416 ? 9.196 22.078 -25.822 1.00 67.25 416 LYS A C 1
ATOM 3401 O O . LYS A 1 416 ? 10.194 22.295 -25.147 1.00 67.25 416 LYS A O 1
ATOM 3406 N N . THR A 1 417 ? 8.010 22.615 -25.546 1.00 62.25 417 THR A N 1
ATOM 3407 C CA . THR A 1 417 ? 7.737 23.431 -24.357 1.00 62.25 417 THR A CA 1
ATOM 3408 C C . THR A 1 417 ? 7.571 22.599 -23.090 1.00 62.25 417 THR A C 1
ATOM 3410 O O . THR A 1 417 ? 7.560 23.177 -22.010 1.00 62.25 417 THR A O 1
ATOM 3413 N N . ASN A 1 418 ? 7.450 21.270 -23.197 1.00 70.88 418 ASN A N 1
ATOM 3414 C CA . ASN A 1 418 ? 7.399 20.390 -22.037 1.00 70.88 418 ASN A CA 1
ATOM 3415 C C . ASN A 1 418 ? 8.834 20.086 -21.543 1.00 70.88 418 ASN A C 1
ATOM 3417 O O . ASN A 1 418 ? 9.577 19.416 -22.276 1.00 70.88 418 ASN A O 1
ATOM 3421 N N . PRO A 1 419 ? 9.227 20.530 -20.329 1.00 68.81 419 PRO A N 1
ATOM 3422 C CA . PRO A 1 419 ? 10.548 20.261 -19.749 1.00 68.81 419 PRO A CA 1
ATOM 3423 C C . PRO A 1 419 ? 10.909 18.769 -19.731 1.00 68.81 419 PRO A C 1
ATOM 3425 O O . PRO A 1 419 ? 12.068 18.412 -19.950 1.00 68.81 419 PRO A O 1
ATOM 3428 N N . ASP A 1 420 ? 9.909 17.894 -19.597 1.00 69.19 420 ASP A N 1
ATOM 3429 C CA . ASP A 1 420 ? 10.084 16.439 -19.535 1.00 69.19 420 ASP A CA 1
ATOM 3430 C C . ASP A 1 420 ? 10.602 15.829 -20.847 1.00 69.19 420 ASP A C 1
ATOM 3432 O O . ASP A 1 420 ? 11.061 14.689 -20.874 1.00 69.19 420 ASP A O 1
ATOM 3436 N N . THR A 1 421 ? 10.545 16.573 -21.957 1.00 81.25 421 THR A N 1
ATOM 3437 C CA . THR A 1 421 ? 10.928 16.075 -23.290 1.00 81.25 421 THR A CA 1
ATOM 3438 C C . THR A 1 421 ? 12.388 16.340 -23.651 1.00 81.25 421 THR A C 1
ATOM 3440 O O . THR A 1 421 ? 12.861 15.852 -24.679 1.00 81.25 421 THR A O 1
ATOM 3443 N N . ILE A 1 422 ? 13.139 17.083 -22.826 1.00 84.44 422 ILE A N 1
ATOM 3444 C CA . ILE A 1 422 ? 14.537 17.449 -23.120 1.00 84.44 422 ILE A CA 1
ATOM 3445 C C . ILE A 1 422 ? 15.412 16.199 -23.271 1.00 84.44 422 ILE A C 1
ATOM 3447 O O . ILE A 1 422 ? 16.184 16.090 -24.230 1.00 84.44 422 ILE A O 1
ATOM 3451 N N . TYR A 1 423 ? 15.266 15.241 -22.353 1.00 87.31 423 TYR A N 1
ATOM 3452 C CA . TYR A 1 423 ? 15.981 13.967 -22.412 1.00 87.31 423 TYR A CA 1
ATOM 3453 C C . TYR A 1 423 ? 15.574 13.151 -23.639 1.00 87.31 423 TYR A C 1
ATOM 3455 O O . TYR A 1 423 ? 16.439 12.620 -24.337 1.00 87.31 423 TYR A O 1
ATOM 3463 N N . ASP A 1 424 ? 14.279 13.127 -23.958 1.00 90.50 424 ASP A N 1
ATOM 3464 C CA . ASP A 1 424 ? 13.763 12.396 -25.112 1.00 90.50 424 ASP A CA 1
ATOM 3465 C C . ASP A 1 424 ? 14.303 12.947 -26.436 1.00 90.50 424 ASP A C 1
ATOM 3467 O O . ASP A 1 424 ? 14.695 12.187 -27.319 1.00 90.50 424 ASP A O 1
ATOM 3471 N N . VAL A 1 425 ? 14.404 14.273 -26.574 1.00 91.38 425 VAL A N 1
ATOM 3472 C CA . VAL A 1 425 ? 14.974 14.905 -27.775 1.00 91.38 425 VAL A CA 1
ATOM 3473 C C . VAL A 1 425 ? 16.421 14.460 -27.992 1.00 91.38 425 VAL A C 1
ATOM 3475 O O . VAL A 1 425 ? 16.803 14.133 -29.120 1.00 91.38 425 VAL A O 1
ATOM 3478 N N . ARG A 1 426 ? 17.225 14.424 -26.921 1.00 92.00 426 ARG A N 1
ATOM 3479 C CA . ARG A 1 426 ? 18.622 13.968 -26.978 1.00 92.00 426 ARG A CA 1
ATOM 3480 C C . ARG A 1 426 ? 18.702 12.488 -27.330 1.00 92.00 426 ARG A C 1
ATOM 3482 O O . ARG A 1 426 ? 19.452 12.121 -28.235 1.00 92.00 426 ARG A O 1
ATOM 3489 N N . LEU A 1 427 ? 17.904 11.657 -26.662 1.00 95.12 427 LEU A N 1
ATOM 3490 C CA . LEU A 1 427 ? 17.917 10.214 -26.860 1.00 95.12 427 LEU A CA 1
ATOM 3491 C C . LEU A 1 427 ? 17.468 9.835 -28.275 1.00 95.12 427 LEU A C 1
ATOM 3493 O O . LEU A 1 427 ? 18.182 9.113 -28.962 1.00 95.12 427 LEU A O 1
ATOM 3497 N N . VAL A 1 428 ? 16.355 10.382 -28.768 1.00 95.62 428 VAL A N 1
ATOM 3498 C CA . VAL A 1 428 ? 15.869 10.131 -30.137 1.00 95.62 428 VAL A CA 1
ATOM 3499 C C . VAL A 1 428 ? 16.872 10.604 -31.192 1.00 95.62 428 VAL A C 1
ATOM 3501 O O . VAL A 1 428 ? 17.083 9.921 -32.196 1.00 95.62 428 VAL A O 1
ATOM 3504 N N . SER A 1 429 ? 17.541 11.740 -30.967 1.00 94.19 429 SER A N 1
ATOM 3505 C CA . SER A 1 429 ? 18.630 12.187 -31.845 1.00 94.19 429 SER A CA 1
ATOM 3506 C C . SER A 1 429 ? 19.773 11.168 -31.894 1.00 94.19 429 SER A C 1
ATOM 3508 O O . SER A 1 429 ? 20.346 10.928 -32.961 1.00 94.19 429 SER A O 1
ATOM 3510 N N . PHE A 1 430 ? 20.086 10.539 -30.760 1.00 96.19 430 PHE A N 1
ATOM 3511 C CA . PHE A 1 430 ? 21.087 9.483 -30.691 1.00 96.19 430 PHE A CA 1
ATOM 3512 C C . PHE A 1 430 ? 20.628 8.208 -31.414 1.00 96.19 430 PHE A C 1
ATOM 3514 O O . PHE A 1 430 ? 21.369 7.690 -32.250 1.00 96.19 430 PHE A O 1
ATOM 3521 N N . TYR A 1 431 ? 19.392 7.749 -31.184 1.00 96.81 431 TYR A N 1
ATOM 3522 C CA . TYR A 1 431 ? 18.787 6.622 -31.913 1.00 96.81 431 TYR A CA 1
ATOM 3523 C C . TYR A 1 431 ? 18.850 6.829 -33.431 1.00 96.81 431 TYR A C 1
ATOM 3525 O O . TYR A 1 431 ? 19.200 5.911 -34.169 1.00 96.81 431 TYR A O 1
ATOM 3533 N N . ASN A 1 432 ? 18.583 8.049 -33.906 1.00 95.62 432 ASN A N 1
ATOM 3534 C CA . ASN A 1 432 ? 18.648 8.370 -35.329 1.00 95.62 432 ASN A CA 1
ATOM 3535 C C . ASN A 1 432 ? 20.067 8.189 -35.883 1.00 95.62 432 ASN A C 1
ATOM 3537 O O . ASN A 1 432 ? 20.241 7.637 -36.966 1.00 95.62 432 ASN A O 1
ATOM 3541 N N . ARG A 1 433 ? 21.096 8.635 -35.152 1.00 95.00 433 ARG A N 1
ATOM 3542 C CA . ARG A 1 433 ? 22.498 8.448 -35.559 1.00 95.00 433 ARG A CA 1
ATOM 3543 C C . ARG A 1 433 ? 22.887 6.976 -35.550 1.00 95.00 433 ARG A C 1
ATOM 3545 O O . ARG A 1 433 ? 23.438 6.503 -36.535 1.00 95.00 433 ARG A O 1
ATOM 3552 N N . PHE A 1 434 ? 22.539 6.260 -34.485 1.00 95.25 434 PHE A N 1
ATOM 3553 C CA . PHE A 1 434 ? 22.766 4.823 -34.356 1.00 95.25 434 PHE A CA 1
ATOM 3554 C C . PHE A 1 434 ? 22.164 4.036 -35.531 1.00 95.25 434 PHE A C 1
ATOM 3556 O O . PHE A 1 434 ? 22.883 3.315 -36.222 1.00 95.25 434 PHE A O 1
ATOM 3563 N N . LEU A 1 435 ? 20.876 4.236 -35.822 1.00 94.94 435 LEU A N 1
ATOM 3564 C CA . LEU A 1 435 ? 20.178 3.533 -36.901 1.00 94.94 435 LEU A CA 1
ATOM 3565 C C . LEU A 1 435 ? 20.670 3.941 -38.291 1.00 94.94 435 LEU A C 1
ATOM 3567 O O . LEU A 1 435 ? 20.789 3.080 -39.155 1.00 94.94 435 LEU A O 1
ATOM 3571 N N . ASN A 1 436 ? 21.009 5.216 -38.515 1.00 92.88 436 ASN A N 1
ATOM 3572 C CA . ASN A 1 436 ? 21.617 5.645 -39.780 1.00 92.88 436 ASN A CA 1
ATOM 3573 C C . ASN A 1 436 ? 22.973 4.974 -40.016 1.00 92.88 436 ASN A C 1
ATOM 3575 O O . ASN A 1 436 ? 23.259 4.576 -41.145 1.00 92.88 436 ASN A O 1
ATOM 3579 N N . THR A 1 437 ? 23.803 4.840 -38.977 1.00 92.38 437 THR A N 1
ATOM 3580 C CA . THR A 1 437 ? 25.080 4.121 -39.080 1.00 92.38 437 THR A CA 1
ATOM 3581 C C . THR A 1 437 ? 24.844 2.658 -39.441 1.00 92.38 437 THR A C 1
ATOM 3583 O O . THR A 1 437 ? 25.505 2.154 -40.340 1.00 92.38 437 THR A O 1
ATOM 3586 N N . ILE A 1 438 ? 23.864 1.998 -38.816 1.00 90.81 438 ILE A N 1
ATOM 3587 C CA . ILE A 1 438 ? 23.511 0.604 -39.130 1.00 90.81 438 ILE A CA 1
ATOM 3588 C C . ILE A 1 438 ? 22.980 0.452 -40.551 1.00 90.81 438 ILE A C 1
ATOM 3590 O O . ILE A 1 438 ? 23.444 -0.418 -41.277 1.00 90.81 438 ILE A O 1
ATOM 3594 N N . TYR A 1 439 ? 22.053 1.314 -40.965 1.00 88.50 439 TYR A N 1
ATOM 3595 C CA . TYR A 1 439 ? 21.442 1.269 -42.293 1.00 88.50 439 TYR A CA 1
ATOM 3596 C C . TYR A 1 439 ? 22.465 1.480 -43.421 1.00 88.50 439 TYR A C 1
ATOM 3598 O O . TYR A 1 439 ? 22.330 0.907 -44.497 1.00 88.50 439 TYR A O 1
ATOM 3606 N N . ARG A 1 440 ? 23.497 2.303 -43.182 1.00 86.81 440 ARG A N 1
ATOM 3607 C CA . ARG A 1 440 ? 24.564 2.593 -44.157 1.00 86.81 440 ARG A CA 1
ATOM 3608 C C . ARG A 1 440 ? 25.730 1.611 -44.104 1.00 86.81 440 ARG A C 1
ATOM 3610 O O . ARG A 1 440 ? 26.517 1.568 -45.048 1.00 86.81 440 ARG A O 1
ATOM 3617 N N . ALA A 1 441 ? 25.888 0.875 -43.008 1.00 82.75 441 ALA A N 1
ATOM 3618 C CA . ALA A 1 441 ? 26.981 -0.069 -42.865 1.00 82.75 441 ALA A CA 1
ATOM 3619 C C . ALA A 1 441 ? 26.770 -1.260 -43.809 1.00 82.75 441 ALA A C 1
ATOM 3621 O O . ALA A 1 441 ? 25.754 -1.947 -43.749 1.00 82.75 441 ALA A O 1
ATOM 3622 N N . THR A 1 442 ? 27.765 -1.546 -44.650 1.00 70.00 442 THR A N 1
ATOM 3623 C CA . THR A 1 442 ? 27.783 -2.752 -45.499 1.00 70.00 442 THR A CA 1
ATOM 3624 C C . THR A 1 442 ? 27.851 -4.037 -44.672 1.00 70.00 442 THR A C 1
ATOM 3626 O O . THR A 1 442 ? 27.387 -5.083 -45.115 1.00 70.00 442 THR A O 1
ATOM 3629 N N . SER A 1 443 ? 28.387 -3.956 -43.450 1.00 71.69 443 SER A N 1
ATOM 3630 C CA . SER A 1 443 ? 28.263 -4.984 -42.419 1.00 71.69 443 SER A CA 1
ATOM 3631 C C . SER A 1 443 ? 28.009 -4.324 -41.060 1.00 71.69 443 SER A C 1
ATOM 3633 O O . SER A 1 443 ? 28.831 -3.515 -40.623 1.00 71.69 443 SER A O 1
ATOM 3635 N N . PRO A 1 444 ? 26.926 -4.679 -40.345 1.00 65.00 444 PRO A N 1
ATOM 3636 C CA . PRO A 1 444 ? 26.618 -4.102 -39.037 1.00 65.00 444 PRO A CA 1
ATOM 3637 C C . PRO A 1 444 ? 27.630 -4.497 -37.949 1.00 65.00 444 PRO A C 1
ATOM 3639 O O . PRO A 1 444 ? 27.628 -3.907 -36.878 1.00 65.00 444 PRO A O 1
ATOM 3642 N N . LYS A 1 445 ? 28.524 -5.461 -38.206 1.00 65.19 445 LYS A N 1
ATOM 3643 C CA . LYS A 1 445 ? 29.534 -5.946 -37.251 1.00 65.19 445 LYS A CA 1
ATOM 3644 C C . LYS A 1 445 ? 30.911 -5.307 -37.465 1.00 65.19 445 LYS A C 1
ATOM 3646 O O . LYS A 1 445 ? 31.908 -6.016 -37.496 1.00 65.19 445 LYS A O 1
ATOM 3651 N N . GLN A 1 446 ? 30.984 -3.994 -37.669 1.00 77.69 446 GLN A N 1
ATOM 3652 C CA . GLN A 1 446 ? 32.265 -3.280 -37.749 1.00 77.69 446 GLN A CA 1
ATOM 3653 C C . GLN A 1 446 ? 32.501 -2.479 -36.458 1.00 77.69 446 GLN A C 1
ATOM 3655 O O . GLN A 1 446 ? 32.032 -1.341 -36.369 1.00 77.69 446 GLN A O 1
ATOM 3660 N N . PRO A 1 447 ? 33.240 -3.018 -35.466 1.00 78.56 447 PRO A N 1
ATOM 3661 C CA . PRO A 1 447 ? 33.440 -2.364 -34.168 1.00 78.56 447 PRO A CA 1
ATOM 3662 C C . PRO A 1 447 ? 33.979 -0.936 -34.276 1.00 78.56 447 PRO A C 1
ATOM 3664 O O . PRO A 1 447 ? 33.558 -0.057 -33.527 1.00 78.56 447 PRO A O 1
ATOM 3667 N N . ALA A 1 448 ? 34.850 -0.674 -35.257 1.00 83.94 448 ALA A N 1
ATOM 3668 C CA . ALA A 1 448 ? 35.433 0.645 -35.502 1.00 83.94 448 ALA A CA 1
ATOM 3669 C C . ALA A 1 448 ? 34.389 1.732 -35.826 1.00 83.94 448 ALA A C 1
ATOM 3671 O O . ALA A 1 448 ? 34.595 2.893 -35.477 1.00 83.94 448 ALA A O 1
ATOM 3672 N N . LEU A 1 449 ? 33.256 1.370 -36.445 1.00 86.44 449 LEU A N 1
ATOM 3673 C CA . LEU A 1 449 ? 32.168 2.311 -36.737 1.00 86.44 449 LEU A CA 1
ATOM 3674 C C . LEU A 1 449 ? 31.338 2.647 -35.488 1.00 86.44 449 LEU A C 1
ATOM 3676 O O . LEU A 1 449 ? 30.842 3.767 -35.363 1.00 86.44 449 LEU A O 1
ATOM 3680 N N . PHE A 1 450 ? 31.183 1.694 -34.564 1.00 89.94 450 PHE A N 1
ATOM 3681 C CA . PHE A 1 450 ? 30.307 1.833 -33.394 1.00 89.94 450 PHE A CA 1
ATOM 3682 C C . PHE A 1 450 ? 31.040 2.257 -32.119 1.00 89.94 450 PHE A C 1
ATOM 3684 O O . PHE A 1 450 ? 30.410 2.833 -31.233 1.00 89.94 450 PHE A O 1
ATOM 3691 N N . ALA A 1 451 ? 32.357 2.051 -32.024 1.00 90.31 451 ALA A N 1
ATOM 3692 C CA . ALA A 1 451 ? 33.148 2.434 -30.854 1.00 90.31 451 ALA A CA 1
ATOM 3693 C C . ALA A 1 451 ? 33.052 3.938 -30.506 1.00 90.31 451 ALA A C 1
ATOM 3695 O O . ALA A 1 451 ? 32.856 4.247 -29.326 1.00 90.31 451 ALA A O 1
ATOM 3696 N N . PRO A 1 452 ? 33.093 4.886 -31.472 1.00 92.69 452 PRO A N 1
ATOM 3697 C CA . PRO A 1 452 ? 32.901 6.306 -31.170 1.00 92.69 452 PRO A CA 1
ATOM 3698 C C . PRO A 1 452 ? 31.503 6.612 -30.620 1.00 92.69 452 PRO A C 1
ATOM 3700 O O . PRO A 1 452 ? 31.378 7.375 -29.666 1.00 92.69 452 PRO A O 1
ATOM 3703 N N . LEU A 1 453 ? 30.460 5.983 -31.181 1.00 93.31 453 LEU A N 1
ATOM 3704 C CA . LEU A 1 453 ? 29.082 6.142 -30.708 1.00 93.31 453 LEU A CA 1
ATOM 3705 C C . LEU A 1 453 ? 28.922 5.583 -29.293 1.00 93.31 453 LEU A C 1
ATOM 3707 O O . LEU A 1 453 ? 28.372 6.254 -28.430 1.00 93.31 453 LEU A O 1
ATOM 3711 N N . HIS A 1 454 ? 29.434 4.384 -29.025 1.00 93.69 454 HIS A N 1
ATOM 3712 C CA . HIS A 1 454 ? 29.356 3.785 -27.696 1.00 93.69 454 HIS A CA 1
ATOM 3713 C C . HIS A 1 454 ? 30.040 4.668 -26.637 1.00 93.69 454 HIS A C 1
ATOM 3715 O O . HIS A 1 454 ? 29.432 4.960 -25.608 1.00 93.69 454 HIS A O 1
ATOM 3721 N N . LYS A 1 455 ? 31.245 5.185 -26.920 1.00 94.06 455 LYS A N 1
ATOM 3722 C CA . LYS A 1 455 ? 31.955 6.105 -26.015 1.00 94.06 455 LYS A CA 1
ATOM 3723 C C . LYS A 1 455 ? 31.184 7.406 -25.776 1.00 94.06 455 LYS A C 1
ATOM 3725 O O . LYS A 1 455 ? 31.115 7.879 -24.642 1.00 94.06 455 LYS A O 1
ATOM 3730 N N . GLU A 1 456 ? 30.610 7.990 -26.826 1.00 95.06 456 GLU A N 1
ATOM 3731 C CA . GLU A 1 456 ? 29.786 9.195 -26.707 1.00 95.06 456 GLU A CA 1
ATOM 3732 C C . GLU A 1 456 ? 28.540 8.939 -25.852 1.00 95.06 456 GLU A C 1
ATOM 3734 O O . GLU A 1 456 ? 28.231 9.739 -24.972 1.00 95.06 456 GLU A O 1
ATOM 3739 N N . PHE A 1 457 ? 27.854 7.813 -26.068 1.00 95.31 457 PHE A N 1
ATOM 3740 C CA . PHE A 1 457 ? 26.657 7.449 -25.313 1.00 95.31 457 PHE A CA 1
ATOM 3741 C C . PHE A 1 457 ? 26.951 7.292 -23.819 1.00 95.31 457 PHE A C 1
ATOM 3743 O O . PHE A 1 457 ? 26.232 7.846 -22.988 1.00 95.31 457 PHE A O 1
ATOM 3750 N N . ASP A 1 458 ? 28.045 6.607 -23.479 1.00 93.62 458 ASP A N 1
ATOM 3751 C CA . ASP A 1 458 ? 28.490 6.458 -22.092 1.00 93.62 458 ASP A CA 1
ATOM 3752 C C . ASP A 1 458 ? 28.859 7.818 -21.478 1.00 93.62 458 ASP A C 1
ATOM 3754 O O . ASP A 1 458 ? 28.408 8.135 -20.382 1.00 93.62 458 ASP A O 1
ATOM 3758 N N . THR A 1 459 ? 29.536 8.690 -22.233 1.00 94.31 459 THR A N 1
ATOM 3759 C CA . THR A 1 459 ? 29.847 10.064 -21.792 1.00 94.31 459 THR A CA 1
ATOM 3760 C C . THR A 1 459 ? 28.580 10.891 -21.536 1.00 94.31 459 THR A C 1
ATOM 3762 O O . THR A 1 459 ? 28.533 11.698 -20.608 1.00 94.31 459 THR A O 1
ATOM 3765 N N . MET A 1 460 ? 27.526 10.717 -22.342 1.00 93.62 460 MET A N 1
ATOM 3766 C CA . MET A 1 460 ? 26.241 11.388 -22.115 1.00 93.62 460 MET A CA 1
ATOM 3767 C C . MET A 1 460 ? 25.553 10.900 -20.837 1.00 93.62 460 MET A C 1
ATOM 3769 O O . MET A 1 460 ? 24.942 11.708 -20.139 1.00 93.62 460 MET A O 1
ATOM 3773 N N . ILE A 1 461 ? 25.646 9.606 -20.527 1.00 91.38 461 ILE A N 1
ATOM 3774 C CA . ILE A 1 461 ? 25.116 9.039 -19.282 1.00 91.38 461 ILE A CA 1
ATOM 3775 C C . ILE A 1 461 ? 25.910 9.568 -18.082 1.00 91.38 461 ILE A C 1
ATOM 3777 O O . ILE A 1 461 ? 25.305 10.056 -17.131 1.00 91.38 461 ILE A O 1
ATOM 3781 N N . ASP A 1 462 ? 27.242 9.531 -18.145 1.00 91.69 462 ASP A N 1
ATOM 3782 C CA . ASP A 1 462 ? 28.122 9.951 -17.046 1.00 91.69 462 ASP A CA 1
ATOM 3783 C C . ASP A 1 462 ? 27.980 11.449 -16.724 1.00 91.69 462 ASP A C 1
ATOM 3785 O O . ASP A 1 462 ? 28.054 11.854 -15.567 1.00 91.69 462 ASP A O 1
ATOM 3789 N N . ASN A 1 463 ? 27.679 12.272 -17.735 1.00 90.94 463 ASN A N 1
ATOM 3790 C CA . ASN A 1 463 ? 27.396 13.701 -17.576 1.00 90.94 463 ASN A CA 1
ATOM 3791 C C . ASN A 1 463 ? 25.926 14.013 -17.220 1.00 90.94 463 ASN A C 1
ATOM 3793 O O . ASN A 1 463 ? 25.506 15.165 -17.336 1.00 90.94 463 ASN A O 1
ATOM 3797 N N . ASN A 1 464 ? 25.119 13.012 -16.840 1.00 86.31 464 ASN A N 1
ATOM 3798 C CA . ASN A 1 464 ? 23.686 13.148 -16.531 1.00 86.31 464 ASN A CA 1
ATOM 3799 C C . ASN A 1 464 ? 22.859 13.800 -17.659 1.00 86.31 464 ASN A C 1
ATOM 3801 O O . ASN A 1 464 ? 21.806 14.395 -17.426 1.00 86.31 464 ASN A O 1
ATOM 3805 N N . LEU A 1 465 ? 23.313 13.695 -18.912 1.00 87.44 465 LEU A N 1
ATOM 3806 C CA . LEU A 1 465 ? 22.572 14.203 -20.069 1.00 87.44 465 LEU A CA 1
ATOM 3807 C C . LEU A 1 465 ? 21.466 13.246 -20.512 1.00 87.44 465 LEU A C 1
ATOM 3809 O O . LEU A 1 465 ? 20.595 13.675 -21.274 1.00 87.44 465 LEU A O 1
ATOM 3813 N N . LEU A 1 466 ? 21.527 11.990 -20.061 1.00 87.81 466 LEU A N 1
ATOM 3814 C CA . LEU A 1 466 ? 20.541 10.931 -20.251 1.00 87.81 466 LEU A CA 1
ATOM 3815 C C . LEU A 1 466 ? 20.330 10.176 -18.929 1.00 87.81 466 LEU A C 1
ATOM 3817 O O . LEU A 1 466 ? 21.301 9.919 -18.216 1.00 87.81 466 LEU A O 1
ATOM 3821 N N . PRO A 1 467 ? 19.095 9.759 -18.610 1.00 84.38 467 PRO A N 1
ATOM 3822 C CA . PRO A 1 467 ? 18.828 9.002 -17.397 1.00 84.38 467 PRO A CA 1
ATOM 3823 C C . PRO A 1 467 ? 19.365 7.570 -17.527 1.00 84.38 467 PRO A C 1
ATOM 3825 O O . PRO A 1 467 ? 18.869 6.778 -18.335 1.00 84.38 467 PRO A O 1
ATOM 3828 N N . LYS A 1 468 ? 20.359 7.231 -16.696 1.00 84.06 468 LYS A N 1
ATOM 3829 C CA . LYS A 1 468 ? 21.079 5.943 -16.701 1.00 84.06 468 LYS A CA 1
ATOM 3830 C C . LYS A 1 468 ? 20.161 4.719 -16.616 1.00 84.06 468 LYS A C 1
ATOM 3832 O O . LYS A 1 468 ? 20.472 3.676 -17.185 1.00 84.06 468 LYS A O 1
ATOM 3837 N N . ASP A 1 469 ? 19.033 4.856 -15.921 1.00 82.56 469 ASP A N 1
ATOM 3838 C CA . ASP A 1 469 ? 18.225 3.724 -15.478 1.00 82.56 469 ASP A CA 1
ATOM 3839 C C . ASP A 1 469 ? 16.928 3.477 -16.252 1.00 82.56 469 ASP A C 1
ATOM 3841 O O . ASP A 1 469 ? 16.161 2.589 -15.875 1.00 82.56 469 ASP A O 1
ATOM 3845 N N . THR A 1 470 ? 16.694 4.191 -17.352 1.00 89.00 470 THR A N 1
ATOM 3846 C CA . THR A 1 470 ? 15.490 3.986 -18.174 1.00 89.00 470 THR A CA 1
ATOM 3847 C C . THR A 1 470 ? 15.660 2.846 -19.178 1.00 89.00 470 THR A C 1
ATOM 3849 O O . THR A 1 470 ? 16.730 2.660 -19.758 1.00 89.00 470 THR A O 1
ATOM 3852 N N . GLN A 1 471 ? 14.583 2.096 -19.434 1.00 92.94 471 GLN A N 1
ATOM 3853 C CA . GLN A 1 471 ? 14.615 0.938 -20.338 1.00 92.94 471 GLN A CA 1
ATOM 3854 C C . GLN A 1 471 ? 15.112 1.267 -21.764 1.00 92.94 471 GLN A C 1
ATOM 3856 O O . GLN A 1 471 ? 15.968 0.533 -22.263 1.00 92.94 471 GLN A O 1
ATOM 3861 N N . PRO A 1 472 ? 14.700 2.385 -22.406 1.00 94.81 472 PRO A N 1
ATOM 3862 C CA . PRO A 1 472 ? 15.223 2.768 -23.719 1.00 94.81 472 PRO A CA 1
ATOM 3863 C C . PRO A 1 472 ? 16.732 3.050 -23.734 1.00 94.81 472 PRO A C 1
ATOM 3865 O O . PRO A 1 472 ? 17.393 2.776 -24.737 1.00 94.81 472 PRO A O 1
ATOM 3868 N N . VAL A 1 473 ? 17.290 3.593 -22.645 1.00 94.81 473 VAL A N 1
ATOM 3869 C CA . VAL A 1 473 ? 18.732 3.868 -22.521 1.00 94.81 473 VAL A CA 1
ATOM 3870 C C . VAL A 1 473 ? 19.508 2.569 -22.319 1.00 94.81 473 VAL A C 1
ATOM 3872 O O . VAL A 1 473 ? 20.495 2.335 -23.014 1.00 94.81 473 VAL A O 1
ATOM 3875 N N . ILE A 1 474 ? 19.039 1.697 -21.421 1.00 93.75 474 ILE A N 1
ATOM 3876 C CA . ILE A 1 474 ? 19.669 0.396 -21.142 1.00 93.75 474 ILE A CA 1
ATOM 3877 C C . ILE A 1 474 ? 19.692 -0.470 -22.400 1.00 93.75 474 ILE A C 1
ATOM 3879 O O . ILE A 1 474 ? 20.729 -1.047 -22.730 1.00 93.75 474 ILE A O 1
ATOM 3883 N N . TRP A 1 475 ? 18.570 -0.532 -23.123 1.00 96.06 475 TRP A N 1
ATOM 3884 C CA . TRP A 1 475 ? 18.463 -1.300 -24.358 1.00 96.06 475 TRP A CA 1
ATOM 3885 C C . TRP A 1 475 ? 19.477 -0.833 -25.402 1.00 96.06 475 TRP A C 1
ATOM 3887 O O . TRP A 1 475 ? 20.275 -1.636 -25.884 1.00 96.06 475 TRP A O 1
ATOM 3897 N N . LEU A 1 476 ? 19.520 0.473 -25.682 1.00 95.88 476 LEU A N 1
ATOM 3898 C CA . LEU A 1 476 ? 20.439 1.020 -26.678 1.00 95.88 476 LEU A CA 1
ATOM 3899 C C . LEU A 1 476 ? 21.905 0.821 -26.270 1.00 95.88 476 LEU A C 1
ATOM 3901 O O . LEU A 1 476 ? 22.730 0.453 -27.107 1.00 95.88 476 LEU A O 1
ATOM 3905 N N . ARG A 1 477 ? 22.232 0.997 -24.982 1.00 95.00 477 ARG A N 1
ATOM 3906 C CA . ARG A 1 477 ? 23.578 0.728 -24.454 1.00 95.00 477 ARG A CA 1
ATOM 3907 C C . ARG A 1 477 ? 23.992 -0.724 -24.685 1.00 95.00 477 ARG A C 1
ATOM 3909 O O . ARG A 1 477 ? 25.124 -0.983 -25.089 1.00 95.00 477 ARG A O 1
ATOM 3916 N N . ARG A 1 478 ? 23.084 -1.675 -24.440 1.00 93.56 478 ARG A N 1
ATOM 3917 C CA . ARG A 1 478 ? 23.323 -3.112 -24.646 1.00 93.56 478 ARG A CA 1
ATOM 3918 C C . ARG A 1 478 ? 23.551 -3.435 -26.122 1.00 93.56 478 ARG A C 1
ATOM 3920 O O . ARG A 1 478 ? 24.476 -4.181 -26.432 1.00 93.56 478 ARG A O 1
ATOM 3927 N N . GLU A 1 479 ? 22.761 -2.858 -27.023 1.00 93.81 479 GLU A N 1
ATOM 3928 C CA . GLU A 1 479 ? 22.950 -3.042 -28.467 1.00 93.81 479 GLU A CA 1
ATOM 3929 C C . GLU A 1 479 ? 24.272 -2.440 -28.960 1.00 93.81 479 GLU A C 1
ATOM 3931 O O . GLU A 1 479 ? 25.017 -3.112 -29.670 1.00 93.81 479 GLU A O 1
ATOM 3936 N N . LEU A 1 480 ? 24.638 -1.235 -28.511 1.00 93.19 480 LEU A N 1
ATOM 3937 C CA . LEU A 1 480 ? 25.946 -0.640 -28.811 1.00 93.19 480 LEU A CA 1
ATOM 3938 C C . LEU A 1 480 ? 27.100 -1.531 -28.335 1.00 93.19 480 LEU A C 1
ATOM 3940 O O . LEU A 1 480 ? 28.016 -1.800 -29.111 1.00 93.19 480 LEU A O 1
ATOM 3944 N N . ARG A 1 481 ? 27.027 -2.057 -27.104 1.00 92.12 481 ARG A N 1
ATOM 3945 C CA . ARG A 1 481 ? 28.023 -3.002 -26.571 1.00 92.12 481 ARG A CA 1
ATOM 3946 C C . ARG A 1 481 ? 28.185 -4.223 -27.471 1.00 92.12 481 ARG A C 1
ATOM 3948 O O . ARG A 1 481 ? 29.305 -4.506 -27.886 1.00 92.12 481 ARG A O 1
ATOM 3955 N N . LYS A 1 482 ? 27.085 -4.891 -27.848 1.00 90.75 482 LYS A N 1
ATOM 3956 C CA . LYS A 1 482 ? 27.108 -6.070 -28.742 1.00 90.75 482 LYS A CA 1
ATOM 3957 C C . LYS A 1 482 ? 27.837 -5.804 -30.063 1.00 90.75 482 LYS A C 1
ATOM 3959 O O . LYS A 1 482 ? 28.516 -6.696 -30.570 1.00 90.75 482 LYS A O 1
ATOM 3964 N N . LEU A 1 483 ? 27.695 -4.598 -30.615 1.00 89.62 483 LEU A N 1
ATOM 3965 C CA . LEU A 1 483 ? 28.324 -4.200 -31.879 1.00 89.62 483 LEU A CA 1
ATOM 3966 C C . LEU A 1 483 ? 29.792 -3.770 -31.724 1.00 89.62 483 LEU A C 1
ATOM 3968 O O . LEU A 1 483 ? 30.514 -3.735 -32.718 1.00 89.62 483 LEU A O 1
ATOM 3972 N N . THR A 1 484 ? 30.242 -3.460 -30.504 1.00 86.56 484 THR A N 1
ATOM 3973 C CA . THR A 1 484 ? 31.635 -3.074 -30.209 1.00 86.56 484 THR A CA 1
ATOM 3974 C C . THR A 1 484 ? 32.495 -4.182 -29.599 1.00 86.56 484 THR A C 1
ATOM 3976 O O . THR A 1 484 ? 33.714 -4.076 -29.647 1.00 86.56 484 THR A O 1
ATOM 3979 N N . SER A 1 485 ? 31.890 -5.215 -29.005 1.00 76.75 485 SER A N 1
ATOM 3980 C CA . SER A 1 485 ? 32.582 -6.233 -28.194 1.00 76.75 485 SER A CA 1
ATOM 3981 C C . SER A 1 485 ? 32.934 -7.532 -28.939 1.00 76.75 485 SER A C 1
ATOM 3983 O O . SER A 1 485 ? 33.136 -8.546 -28.278 1.00 76.75 485 SER A O 1
ATOM 3985 N N . ASN A 1 486 ? 33.003 -7.526 -30.276 1.00 52.84 486 ASN A N 1
ATOM 3986 C CA . ASN A 1 486 ? 33.425 -8.684 -31.081 1.00 52.84 486 ASN A CA 1
ATOM 3987 C C . ASN A 1 486 ? 34.604 -8.352 -31.984 1.00 52.84 486 ASN A C 1
ATOM 3989 O O . ASN A 1 486 ? 34.463 -7.377 -32.755 1.00 52.84 486 ASN A O 1
#